Protein AF-A0A2R6HBN7-F1 (afdb_monomer_lite)

Structure (mmCIF, N/CA/C/O backbone):
data_AF-A0A2R6HBN7-F1
#
_entry.id   AF-A0A2R6HBN7-F1
#
loop_
_atom_site.group_PDB
_atom_site.id
_atom_site.type_symbol
_atom_site.label_atom_id
_atom_site.label_alt_id
_atom_site.label_comp_id
_atom_site.label_asym_id
_atom_site.label_entity_id
_atom_site.label_seq_id
_atom_site.pdbx_PDB_ins_code
_atom_site.Cartn_x
_atom_site.Cartn_y
_atom_site.Cartn_z
_atom_site.occupancy
_atom_site.B_iso_or_equiv
_atom_site.auth_seq_id
_atom_site.auth_comp_id
_atom_site.auth_asym_id
_atom_site.auth_atom_id
_atom_site.pdbx_PDB_model_num
ATOM 1 N N . MET A 1 1 ? -23.322 27.496 -11.444 1.00 29.69 1 MET A N 1
ATOM 2 C CA . MET A 1 1 ? -24.117 26.254 -11.337 1.00 29.69 1 MET A CA 1
ATOM 3 C C . MET A 1 1 ? -23.205 25.160 -11.862 1.00 29.69 1 MET A C 1
ATOM 5 O O . MET A 1 1 ? -22.937 25.178 -13.050 1.00 29.69 1 MET A O 1
ATOM 9 N N . THR A 1 2 ? -22.523 24.359 -11.054 1.00 28.61 2 THR A N 1
ATOM 10 C CA . THR A 1 2 ? -22.889 23.772 -9.757 1.00 28.61 2 THR A CA 1
ATOM 11 C C . THR A 1 2 ? -21.594 23.637 -8.939 1.00 28.61 2 THR A C 1
ATOM 13 O O . THR A 1 2 ? -20.609 23.122 -9.458 1.00 28.61 2 THR A O 1
ATOM 16 N N . GLU A 1 3 ? -21.569 24.176 -7.717 1.00 24.38 3 GLU A N 1
ATOM 17 C CA . GLU A 1 3 ? -20.440 24.106 -6.774 1.00 24.38 3 GLU A CA 1
ATOM 18 C C . GLU A 1 3 ? -20.464 22.761 -6.033 1.00 24.38 3 GLU A C 1
ATOM 20 O O . GLU A 1 3 ? -21.522 22.338 -5.566 1.00 24.38 3 GLU A O 1
ATOM 25 N N . ILE A 1 4 ? -19.310 22.098 -5.915 1.00 26.48 4 ILE A N 1
ATOM 26 C CA . ILE A 1 4 ? -19.133 20.916 -5.063 1.00 26.48 4 ILE A CA 1
ATOM 27 C C . ILE A 1 4 ? -18.512 21.382 -3.746 1.00 26.48 4 ILE A C 1
ATOM 29 O O . ILE A 1 4 ? -17.460 22.021 -3.719 1.00 26.48 4 ILE A O 1
ATOM 33 N N . HIS A 1 5 ? -19.229 21.092 -2.665 1.00 26.20 5 HIS A N 1
ATOM 34 C CA . HIS A 1 5 ? -18.909 21.440 -1.290 1.00 26.20 5 HIS A CA 1
ATOM 35 C C . HIS A 1 5 ? -17.636 20.739 -0.799 1.00 26.20 5 HIS A C 1
ATOM 37 O O . HIS A 1 5 ? -17.580 19.515 -0.737 1.00 26.20 5 HIS A O 1
ATOM 43 N N . ALA A 1 6 ? -16.665 21.534 -0.347 1.00 26.09 6 ALA A N 1
ATOM 44 C CA . ALA A 1 6 ? -15.645 21.105 0.598 1.00 26.09 6 ALA A CA 1
ATOM 45 C C . ALA A 1 6 ? -16.149 21.383 2.026 1.00 26.09 6 ALA A C 1
ATOM 47 O O . ALA A 1 6 ? -16.325 22.534 2.425 1.00 26.09 6 ALA A O 1
ATOM 48 N N . THR A 1 7 ? -16.387 20.331 2.799 1.00 27.30 7 THR A N 1
ATOM 49 C CA . THR A 1 7 ? -16.572 20.369 4.259 1.00 27.30 7 THR A CA 1
ATOM 50 C C . THR A 1 7 ? -15.459 19.492 4.836 1.00 27.30 7 THR A C 1
ATOM 52 O O . THR A 1 7 ? -15.361 18.339 4.450 1.00 27.30 7 THR A O 1
ATOM 55 N N . GLY A 1 8 ? -14.523 19.932 5.674 1.00 23.88 8 GLY A N 1
ATOM 56 C CA . GLY A 1 8 ? -14.637 20.925 6.733 1.00 23.88 8 GLY A CA 1
ATOM 57 C C . GLY A 1 8 ? -14.837 20.220 8.076 1.00 23.88 8 GLY A C 1
ATOM 58 O O . GLY A 1 8 ? -15.906 20.334 8.660 1.00 23.88 8 GLY A O 1
ATOM 59 N N . LEU A 1 9 ? -13.826 19.494 8.567 1.00 26.12 9 LEU A N 1
ATOM 60 C CA . LEU A 1 9 ? -13.767 19.003 9.949 1.00 26.12 9 LEU A CA 1
ATOM 61 C C . LEU A 1 9 ? -12.433 19.414 10.581 1.00 26.12 9 LEU A C 1
ATOM 63 O O . LEU A 1 9 ? -11.520 18.622 10.771 1.00 26.12 9 LEU A O 1
ATOM 67 N N . ALA A 1 10 ? -12.348 20.701 10.910 1.00 26.95 10 ALA A N 1
ATOM 68 C CA . ALA A 1 10 ? -11.439 21.224 11.918 1.00 26.95 10 ALA A CA 1
ATOM 69 C C . ALA A 1 10 ? -12.294 21.738 13.083 1.00 26.95 10 ALA A C 1
ATOM 71 O O . ALA A 1 10 ? -13.036 22.708 12.948 1.00 26.95 10 ALA A O 1
ATOM 72 N N . SER A 1 11 ? -12.230 21.055 14.220 1.00 28.30 11 SER A N 1
ATOM 73 C CA . SER A 1 11 ? -12.735 21.470 15.538 1.00 28.30 11 SER A CA 1
ATOM 74 C C . SER A 1 11 ? -12.095 20.495 16.528 1.00 28.30 11 SER A C 1
ATOM 76 O O . SER A 1 11 ? -12.217 19.296 16.342 1.00 28.30 11 SER A O 1
ATOM 78 N N . GLY A 1 12 ? -11.352 20.847 17.568 1.00 24.44 12 GLY A N 1
ATOM 79 C CA . GLY A 1 12 ? -11.110 22.106 18.246 1.00 24.44 12 GLY A CA 1
ATOM 80 C C . GLY A 1 12 ? -10.793 21.729 19.695 1.00 24.44 12 GLY A C 1
ATOM 81 O O . GLY A 1 12 ? -11.705 21.424 20.450 1.00 24.44 12 GLY A O 1
ATOM 82 N N . PHE A 1 13 ? -9.518 21.715 20.086 1.00 24.67 13 PHE A N 1
ATOM 83 C CA . PHE A 1 13 ? -9.115 21.648 21.495 1.00 24.67 13 PHE A CA 1
ATOM 84 C C . PHE A 1 13 ? -8.048 22.715 21.753 1.00 24.67 13 PHE A C 1
ATOM 86 O O . PHE A 1 13 ? -6.862 22.549 21.488 1.00 24.67 13 PHE A O 1
ATOM 93 N N . LEU A 1 14 ? -8.523 23.861 22.237 1.00 25.81 14 LEU A N 1
ATOM 94 C CA . LEU A 1 14 ? -7.733 24.947 22.807 1.00 25.81 14 LEU A CA 1
ATOM 95 C C . LEU A 1 14 ? -7.458 24.634 24.282 1.00 25.81 14 LEU A C 1
ATOM 97 O O . LEU A 1 14 ? -8.400 24.610 25.069 1.00 25.81 14 LEU A O 1
ATOM 101 N N . ILE A 1 15 ? -6.191 24.483 24.681 1.00 28.55 15 ILE A N 1
ATOM 102 C CA . ILE A 1 15 ? -5.740 24.642 26.080 1.00 28.55 15 ILE A CA 1
ATOM 103 C C . ILE A 1 15 ? -4.410 25.436 26.070 1.00 28.55 15 ILE A C 1
ATOM 105 O O . ILE A 1 15 ? -3.579 25.220 25.187 1.00 28.55 15 ILE A O 1
ATOM 109 N N . PRO A 1 16 ? -4.217 26.433 26.961 1.00 31.45 16 PRO A N 1
ATOM 110 C CA . PRO A 1 16 ? -3.379 27.600 26.681 1.00 31.45 16 PRO A CA 1
ATOM 111 C C . PRO A 1 16 ? -1.878 27.425 26.952 1.00 31.45 16 PRO A C 1
ATOM 113 O O . PRO A 1 16 ? -1.445 26.705 27.849 1.00 31.45 16 PRO A O 1
ATOM 116 N N . ARG A 1 17 ? -1.097 28.229 26.216 1.00 28.69 17 ARG A N 1
ATOM 117 C CA . ARG A 1 17 ? 0.339 28.485 26.400 1.00 28.69 17 ARG A CA 1
ATOM 118 C C . ARG A 1 17 ? 0.686 28.802 27.862 1.00 28.69 17 ARG A C 1
ATOM 120 O O . ARG A 1 17 ? 0.194 29.789 28.412 1.00 28.69 17 ARG A O 1
ATOM 127 N N . ARG A 1 18 ? 1.657 28.080 28.433 1.00 30.06 18 ARG A N 1
ATOM 128 C CA . ARG A 1 18 ? 2.516 28.601 29.509 1.00 30.06 18 ARG A CA 1
ATOM 129 C C . ARG A 1 18 ? 3.989 28.569 29.102 1.00 30.06 18 ARG A C 1
ATOM 131 O O . ARG A 1 18 ? 4.556 27.538 28.779 1.00 30.06 18 ARG A O 1
ATOM 138 N N . VAL A 1 19 ? 4.515 29.787 29.117 1.00 30.00 19 VAL A N 1
ATOM 139 C CA . VAL A 1 19 ? 5.884 30.306 29.140 1.00 30.00 19 VAL A CA 1
ATOM 140 C C . VAL A 1 19 ? 6.991 29.311 29.516 1.00 30.00 19 VAL A C 1
ATOM 142 O O . VAL A 1 19 ? 6.948 28.666 30.560 1.00 30.00 19 VAL A O 1
ATOM 145 N N . ALA A 1 20 ? 8.023 29.311 28.670 1.00 28.50 20 ALA A N 1
ATOM 146 C CA . ALA A 1 20 ? 9.317 28.669 28.839 1.00 28.50 20 ALA A CA 1
ATOM 147 C C . ALA A 1 20 ? 10.077 29.142 30.089 1.00 28.50 20 ALA A C 1
ATOM 149 O O . ALA A 1 20 ? 10.125 30.339 30.382 1.00 28.50 20 ALA A O 1
ATOM 150 N N . ARG A 1 21 ? 10.771 28.211 30.751 1.00 31.38 21 ARG A N 1
ATOM 151 C CA . ARG A 1 21 ? 12.043 28.490 31.424 1.00 31.38 21 ARG A CA 1
ATOM 152 C C . ARG A 1 21 ? 13.008 27.335 31.188 1.00 31.38 21 ARG A C 1
ATOM 154 O O . ARG A 1 21 ? 12.636 26.175 31.337 1.00 31.38 21 ARG A O 1
ATOM 161 N N . ASP A 1 22 ? 14.214 27.735 30.803 1.00 32.66 22 ASP A N 1
ATOM 162 C CA . ASP A 1 22 ? 15.445 26.966 30.631 1.00 32.66 22 ASP A CA 1
ATOM 163 C C . ASP A 1 22 ? 15.632 25.889 31.695 1.00 32.66 22 ASP A C 1
ATOM 165 O O . ASP A 1 22 ? 15.256 26.148 32.831 1.00 32.66 22 ASP A O 1
ATOM 169 N N . HIS A 1 23 ? 16.295 24.772 31.367 1.00 33.62 23 HIS A N 1
ATOM 170 C CA . HIS A 1 23 ? 17.341 24.130 32.183 1.00 33.62 23 HIS A CA 1
ATOM 171 C C . HIS A 1 23 ? 18.176 23.169 31.305 1.00 33.62 23 HIS A C 1
ATOM 173 O O . HIS A 1 23 ? 17.655 22.435 30.471 1.00 33.62 23 HIS A O 1
ATOM 179 N N . ALA A 1 24 ? 19.495 23.255 31.482 1.00 33.31 24 ALA A N 1
ATOM 180 C CA . ALA A 1 24 ? 20.577 22.647 30.702 1.00 33.31 24 ALA A CA 1
ATOM 181 C C . ALA A 1 24 ? 20.755 21.117 30.949 1.00 33.31 24 ALA A C 1
ATOM 183 O O . ALA A 1 24 ? 20.138 20.577 31.868 1.00 33.31 24 ALA A O 1
ATOM 184 N N . PRO A 1 25 ? 21.590 20.397 30.160 1.00 35.50 25 PRO A N 1
ATOM 185 C CA . PRO A 1 25 ? 21.576 18.931 30.071 1.00 35.50 25 PRO A CA 1
ATOM 186 C C . PRO A 1 25 ? 22.467 18.239 31.125 1.00 35.50 25 PRO A C 1
ATOM 188 O O . PRO A 1 25 ? 23.434 18.844 31.596 1.00 35.50 25 PRO A O 1
ATOM 191 N N . PRO A 1 26 ? 22.233 16.951 31.463 1.00 40.78 26 PRO A N 1
ATOM 192 C CA . PRO A 1 26 ? 23.118 16.222 32.359 1.00 40.78 26 PRO A CA 1
ATOM 193 C C . PRO A 1 26 ? 24.260 15.518 31.610 1.00 40.78 26 PRO A C 1
ATOM 195 O O . PRO A 1 26 ? 24.091 14.880 30.570 1.00 40.78 26 PRO A O 1
ATOM 198 N N . ASN A 1 27 ? 25.445 15.633 32.206 1.00 32.75 27 ASN A N 1
ATOM 199 C CA . ASN A 1 27 ? 26.696 15.023 31.782 1.00 32.75 27 ASN A CA 1
ATOM 200 C C . ASN A 1 27 ? 26.702 13.493 31.909 1.00 32.75 27 ASN A C 1
ATOM 202 O O . ASN A 1 27 ? 26.240 12.911 32.889 1.00 32.75 27 ASN A O 1
ATOM 206 N N . ARG A 1 28 ? 27.373 12.867 30.939 1.00 34.19 28 ARG A N 1
ATOM 207 C CA . ARG A 1 28 ? 27.860 11.484 30.968 1.00 34.19 28 ARG A CA 1
ATOM 208 C C . ARG A 1 28 ? 28.899 11.295 32.077 1.00 34.19 28 ARG A C 1
ATOM 210 O O . ARG A 1 28 ? 29.905 11.993 32.073 1.00 34.19 28 ARG A O 1
ATOM 217 N N . HIS A 1 29 ? 28.776 10.233 32.872 1.00 34.88 29 HIS A N 1
ATOM 218 C CA . HIS A 1 29 ? 29.949 9.522 33.387 1.00 34.88 29 HIS A CA 1
ATOM 219 C C . HIS A 1 29 ? 29.728 8.005 33.419 1.00 34.88 29 HIS A C 1
ATOM 221 O O . HIS A 1 29 ? 28.844 7.478 34.083 1.00 34.88 29 HIS A O 1
ATOM 227 N N . ARG A 1 30 ? 30.584 7.316 32.656 1.00 36.91 30 ARG A N 1
ATOM 228 C CA . ARG A 1 30 ? 30.850 5.875 32.700 1.00 36.91 30 ARG A CA 1
ATOM 229 C C . ARG A 1 30 ? 31.690 5.529 33.934 1.00 36.91 30 ARG A C 1
ATOM 231 O O . ARG A 1 30 ? 32.659 6.242 34.190 1.00 36.91 30 ARG A O 1
ATOM 238 N N . ARG A 1 31 ? 31.421 4.363 34.536 1.00 35.53 31 ARG A N 1
ATOM 239 C CA . ARG A 1 31 ? 32.343 3.251 34.912 1.00 35.53 31 ARG A CA 1
ATOM 240 C C . ARG A 1 31 ? 31.492 2.234 35.710 1.00 35.53 31 ARG A C 1
ATOM 242 O O . ARG A 1 31 ? 30.841 2.642 36.656 1.00 35.53 31 ARG A O 1
ATOM 249 N N . ARG A 1 32 ? 31.213 1.007 35.225 1.00 33.69 32 ARG A N 1
ATOM 250 C CA . ARG A 1 32 ? 32.056 -0.222 35.276 1.00 33.69 32 ARG A CA 1
ATOM 251 C C . ARG A 1 32 ? 32.690 -0.397 36.670 1.00 33.69 32 ARG A C 1
ATOM 253 O O . ARG A 1 32 ? 33.367 0.526 37.094 1.00 33.69 32 ARG A O 1
ATOM 260 N N . ARG A 1 33 ? 32.611 -1.522 37.381 1.00 34.41 33 ARG A N 1
ATOM 261 C CA . ARG A 1 33 ? 32.160 -2.905 37.134 1.00 34.41 33 ARG A CA 1
ATOM 262 C C . ARG A 1 33 ? 32.313 -3.643 38.496 1.00 34.41 33 ARG A C 1
ATOM 264 O O . ARG A 1 33 ? 32.873 -3.051 39.413 1.00 34.41 33 ARG A O 1
ATOM 271 N N . ASP A 1 34 ? 31.889 -4.904 38.547 1.00 34.94 34 ASP A N 1
ATOM 272 C CA . ASP A 1 34 ? 32.349 -5.977 39.457 1.00 34.94 34 ASP A CA 1
ATOM 273 C C . ASP A 1 34 ? 31.437 -6.346 40.651 1.00 34.94 34 ASP A C 1
ATOM 275 O O . ASP A 1 34 ? 31.426 -5.725 41.709 1.00 34.94 34 ASP A O 1
ATOM 279 N N . ASP A 1 35 ? 30.622 -7.371 40.382 1.00 32.38 35 ASP A N 1
ATOM 280 C CA . ASP A 1 35 ? 30.694 -8.726 40.948 1.00 32.38 35 ASP A CA 1
ATOM 281 C C . ASP A 1 35 ? 30.543 -8.994 42.461 1.00 32.38 35 ASP A C 1
ATOM 283 O O . ASP A 1 35 ? 31.365 -8.641 43.299 1.00 32.38 35 ASP A O 1
ATOM 287 N N . ALA A 1 36 ? 29.535 -9.844 42.693 1.00 32.62 36 ALA A N 1
ATOM 288 C CA . ALA A 1 36 ? 29.592 -11.115 43.419 1.00 32.62 36 ALA A CA 1
ATOM 289 C C . ALA A 1 36 ? 29.329 -11.171 44.939 1.00 32.62 36 ALA A C 1
ATOM 291 O O . ALA A 1 36 ? 30.064 -10.681 45.787 1.00 32.62 36 ALA A O 1
ATOM 292 N N . GLU A 1 37 ? 28.282 -11.960 45.205 1.00 31.52 37 GLU A N 1
ATOM 293 C CA . GLU A 1 37 ? 28.227 -13.081 46.149 1.00 31.52 37 GLU A CA 1
ATOM 294 C C . GLU A 1 37 ? 28.193 -12.838 47.666 1.00 31.52 37 GLU A C 1
ATOM 296 O O . GLU A 1 37 ? 29.174 -12.550 48.338 1.00 31.52 37 GLU A O 1
ATOM 301 N N . SER A 1 38 ? 27.017 -13.187 48.206 1.00 32.09 38 SER A N 1
ATOM 302 C CA . SER A 1 38 ? 26.840 -14.249 49.205 1.00 32.09 38 SER A CA 1
ATOM 303 C C . SER A 1 38 ? 27.792 -14.248 50.408 1.00 32.09 38 SER A C 1
ATOM 305 O O . SER A 1 38 ? 28.885 -14.800 50.336 1.00 32.09 38 SER A O 1
ATOM 307 N N . ASN A 1 39 ? 27.248 -13.963 51.599 1.00 30.39 39 ASN A N 1
ATOM 308 C CA . ASN A 1 39 ? 27.043 -15.073 52.531 1.00 30.39 39 ASN A CA 1
ATOM 309 C C . ASN A 1 39 ? 26.051 -14.799 53.669 1.00 30.39 39 ASN A C 1
ATOM 311 O O . ASN A 1 39 ? 25.970 -13.721 54.247 1.00 30.39 39 ASN A O 1
ATOM 315 N N . ARG A 1 40 ? 25.359 -15.897 53.978 1.00 35.19 40 ARG A N 1
ATOM 316 C CA . ARG A 1 40 ? 24.622 -16.310 55.182 1.00 35.19 40 ARG A CA 1
ATOM 317 C C . ARG A 1 40 ? 25.248 -15.719 56.468 1.00 35.19 40 ARG A C 1
ATOM 319 O O . ARG A 1 40 ? 26.459 -15.593 56.548 1.00 35.19 40 ARG A O 1
ATOM 326 N N . ASN A 1 41 ? 24.556 -15.478 57.582 1.00 31.36 41 ASN A N 1
ATOM 327 C CA . ASN A 1 41 ? 23.875 -16.479 58.399 1.00 31.36 41 ASN A CA 1
ATOM 328 C C . ASN A 1 41 ? 23.465 -15.837 59.748 1.00 31.36 41 ASN A C 1
ATOM 330 O O . ASN A 1 41 ? 24.220 -15.051 60.307 1.00 31.36 41 ASN A O 1
ATOM 334 N N . ARG A 1 42 ? 22.373 -16.368 60.315 1.00 34.34 42 ARG A N 1
ATOM 335 C CA . ARG A 1 42 ? 22.121 -16.620 61.755 1.00 34.34 42 ARG A CA 1
ATOM 336 C C . ARG A 1 42 ? 21.718 -15.464 62.701 1.00 34.34 42 ARG A C 1
ATOM 338 O O . ARG A 1 42 ? 22.527 -14.718 63.229 1.00 34.34 42 ARG A O 1
ATOM 345 N N . ARG A 1 43 ? 20.407 -15.506 63.004 1.00 37.16 43 ARG A N 1
ATOM 346 C CA . ARG A 1 43 ? 19.692 -15.265 64.291 1.00 37.16 43 ARG A CA 1
ATOM 347 C C . ARG A 1 43 ? 20.396 -15.929 65.509 1.00 37.16 43 ARG A C 1
ATOM 349 O O . ARG A 1 43 ? 21.286 -16.737 65.241 1.00 37.16 43 ARG A O 1
ATOM 356 N N . PRO A 1 44 ? 19.952 -15.795 66.792 1.00 45.41 44 PRO A N 1
ATOM 357 C CA . PRO A 1 44 ? 18.726 -15.191 67.388 1.00 45.41 44 PRO A CA 1
ATOM 358 C C . PRO A 1 44 ? 19.064 -14.260 68.593 1.00 45.41 44 PRO A C 1
ATOM 360 O O . PRO A 1 44 ? 20.231 -14.015 68.849 1.00 45.41 44 PRO A O 1
ATOM 363 N N . GLY A 1 45 ? 18.195 -13.664 69.413 1.00 29.12 45 GLY A N 1
ATOM 364 C CA . GLY A 1 45 ? 16.750 -13.616 69.634 1.00 29.12 45 GLY A CA 1
ATOM 365 C C . GLY A 1 45 ? 16.520 -12.899 70.982 1.00 29.12 45 GLY A C 1
ATOM 366 O O . GLY A 1 45 ? 17.407 -12.916 71.829 1.00 29.12 45 GLY A O 1
ATOM 367 N N . ALA A 1 46 ? 15.358 -12.280 71.198 1.00 31.97 46 ALA A N 1
ATOM 368 C CA . ALA A 1 46 ? 14.817 -12.014 72.535 1.00 31.97 46 ALA A CA 1
ATOM 369 C C . ALA A 1 46 ? 13.316 -11.723 72.421 1.00 31.97 46 ALA A C 1
ATOM 371 O O . ALA A 1 46 ? 12.885 -10.898 71.618 1.00 31.97 46 ALA A O 1
ATOM 372 N N . ALA A 1 47 ? 12.542 -12.470 73.200 1.00 30.61 47 ALA A N 1
ATOM 373 C CA . ALA A 1 47 ? 11.093 -12.445 73.264 1.00 30.61 47 ALA A CA 1
ATOM 374 C C . ALA A 1 47 ? 10.580 -11.288 74.132 1.00 30.61 47 ALA A C 1
ATOM 376 O O . ALA A 1 47 ? 11.172 -10.985 75.166 1.00 30.61 47 ALA A O 1
ATOM 377 N N . ILE A 1 48 ? 9.419 -10.738 73.774 1.00 31.69 48 ILE A N 1
ATOM 378 C CA . ILE A 1 48 ? 8.508 -10.101 74.728 1.00 31.69 48 ILE A CA 1
ATOM 379 C C . ILE A 1 48 ? 7.129 -10.724 74.518 1.00 31.69 48 ILE A C 1
ATOM 381 O O . ILE A 1 48 ? 6.557 -10.682 73.431 1.00 31.69 48 ILE A O 1
ATOM 385 N N . VAL A 1 49 ? 6.649 -11.356 75.585 1.00 30.75 49 VAL A N 1
ATOM 386 C CA . VAL A 1 49 ? 5.313 -11.923 75.747 1.00 30.75 49 VAL A CA 1
ATOM 387 C C . VAL A 1 49 ? 4.355 -10.786 76.086 1.00 30.75 49 VAL A C 1
ATOM 389 O O . VAL A 1 49 ? 4.600 -10.056 77.043 1.00 30.75 49 VAL A O 1
ATOM 392 N N . LEU A 1 50 ? 3.233 -10.685 75.374 1.00 31.50 50 LEU A N 1
ATOM 393 C CA . LEU A 1 50 ? 2.032 -10.053 75.912 1.00 31.50 50 LEU A CA 1
ATOM 394 C C . LEU A 1 50 ? 0.812 -10.885 75.510 1.00 31.50 50 LEU A C 1
ATOM 396 O O . LEU A 1 50 ? 0.495 -11.038 74.333 1.00 31.50 50 LEU A O 1
ATOM 400 N N . ALA A 1 51 ? 0.179 -11.476 76.519 1.00 29.94 51 ALA A N 1
ATOM 401 C CA . ALA A 1 51 ? -1.051 -12.238 76.400 1.00 29.94 51 ALA A CA 1
ATOM 402 C C . ALA A 1 51 ? -2.244 -11.287 76.213 1.00 29.94 51 ALA A C 1
ATOM 404 O O . ALA A 1 51 ? -2.398 -10.329 76.969 1.00 29.94 51 ALA A O 1
ATOM 405 N N . GLY A 1 52 ? -3.101 -11.584 75.236 1.00 32.00 52 GLY A N 1
ATOM 406 C CA . GLY A 1 52 ? -4.343 -10.865 74.966 1.00 32.00 52 GLY A CA 1
ATOM 407 C C . GLY A 1 52 ? -5.434 -11.828 74.503 1.00 32.00 52 GLY A C 1
ATOM 408 O O . GLY A 1 52 ? -5.449 -12.236 73.351 1.00 32.00 52 GLY A O 1
ATOM 409 N N . VAL A 1 53 ? -6.270 -12.219 75.466 1.00 33.34 53 VAL A N 1
ATOM 410 C CA . VAL A 1 53 ? -7.670 -12.686 75.418 1.00 33.34 53 VAL A CA 1
ATOM 411 C C . VAL A 1 53 ? -8.217 -13.231 74.083 1.00 33.34 53 VAL A C 1
ATOM 413 O O . VAL A 1 53 ? -8.424 -12.509 73.113 1.00 33.34 53 VAL A O 1
ATOM 416 N N . LEU A 1 54 ? -8.571 -14.520 74.122 1.00 29.56 54 LEU A N 1
ATOM 417 C CA . LEU A 1 54 ? -9.341 -15.266 73.125 1.00 29.56 54 LEU A CA 1
ATOM 418 C C . LEU A 1 54 ? -10.750 -14.663 72.941 1.00 29.56 54 LEU A C 1
ATOM 420 O O . LEU A 1 54 ? -11.569 -14.714 73.858 1.00 29.56 54 LEU A O 1
ATOM 424 N N . ALA A 1 55 ? -11.060 -14.175 71.741 1.00 32.03 55 ALA A N 1
ATOM 425 C CA . ALA A 1 55 ? -12.429 -14.008 71.265 1.00 32.03 55 ALA A CA 1
ATOM 426 C C . ALA A 1 55 ? -12.718 -15.135 70.265 1.00 32.03 55 ALA A C 1
ATOM 428 O O . ALA A 1 55 ? -12.152 -15.171 69.173 1.00 32.03 55 ALA A O 1
ATOM 429 N N . VAL A 1 56 ? -13.572 -16.087 70.647 1.00 36.22 56 VAL A N 1
ATOM 430 C CA . VAL A 1 56 ? -14.081 -17.123 69.738 1.00 36.22 56 VAL A CA 1
ATOM 431 C C . VAL A 1 56 ? -15.131 -16.467 68.843 1.00 36.22 56 VAL A C 1
ATOM 433 O O . VAL A 1 56 ? -16.314 -16.423 69.168 1.00 36.22 56 VAL A O 1
ATOM 436 N N . GLY A 1 57 ? -14.673 -15.890 67.733 1.00 31.89 57 GLY A N 1
ATOM 437 C CA . GLY A 1 57 ? -15.523 -15.511 66.613 1.00 31.89 57 GLY A CA 1
ATOM 438 C C . GLY A 1 57 ? -15.825 -16.751 65.780 1.00 31.89 57 GLY A C 1
ATOM 439 O O . GLY A 1 57 ? -14.913 -17.393 65.263 1.00 31.89 57 GLY A O 1
ATOM 440 N N . LEU A 1 58 ? -17.105 -17.099 65.675 1.00 33.03 58 LEU A N 1
ATOM 441 C CA . LEU A 1 58 ? -17.610 -18.113 64.760 1.00 33.03 58 LEU A CA 1
ATOM 442 C C . LEU A 1 58 ? -17.267 -17.670 63.328 1.00 33.03 58 LEU A C 1
ATOM 444 O O . LEU A 1 58 ? -17.915 -16.781 62.776 1.00 33.03 58 LEU A O 1
ATOM 448 N N . ALA A 1 59 ? -16.209 -18.239 62.750 1.00 33.69 59 ALA A N 1
ATOM 449 C CA . ALA A 1 59 ? -15.857 -18.013 61.359 1.00 33.69 59 ALA A CA 1
ATOM 450 C C . ALA A 1 59 ? -16.943 -18.650 60.487 1.00 33.69 59 ALA A C 1
ATOM 452 O O . ALA A 1 59 ? -16.957 -19.861 60.267 1.00 33.69 59 ALA A O 1
ATOM 453 N N . VAL A 1 60 ? -17.870 -17.829 59.995 1.00 37.84 60 VAL A N 1
ATOM 454 C CA . VAL A 1 60 ? -18.613 -18.173 58.789 1.00 37.84 60 VAL A CA 1
ATOM 455 C C . VAL A 1 60 ? -17.565 -18.221 57.687 1.00 37.84 60 VAL A C 1
ATOM 457 O O . VAL A 1 60 ? -17.096 -17.189 57.213 1.00 37.84 60 VAL A O 1
ATOM 460 N N . VAL A 1 61 ? -17.143 -19.431 57.326 1.00 37.81 61 VAL A N 1
ATOM 461 C CA . VAL A 1 61 ? -16.421 -19.671 56.081 1.00 37.81 61 VAL A CA 1
ATOM 462 C C . VAL A 1 61 ? -17.429 -19.393 54.972 1.00 37.81 61 VAL A C 1
ATOM 464 O O . VAL A 1 61 ? -18.142 -20.284 54.520 1.00 37.81 61 VAL A O 1
ATOM 467 N N . THR A 1 62 ? -17.553 -18.131 54.566 1.00 38.62 62 THR A N 1
ATOM 468 C CA . THR A 1 62 ? -18.087 -17.826 53.245 1.00 38.62 62 THR A CA 1
ATOM 469 C C . THR A 1 62 ? -17.075 -18.413 52.282 1.00 38.62 62 THR A C 1
ATOM 471 O O . THR A 1 62 ? -15.931 -17.955 52.242 1.00 38.62 62 THR A O 1
ATOM 474 N N . ALA A 1 63 ? -17.460 -19.486 51.592 1.00 40.16 63 ALA A N 1
ATOM 475 C CA . ALA A 1 63 ? -16.673 -20.025 50.500 1.00 40.16 63 ALA A CA 1
ATOM 476 C C . ALA A 1 63 ? -16.232 -18.848 49.622 1.00 40.16 63 ALA A C 1
ATOM 478 O O . ALA A 1 63 ? -17.071 -18.077 49.153 1.00 40.16 63 ALA A O 1
ATOM 479 N N . ALA A 1 64 ? -14.918 -18.670 49.476 1.00 42.31 64 ALA A N 1
ATOM 480 C CA . ALA A 1 64 ? -14.392 -17.759 48.477 1.00 42.31 64 ALA A CA 1
ATOM 481 C C . ALA A 1 64 ? -15.030 -18.152 47.133 1.00 42.31 64 ALA A C 1
ATOM 483 O O . ALA A 1 64 ? -15.125 -19.357 46.859 1.00 42.31 64 ALA A O 1
ATOM 484 N N . PRO A 1 65 ? -15.514 -17.193 46.323 1.00 41.91 65 PRO A N 1
ATOM 485 C CA . PRO A 1 65 ? -16.014 -17.519 44.998 1.00 41.91 65 PRO A CA 1
ATOM 486 C C . PRO A 1 65 ? -14.914 -18.288 44.266 1.00 41.91 65 PRO A C 1
ATOM 488 O O . PRO A 1 65 ? -13.731 -17.956 44.378 1.00 41.91 65 PRO A O 1
ATOM 491 N N . ALA A 1 66 ? -15.303 -19.378 43.608 1.00 42.25 66 ALA A N 1
ATOM 492 C CA . ALA A 1 66 ? -14.375 -20.248 42.910 1.00 42.25 66 ALA A CA 1
ATOM 493 C C . ALA A 1 66 ? -13.485 -19.414 41.978 1.00 42.25 66 ALA A C 1
ATOM 495 O O . ALA A 1 66 ? -13.982 -18.686 41.117 1.00 42.25 66 ALA A O 1
ATOM 496 N N . ALA A 1 67 ? -12.170 -19.515 42.164 1.00 41.50 67 ALA A N 1
ATOM 497 C CA . ALA A 1 67 ? -11.209 -18.968 41.224 1.00 41.50 67 ALA A CA 1
ATOM 498 C C . ALA A 1 67 ? -11.462 -19.605 39.847 1.00 41.50 67 ALA A C 1
ATOM 500 O O . ALA A 1 67 ? -11.344 -20.822 39.707 1.00 41.50 67 ALA A O 1
ATOM 501 N N . GLY A 1 68 ? -11.828 -18.787 38.855 1.00 57.22 68 GLY A N 1
ATOM 502 C CA . GLY A 1 68 ? -11.887 -19.193 37.446 1.00 57.22 68 GLY A CA 1
ATOM 503 C C . GLY A 1 68 ? -13.271 -19.336 36.803 1.00 57.22 68 GLY A C 1
ATOM 504 O O . GLY A 1 68 ? -13.342 -19.859 35.696 1.00 57.22 68 GLY A O 1
ATOM 505 N N . ALA A 1 69 ? -14.368 -18.894 37.428 1.00 70.00 69 ALA A N 1
ATOM 506 C CA . ALA A 1 69 ? -15.663 -18.842 36.739 1.00 70.00 69 ALA A CA 1
ATOM 507 C C . ALA A 1 69 ? -15.796 -17.541 35.924 1.00 70.00 69 ALA A C 1
ATOM 509 O O . ALA A 1 69 ? -15.700 -16.451 36.487 1.00 70.00 69 ALA A O 1
ATOM 510 N N . GLN A 1 70 ? -16.022 -17.656 34.611 1.00 86.88 70 GLN A N 1
ATOM 511 C CA . GLN A 1 70 ? -16.301 -16.504 33.748 1.00 86.88 70 GLN A CA 1
ATOM 512 C C . GLN A 1 70 ? -17.592 -15.806 34.187 1.00 86.88 70 GLN A C 1
ATOM 514 O O . GLN A 1 70 ? -18.619 -16.448 34.421 1.00 86.88 70 GLN A O 1
ATOM 519 N N . THR A 1 71 ? -17.548 -14.480 34.269 1.00 95.75 71 THR A N 1
ATOM 520 C CA . THR A 1 71 ? -18.717 -13.659 34.572 1.00 95.75 71 THR A CA 1
ATOM 521 C C . THR A 1 71 ? -19.591 -13.568 33.329 1.00 95.75 71 THR A C 1
ATOM 523 O O . THR A 1 71 ? -19.190 -13.018 32.306 1.00 95.75 71 THR A O 1
ATOM 526 N N . GLN A 1 72 ? -20.799 -14.113 33.406 1.00 96.38 72 GLN A N 1
ATOM 527 C CA . GLN A 1 72 ? -21.745 -14.063 32.298 1.00 96.38 72 GLN A CA 1
ATOM 528 C C . GLN A 1 72 ? -22.388 -12.681 32.201 1.00 96.38 72 GLN A C 1
ATOM 530 O O . GLN A 1 72 ? -22.896 -12.152 33.191 1.00 96.38 72 GLN A O 1
ATOM 535 N N . ILE A 1 73 ? -22.401 -12.125 30.994 1.00 96.12 73 ILE A N 1
ATOM 536 C CA . ILE A 1 73 ? -23.112 -10.894 30.655 1.00 96.12 73 ILE A CA 1
ATOM 537 C C . ILE A 1 73 ? -24.123 -11.191 29.541 1.00 96.12 73 ILE A C 1
ATOM 539 O O . ILE A 1 73 ? -23.914 -12.062 28.696 1.00 96.12 73 ILE A O 1
ATOM 543 N N . ASN A 1 74 ? -25.263 -10.508 29.570 1.00 94.25 74 ASN A N 1
ATOM 544 C CA . ASN A 1 74 ? -26.369 -10.713 28.627 1.00 94.25 74 ASN A CA 1
ATOM 545 C C . ASN A 1 74 ? -27.013 -9.396 28.158 1.00 94.25 74 ASN A C 1
ATOM 547 O O . ASN A 1 74 ? -28.069 -9.406 27.529 1.00 94.25 74 ASN A O 1
ATOM 551 N N . ASN A 1 75 ? -26.412 -8.258 28.511 1.00 94.56 75 ASN A N 1
ATOM 552 C CA . ASN A 1 75 ? -26.863 -6.920 28.151 1.00 94.56 75 ASN A CA 1
ATOM 553 C C . ASN A 1 75 ? -25.697 -5.922 28.289 1.00 94.56 75 ASN A C 1
ATOM 555 O O . ASN A 1 75 ? -24.647 -6.278 28.831 1.00 94.56 75 ASN A O 1
ATOM 559 N N . CYS A 1 76 ? -25.905 -4.676 27.853 1.00 95.94 76 CYS A N 1
ATOM 560 C CA . CYS A 1 76 ? -24.990 -3.565 28.115 1.00 95.94 76 CYS A CA 1
ATOM 561 C C . CYS A 1 76 ? -24.669 -3.455 29.613 1.00 95.94 76 CYS A C 1
ATOM 563 O O . CYS A 1 76 ? -25.558 -3.584 30.460 1.00 95.94 76 CYS A O 1
ATOM 565 N N . THR A 1 77 ? -23.399 -3.231 29.941 1.00 96.44 77 THR A N 1
ATOM 566 C CA . THR A 1 77 ? -22.898 -3.207 31.314 1.00 96.44 77 THR A CA 1
ATOM 567 C C . THR A 1 77 ? -21.616 -2.384 31.438 1.00 96.44 77 THR A C 1
ATOM 569 O O . THR A 1 77 ? -20.891 -2.172 30.469 1.00 96.44 77 THR A O 1
ATOM 572 N N . THR A 1 78 ? -21.298 -1.966 32.663 1.00 97.25 78 THR A N 1
ATOM 573 C CA . THR A 1 78 ? -19.999 -1.377 33.003 1.00 97.25 78 THR A CA 1
ATOM 574 C C . THR A 1 78 ? -19.155 -2.398 33.761 1.00 97.25 78 THR A C 1
ATOM 576 O O . THR A 1 78 ? -19.549 -2.876 34.826 1.00 97.25 78 THR A O 1
ATOM 579 N N . ILE A 1 79 ? -17.966 -2.699 33.245 1.00 97.31 79 ILE A N 1
ATOM 580 C CA . ILE A 1 79 ? -16.998 -3.605 33.863 1.00 97.31 79 ILE A CA 1
ATOM 581 C C . ILE A 1 79 ? -16.010 -2.778 34.689 1.00 97.31 79 ILE A C 1
ATOM 583 O O . ILE A 1 79 ? -15.188 -2.041 34.151 1.00 97.31 79 ILE A O 1
ATOM 587 N N . THR A 1 80 ? -16.089 -2.893 36.015 1.00 96.62 80 THR A N 1
ATOM 588 C CA . THR A 1 80 ? -15.255 -2.125 36.963 1.00 96.62 80 THR A CA 1
ATOM 589 C C . THR A 1 80 ? -14.285 -2.986 37.768 1.00 96.62 80 THR A C 1
ATOM 591 O O . THR A 1 80 ? -13.562 -2.462 38.614 1.00 96.62 80 THR A O 1
ATOM 594 N N . GLN A 1 81 ? -14.248 -4.297 37.516 1.00 96.38 81 GLN A N 1
ATOM 595 C CA . GLN A 1 81 ? -13.357 -5.232 38.200 1.00 96.38 81 GLN A CA 1
ATOM 596 C C . GLN A 1 81 ? -12.596 -6.103 37.191 1.00 96.38 81 GLN A C 1
ATOM 598 O O . GLN A 1 81 ? -13.197 -6.516 36.194 1.00 96.38 81 GLN A O 1
ATOM 603 N N . PRO A 1 82 ? -11.315 -6.422 37.462 1.00 97.31 82 PRO A N 1
ATOM 604 C CA . PRO A 1 82 ? -10.572 -7.434 36.719 1.00 97.31 82 PRO A CA 1
ATOM 605 C C . PRO A 1 82 ? -11.328 -8.758 36.626 1.00 97.31 82 PRO A C 1
ATOM 607 O O . PRO A 1 82 ? -12.038 -9.138 37.561 1.00 97.31 82 PRO A O 1
ATOM 610 N N . GLY A 1 83 ? -11.136 -9.488 35.532 1.00 96.00 83 GLY A N 1
ATOM 611 C CA . GLY A 1 83 ? -11.737 -10.807 35.368 1.00 96.00 83 GLY A CA 1
ATOM 612 C C . GLY A 1 83 ? -12.041 -11.185 33.928 1.00 96.00 83 GLY A C 1
ATOM 613 O O . GLY A 1 83 ? -11.802 -10.431 32.984 1.00 96.00 83 GLY A O 1
ATOM 614 N N . GLU A 1 84 ? -12.587 -12.387 33.776 1.00 96.81 84 GLU A N 1
ATOM 615 C CA . GLU A 1 84 ? -13.058 -12.898 32.493 1.00 96.81 84 GLU A CA 1
ATOM 616 C C . GLU A 1 84 ? -14.575 -12.744 32.399 1.00 96.81 84 GLU A C 1
ATOM 618 O O . GLU A 1 84 ? -15.301 -13.123 33.322 1.00 96.81 84 GLU A O 1
ATOM 623 N N . TYR A 1 85 ? -15.040 -12.198 31.280 1.00 97.62 85 TYR A N 1
ATOM 624 C CA . TYR A 1 85 ? -16.436 -11.897 30.996 1.00 97.62 85 TYR A CA 1
ATOM 625 C C . TYR A 1 85 ? -16.831 -12.551 29.678 1.00 97.62 85 TYR A C 1
ATOM 627 O O . TYR A 1 85 ? -16.076 -12.478 28.710 1.00 97.62 85 TYR A O 1
ATOM 635 N N . VAL A 1 86 ? -18.007 -13.174 29.635 1.00 97.44 86 VAL A N 1
ATOM 636 C CA . VAL A 1 86 ? -18.514 -13.846 28.434 1.00 97.44 86 VAL A CA 1
ATOM 637 C C . VAL A 1 86 ? -19.922 -13.376 28.100 1.00 97.44 86 VAL A C 1
ATOM 639 O O . VAL A 1 86 ? -20.814 -13.411 28.955 1.00 97.44 86 VAL A O 1
ATOM 642 N N . LEU A 1 87 ? -20.121 -12.922 26.864 1.00 96.38 87 LEU A N 1
ATOM 643 C CA . LEU A 1 87 ? -21.447 -12.608 26.347 1.00 96.38 87 LEU A CA 1
ATOM 644 C C . LEU A 1 87 ? -22.199 -13.914 26.070 1.00 96.38 87 LEU A C 1
ATOM 646 O O . LEU A 1 87 ? -21.644 -14.856 25.518 1.00 96.38 87 LEU A O 1
ATOM 650 N N . THR A 1 88 ? -23.454 -13.987 26.507 1.00 96.69 88 THR A N 1
ATOM 651 C CA . THR A 1 88 ? -24.255 -15.231 26.473 1.00 96.69 88 THR A CA 1
ATOM 652 C C . THR A 1 88 ? -25.451 -15.172 25.528 1.00 96.69 88 THR A C 1
ATOM 654 O O . THR A 1 88 ? -26.164 -16.160 25.360 1.00 96.69 88 THR A O 1
ATOM 657 N N . THR A 1 89 ? -25.711 -14.003 24.950 1.00 95.75 89 THR A N 1
ATOM 658 C CA . THR A 1 89 ? -26.814 -13.761 24.024 1.00 95.75 89 THR A CA 1
ATOM 659 C C . THR A 1 89 ? -26.501 -12.551 23.164 1.00 95.75 89 THR A C 1
ATOM 661 O O . THR A 1 89 ? -25.751 -11.665 23.575 1.00 95.75 89 THR A O 1
ATOM 664 N N . ASP A 1 90 ? -27.155 -12.482 22.010 1.00 96.06 90 ASP A N 1
ATOM 665 C CA . ASP A 1 90 ? -27.175 -11.275 21.197 1.00 96.06 90 ASP A CA 1
ATOM 666 C C . ASP A 1 90 ? -27.881 -10.140 21.955 1.00 96.06 90 ASP A C 1
ATOM 668 O O . ASP A 1 90 ? -28.910 -10.342 22.611 1.00 96.06 90 ASP A O 1
ATOM 672 N N . VAL A 1 91 ? -27.317 -8.940 21.855 1.00 94.06 91 VAL A N 1
ATOM 673 C CA . VAL A 1 91 ? -27.826 -7.693 22.424 1.00 94.06 91 VAL A CA 1
ATOM 6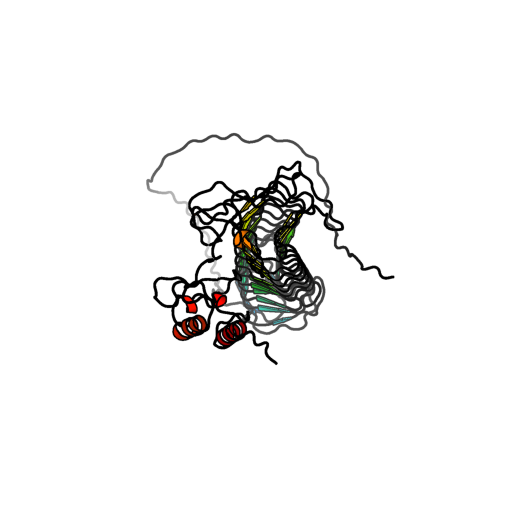74 C C . VAL A 1 91 ? -28.191 -6.787 21.260 1.00 94.06 91 VAL A C 1
ATOM 676 O O . VAL A 1 91 ? -27.312 -6.407 20.501 1.00 94.06 91 VAL A O 1
ATOM 679 N N . THR A 1 92 ? -29.473 -6.451 21.113 1.00 93.94 92 THR A N 1
ATOM 680 C CA . THR A 1 92 ? -29.993 -5.800 19.898 1.00 93.94 92 THR A CA 1
ATOM 681 C C . THR A 1 92 ? -30.566 -4.409 20.132 1.00 93.94 92 THR A C 1
ATOM 683 O O . THR A 1 92 ? -31.207 -4.164 21.164 1.00 93.94 92 THR A O 1
ATOM 686 N N . ASN A 1 93 ? -30.380 -3.527 19.147 1.00 87.12 93 ASN A N 1
ATOM 687 C CA . ASN A 1 93 ? -31.014 -2.218 19.005 1.00 87.12 93 ASN A CA 1
ATOM 688 C C . ASN A 1 93 ? -30.910 -1.335 20.259 1.00 87.12 93 ASN A C 1
ATOM 690 O O . ASN A 1 93 ? -31.905 -0.825 20.785 1.00 87.12 93 ASN A O 1
ATOM 694 N N . ARG A 1 94 ? -29.703 -1.219 20.814 1.00 91.00 94 ARG A N 1
ATOM 695 C CA . ARG A 1 94 ? -29.458 -0.442 22.033 1.00 91.00 94 ARG A CA 1
ATOM 696 C C . ARG A 1 94 ? -29.272 1.037 21.707 1.00 91.00 94 ARG A C 1
ATOM 698 O O . ARG A 1 94 ? -28.544 1.397 20.797 1.00 91.00 94 ARG A O 1
ATOM 705 N N . THR A 1 95 ? -29.883 1.897 22.518 1.00 89.62 95 THR A N 1
ATOM 706 C CA . THR A 1 95 ? -29.826 3.364 22.378 1.00 89.62 95 THR A CA 1
ATOM 707 C C . THR A 1 95 ? -28.956 4.025 23.454 1.00 89.62 95 THR A C 1
ATOM 709 O O . THR A 1 95 ? -29.202 5.171 23.824 1.00 89.62 95 THR A O 1
ATOM 712 N N . VAL A 1 96 ? -28.042 3.269 24.069 1.00 88.12 96 VAL A N 1
ATOM 713 C CA . VAL A 1 96 ? -27.145 3.776 25.122 1.00 88.12 96 VAL A CA 1
ATOM 714 C C . VAL A 1 96 ? -25.922 4.447 24.502 1.00 88.12 96 VAL A C 1
ATOM 716 O O . VAL A 1 96 ? -25.588 4.155 23.359 1.00 88.12 96 VAL A O 1
ATOM 719 N N . ASP A 1 97 ? -25.248 5.308 25.265 1.00 87.69 97 ASP A N 1
ATOM 720 C CA . ASP A 1 97 ? -24.018 5.960 24.804 1.00 87.69 97 ASP A CA 1
ATOM 721 C C . ASP A 1 97 ? -22.886 4.936 24.646 1.00 87.69 97 ASP A C 1
ATOM 723 O O . ASP A 1 97 ? -22.362 4.772 23.554 1.00 87.69 97 ASP A O 1
ATOM 727 N N . ASP A 1 98 ? -22.573 4.180 25.700 1.00 90.81 98 ASP A N 1
ATOM 728 C CA . ASP A 1 98 ? -21.586 3.097 25.673 1.00 90.81 98 ASP A CA 1
ATOM 729 C C . ASP A 1 98 ? -22.251 1.795 26.144 1.00 90.81 98 ASP A C 1
ATOM 731 O O . ASP A 1 98 ? -22.828 1.759 27.236 1.00 90.81 98 ASP A O 1
ATOM 735 N N . CYS A 1 99 ? -22.200 0.719 25.351 1.00 94.56 99 CYS A N 1
ATOM 736 C CA . CYS A 1 99 ? -22.846 -0.536 25.752 1.00 94.56 99 CYS A CA 1
ATOM 737 C C . CYS A 1 99 ? -22.006 -1.346 26.735 1.00 94.56 99 CYS A C 1
ATOM 739 O O . CYS A 1 99 ? -22.466 -1.625 27.841 1.00 94.56 99 CYS A O 1
ATOM 741 N N . ILE A 1 100 ? -20.788 -1.732 26.357 1.00 96.56 100 ILE A N 1
ATOM 742 C CA . ILE A 1 100 ? -19.844 -2.402 27.254 1.00 96.56 100 ILE A CA 1
ATOM 743 C C . ILE A 1 100 ? -18.723 -1.422 27.597 1.00 96.56 100 ILE A C 1
ATOM 745 O O . ILE A 1 100 ? -17.770 -1.268 26.837 1.00 96.56 100 ILE A O 1
ATOM 749 N N . ASP A 1 101 ? -18.842 -0.759 28.746 1.00 96.75 101 ASP A N 1
ATOM 750 C CA . ASP A 1 101 ? -17.865 0.225 29.234 1.00 96.75 101 ASP A CA 1
ATOM 751 C C . ASP A 1 101 ? -16.891 -0.435 30.224 1.00 96.75 101 ASP A C 1
ATOM 753 O O . ASP A 1 101 ? -17.255 -0.769 31.355 1.00 96.75 101 ASP A O 1
ATOM 757 N N . ILE A 1 102 ? -15.651 -0.659 29.794 1.00 97.00 102 ILE A N 1
ATOM 758 C CA . ILE A 1 102 ? -14.589 -1.294 30.579 1.00 97.00 102 ILE A CA 1
ATOM 759 C C . ILE A 1 102 ? -13.749 -0.207 31.250 1.00 97.00 102 ILE A C 1
ATOM 761 O O . ILE A 1 102 ? -13.077 0.579 30.588 1.00 97.00 102 ILE A O 1
ATOM 765 N N . ARG A 1 103 ? -13.736 -0.205 32.585 1.00 96.94 103 ARG A N 1
ATOM 766 C CA . ARG A 1 103 ? -13.045 0.784 33.432 1.00 96.94 103 ARG A CA 1
ATOM 767 C C . ARG A 1 103 ? -11.996 0.163 34.362 1.00 96.94 103 ARG A C 1
ATOM 769 O O . ARG A 1 103 ? -11.572 0.807 35.320 1.00 96.94 103 ARG A O 1
ATOM 776 N N . ALA A 1 104 ? -11.611 -1.089 34.120 1.00 96.62 104 ALA A N 1
ATOM 777 C CA . ALA A 1 104 ? -10.618 -1.819 34.905 1.00 96.62 104 ALA A CA 1
ATOM 778 C C . ALA A 1 104 ? -9.565 -2.480 34.005 1.00 96.62 104 ALA A C 1
ATOM 780 O O . ALA A 1 104 ? -9.874 -2.896 32.889 1.00 96.62 104 ALA A O 1
ATOM 781 N N . SER A 1 105 ? -8.333 -2.571 34.511 1.00 96.31 105 SER A N 1
ATOM 782 C CA . SER A 1 105 ? -7.264 -3.393 33.930 1.00 96.31 105 SER A CA 1
ATOM 783 C C . SER A 1 105 ? -7.546 -4.888 34.104 1.00 96.31 105 SER A C 1
ATOM 785 O O . SER A 1 105 ? -8.396 -5.271 34.911 1.00 96.31 105 SER A O 1
ATOM 787 N N . ASP A 1 106 ? -6.792 -5.726 33.388 1.00 95.50 106 ASP A N 1
ATOM 788 C CA . ASP A 1 106 ? -6.837 -7.192 33.499 1.00 95.50 106 ASP A CA 1
ATOM 789 C C . ASP A 1 106 ? -8.241 -7.765 33.223 1.00 95.50 106 ASP A C 1
ATOM 791 O O . ASP A 1 106 ? -8.748 -8.647 33.927 1.00 95.50 106 ASP A O 1
ATOM 795 N N . VAL A 1 107 ? -8.888 -7.228 32.188 1.00 97.00 107 VAL A N 1
ATOM 796 C CA . VAL A 1 107 ? -10.225 -7.629 31.737 1.00 97.00 107 VAL A CA 1
ATOM 797 C C . VAL A 1 107 ? -10.107 -8.408 30.437 1.00 97.00 107 VAL A C 1
ATOM 799 O O . VAL A 1 107 ? -9.523 -7.926 29.470 1.00 97.00 107 VAL A O 1
ATOM 802 N N . LYS A 1 108 ? -10.719 -9.593 30.386 1.00 95.75 108 LYS A N 1
ATOM 803 C CA . LYS A 1 108 ? -10.890 -10.359 29.147 1.00 95.75 108 LYS A CA 1
ATOM 804 C C . LYS A 1 108 ? -12.371 -10.490 28.830 1.00 95.75 108 LYS A C 1
ATOM 806 O O . LYS A 1 108 ? -13.089 -11.184 29.544 1.00 95.75 108 LYS A O 1
ATOM 811 N N . LEU A 1 109 ? -12.814 -9.844 27.764 1.00 95.81 109 LEU A N 1
ATOM 812 C CA . LEU A 1 109 ? -14.161 -9.940 27.225 1.00 95.81 109 LEU A CA 1
ATOM 813 C C . LEU A 1 109 ? -14.177 -10.915 26.041 1.00 95.81 109 LEU A C 1
ATOM 815 O O . LEU A 1 109 ? -13.537 -10.667 25.021 1.00 95.81 109 LEU A O 1
ATOM 819 N N . ASP A 1 110 ? -14.922 -12.007 26.171 1.00 95.38 110 ASP A N 1
ATOM 820 C CA . ASP A 1 110 ? -15.227 -12.951 25.094 1.00 95.38 110 ASP A CA 1
ATOM 821 C C . ASP A 1 110 ? -16.676 -12.745 24.639 1.00 95.38 110 ASP A C 1
ATOM 823 O O . ASP A 1 110 ? -17.621 -12.986 25.389 1.00 95.38 110 ASP A O 1
ATOM 827 N N . GLY A 1 111 ? -16.869 -12.285 23.409 1.00 93.75 111 GLY A N 1
ATOM 828 C CA . GLY A 1 111 ? -18.190 -12.155 22.810 1.00 93.75 111 GLY A CA 1
ATOM 829 C C . GLY A 1 111 ? -18.827 -13.500 22.459 1.00 93.75 111 GLY A C 1
ATOM 830 O O . GLY A 1 111 ? -20.021 -13.533 22.184 1.00 93.75 111 GLY A O 1
ATOM 831 N N . ALA A 1 112 ? -18.064 -14.602 22.452 1.00 94.25 112 ALA A N 1
ATOM 832 C CA . ALA A 1 112 ? -18.521 -15.941 22.070 1.00 94.25 112 ALA A CA 1
ATOM 833 C C . ALA A 1 112 ? -19.261 -16.000 20.710 1.00 94.25 112 ALA A C 1
ATOM 835 O O . ALA A 1 112 ? -20.090 -16.874 20.468 1.00 94.25 112 ALA A O 1
ATOM 836 N N . GLY A 1 113 ? -18.953 -15.067 19.805 1.00 89.88 113 GLY A N 1
ATOM 837 C CA . GLY A 1 113 ? -19.570 -14.915 18.488 1.00 89.88 113 GLY A CA 1
ATOM 838 C C . GLY A 1 113 ? -20.907 -14.167 18.482 1.00 89.88 113 GLY A C 1
ATOM 839 O O . GLY A 1 113 ? -21.518 -14.063 17.416 1.00 89.88 113 GLY A O 1
ATOM 840 N N . HIS A 1 114 ? -21.370 -13.659 19.626 1.00 93.69 114 HIS A N 1
ATOM 841 C CA . HIS A 1 114 ? -22.634 -12.935 19.743 1.00 93.69 114 HIS A CA 1
ATOM 842 C C . HIS A 1 114 ? -22.589 -11.533 19.129 1.00 93.69 114 HIS A C 1
ATOM 844 O O . HIS A 1 114 ? -21.526 -10.942 18.913 1.00 93.69 114 HIS A O 1
ATOM 850 N N . LEU A 1 115 ? -23.786 -11.022 18.845 1.00 91.44 115 LEU A N 1
ATOM 851 C CA . LEU A 1 115 ? -24.025 -9.686 18.318 1.00 91.44 115 LEU A CA 1
ATOM 852 C C . LEU A 1 115 ? -24.189 -8.648 19.439 1.00 91.44 115 LEU A C 1
ATOM 854 O O . LEU A 1 115 ? -24.917 -8.875 20.403 1.00 91.44 115 LEU A O 1
ATOM 858 N N . LEU A 1 116 ? -23.565 -7.485 19.264 1.00 91.00 116 LEU A N 1
ATOM 859 C CA . LEU A 1 116 ? -23.737 -6.275 20.059 1.00 91.00 116 LEU A CA 1
ATOM 860 C C . LEU A 1 116 ? -24.177 -5.129 19.138 1.00 91.00 116 LEU A C 1
ATOM 862 O O . LEU A 1 116 ? -23.371 -4.542 18.421 1.00 91.00 116 LEU A O 1
ATOM 866 N N . ASP A 1 117 ? -25.465 -4.826 19.146 1.00 90.56 117 ASP A N 1
ATOM 867 C CA . ASP A 1 117 ? -26.143 -4.045 18.113 1.00 90.56 117 ASP A CA 1
ATOM 868 C C . ASP A 1 117 ? -26.775 -2.753 18.676 1.00 90.56 117 ASP A C 1
ATOM 870 O O . ASP A 1 117 ? -27.469 -2.771 19.704 1.00 90.56 117 ASP A O 1
ATOM 874 N N . GLY A 1 118 ? -26.456 -1.632 18.023 1.00 87.69 118 GLY A N 1
ATOM 875 C CA . GLY A 1 118 ? -26.868 -0.264 18.344 1.00 87.69 118 GLY A CA 1
ATOM 876 C C . GLY A 1 118 ? -28.031 0.230 17.472 1.00 87.69 118 GLY A C 1
ATOM 877 O O . GLY A 1 118 ? -28.899 -0.548 17.101 1.00 87.69 118 GLY A O 1
ATOM 878 N N . VAL A 1 119 ? -28.110 1.537 17.198 1.00 87.00 119 VAL A N 1
ATOM 879 C CA . VAL A 1 119 ? -29.176 2.163 16.375 1.00 87.00 119 VAL A CA 1
ATOM 880 C C . VAL A 1 119 ? -28.655 3.299 15.474 1.00 87.00 119 VAL A C 1
ATOM 882 O O . VAL A 1 119 ? -29.316 4.323 15.297 1.00 87.00 119 VAL A O 1
ATOM 885 N N . ASP A 1 120 ? -27.432 3.174 14.963 1.00 79.88 120 ASP A N 1
ATOM 886 C CA . ASP A 1 120 ? -26.765 4.140 14.075 1.00 79.88 120 ASP A CA 1
ATOM 887 C C . ASP A 1 120 ? -26.648 5.560 14.657 1.00 79.88 120 ASP A C 1
ATOM 889 O O . ASP A 1 120 ? -26.770 6.565 13.950 1.00 79.88 120 ASP A O 1
ATOM 893 N N . THR A 1 121 ? -26.447 5.676 15.972 1.00 79.12 121 THR A N 1
ATOM 894 C CA . THR A 1 121 ? -26.332 6.989 16.621 1.00 79.12 121 THR A CA 1
ATOM 895 C C . THR A 1 121 ? -24.874 7.419 16.749 1.00 79.12 121 THR A C 1
ATOM 897 O O . THR A 1 121 ? -24.069 6.765 17.415 1.00 79.12 121 THR A O 1
ATOM 900 N N . ASP A 1 122 ? -24.544 8.565 16.153 1.00 74.25 122 ASP A N 1
ATOM 901 C CA . ASP A 1 122 ? -23.237 9.211 16.279 1.00 74.25 122 ASP A CA 1
ATOM 902 C C . ASP A 1 122 ? -22.823 9.405 17.745 1.00 74.25 122 ASP A C 1
ATOM 904 O O . ASP A 1 122 ? -23.616 9.810 18.592 1.00 74.25 122 ASP A O 1
ATOM 908 N N . GLY A 1 123 ? -21.541 9.166 18.034 1.00 76.00 123 GLY A N 1
ATOM 909 C CA . GLY A 1 123 ? -20.964 9.353 19.369 1.00 76.00 123 GLY A CA 1
ATOM 910 C C . GLY A 1 123 ? -21.172 8.187 20.337 1.00 76.00 123 GLY A C 1
ATOM 911 O O . GLY A 1 123 ? -20.585 8.221 21.414 1.00 76.00 123 GLY A O 1
ATOM 912 N N . THR A 1 124 ? -21.934 7.161 19.949 1.00 84.69 124 THR A N 1
ATOM 913 C CA . THR A 1 124 ? -22.117 5.939 20.748 1.00 84.69 124 THR A CA 1
ATOM 914 C C . THR A 1 124 ? -21.006 4.918 20.504 1.00 84.69 124 THR A C 1
ATOM 916 O O . THR A 1 124 ? -20.391 4.946 19.438 1.00 84.69 124 THR A O 1
ATOM 919 N N . VAL A 1 125 ? -20.739 4.011 21.448 1.00 85.94 125 VAL A N 1
ATOM 920 C CA . VAL A 1 125 ? -19.730 2.950 21.312 1.00 85.94 125 VAL A CA 1
ATOM 921 C C . VAL A 1 125 ? -20.259 1.585 21.769 1.00 85.94 125 VAL A C 1
ATOM 923 O O . VAL A 1 125 ? -20.809 1.448 22.861 1.00 85.94 125 VAL A O 1
ATOM 926 N N . GLY A 1 126 ? -20.031 0.541 20.967 1.00 89.75 126 GLY A N 1
ATOM 927 C CA . GLY A 1 126 ? -20.375 -0.833 21.339 1.00 89.75 126 GLY A CA 1
ATOM 928 C C . GLY A 1 126 ? -19.534 -1.337 22.514 1.00 89.75 126 GLY A C 1
ATOM 929 O O . GLY A 1 126 ? -20.061 -1.624 23.588 1.00 89.75 126 GLY A O 1
ATOM 930 N N . VAL A 1 127 ? -18.211 -1.402 22.344 1.00 91.38 127 VAL A N 1
ATOM 931 C CA . VAL A 1 127 ? -17.268 -1.738 23.425 1.00 91.38 127 VAL A CA 1
ATOM 932 C C . VAL A 1 127 ? -16.265 -0.613 23.616 1.00 91.38 127 VAL A C 1
ATOM 934 O O . VAL A 1 127 ? -15.489 -0.310 22.710 1.00 91.38 127 VAL A O 1
ATOM 937 N N . TYR A 1 128 ? -16.230 -0.023 24.807 1.00 93.44 128 TYR A N 1
ATOM 938 C CA . TYR A 1 128 ? -15.316 1.061 25.135 1.00 93.44 128 TYR A CA 1
ATOM 939 C C . TYR A 1 128 ? -14.397 0.683 26.302 1.00 93.44 128 TYR A C 1
ATOM 941 O O . TYR A 1 128 ? -14.828 0.621 27.448 1.00 93.44 128 TYR A O 1
ATOM 949 N N . ALA A 1 129 ? -13.108 0.466 26.028 1.00 91.88 129 ALA A N 1
ATOM 950 C CA . ALA A 1 129 ? -12.073 0.403 27.058 1.00 91.88 129 ALA A CA 1
ATOM 951 C C . ALA A 1 129 ? -11.635 1.824 27.442 1.00 91.88 129 ALA A C 1
ATOM 953 O O . ALA A 1 129 ? -10.855 2.479 26.743 1.00 91.88 129 ALA A O 1
ATOM 954 N N . ASN A 1 130 ? -12.188 2.314 28.550 1.00 93.06 130 ASN A N 1
ATOM 955 C CA . ASN A 1 130 ? -12.208 3.719 28.927 1.00 93.06 130 ASN A CA 1
ATOM 956 C C . ASN A 1 130 ? -11.191 4.045 30.034 1.00 93.06 130 ASN A C 1
ATOM 958 O O . ASN A 1 130 ? -11.518 4.128 31.220 1.00 93.06 130 ASN A O 1
ATOM 962 N N . GLY A 1 131 ? -9.946 4.320 29.638 1.00 88.62 131 GLY A N 1
ATOM 963 C CA . GLY A 1 131 ? -8.865 4.743 30.535 1.00 88.62 131 GLY A CA 1
ATOM 964 C C . GLY A 1 131 ? -8.836 6.240 30.873 1.00 88.62 131 GLY A C 1
ATOM 965 O O . GLY A 1 131 ? -7.786 6.793 31.224 1.00 88.62 131 GLY A O 1
ATOM 966 N N . THR A 1 132 ? -9.966 6.945 30.733 1.00 89.75 132 THR A N 1
ATOM 967 C CA . THR A 1 132 ? -10.045 8.399 30.974 1.00 89.75 132 THR A CA 1
ATOM 968 C C . THR A 1 132 ? -9.802 8.752 32.438 1.00 89.75 132 THR A C 1
ATOM 970 O O . THR A 1 132 ? -9.058 9.688 32.728 1.00 89.75 132 THR A O 1
ATOM 973 N N . ALA A 1 133 ? -10.409 8.003 33.363 1.00 90.12 133 ALA A N 1
ATOM 974 C CA . ALA A 1 133 ? -10.250 8.237 34.798 1.00 90.12 133 ALA A CA 1
ATOM 975 C C . ALA A 1 133 ? -8.873 7.776 35.307 1.00 90.12 133 ALA A C 1
ATOM 977 O O . ALA A 1 133 ? -8.234 8.471 36.097 1.00 90.12 133 ALA A O 1
ATOM 978 N N . ALA A 1 134 ? -8.407 6.622 34.829 1.00 90.12 134 ALA A N 1
ATOM 979 C CA . ALA A 1 134 ? -7.082 6.069 35.081 1.00 90.12 134 ALA A CA 1
ATOM 980 C C . ALA A 1 134 ? -6.660 5.219 33.870 1.00 90.12 134 ALA A C 1
ATOM 982 O O . ALA A 1 134 ? -7.535 4.569 33.300 1.00 90.12 134 ALA A O 1
ATOM 983 N N . PRO A 1 135 ? -5.371 5.211 33.468 1.00 91.19 135 PRO A N 1
ATOM 984 C CA . PRO A 1 135 ? -4.896 4.314 32.415 1.00 91.19 135 PRO A CA 1
ATOM 985 C C . PRO A 1 135 ? -5.280 2.862 32.703 1.00 91.19 135 PRO A C 1
ATOM 987 O O . PRO A 1 135 ? -5.200 2.431 33.856 1.00 91.19 135 PRO A O 1
ATOM 990 N N . LEU A 1 136 ? -5.661 2.126 31.662 1.00 91.06 136 LEU A N 1
ATOM 991 C CA . LEU A 1 136 ? -5.922 0.691 31.751 1.00 91.06 136 LEU A CA 1
ATOM 992 C C . LEU A 1 136 ? -4.739 -0.086 31.181 1.00 91.06 136 LEU A C 1
ATOM 994 O O . LEU A 1 136 ? -3.986 0.427 30.356 1.00 91.06 136 LEU A O 1
ATOM 998 N N . SER A 1 137 ? -4.607 -1.336 31.597 1.00 92.00 137 SER A N 1
ATOM 999 C CA . SER A 1 137 ? -3.605 -2.267 31.085 1.00 92.00 137 SER A CA 1
ATOM 1000 C C . SER A 1 137 ? -4.213 -3.653 30.900 1.00 92.00 137 SER A C 1
ATOM 1002 O O . SER A 1 137 ? -5.099 -4.031 31.671 1.00 92.00 137 SER A O 1
ATOM 1004 N N . ASN A 1 138 ? -3.721 -4.431 29.934 1.00 88.00 138 ASN A N 1
ATOM 1005 C CA . ASN A 1 138 ? -4.103 -5.837 29.752 1.00 88.00 138 ASN A CA 1
ATOM 1006 C C . ASN A 1 138 ? -5.628 -6.028 29.593 1.00 88.00 138 ASN A C 1
ATOM 1008 O O . ASN A 1 138 ? -6.267 -6.788 30.324 1.00 88.00 138 ASN A O 1
ATOM 1012 N N . VAL A 1 139 ? -6.225 -5.275 28.663 1.00 91.25 139 VAL A N 1
ATOM 1013 C CA . VAL A 1 139 ? -7.648 -5.396 28.305 1.00 91.25 139 VAL A CA 1
ATOM 1014 C C . VAL A 1 139 ? -7.765 -6.115 26.965 1.00 91.25 139 VAL A C 1
ATOM 1016 O O . VAL A 1 139 ? -7.297 -5.608 25.945 1.00 91.25 139 VAL A O 1
ATOM 1019 N N . ALA A 1 140 ? -8.410 -7.278 26.951 1.00 90.56 140 ALA A N 1
ATOM 1020 C CA . ALA A 1 140 ? -8.612 -8.093 25.758 1.00 90.56 140 ALA A CA 1
ATOM 1021 C C . ALA A 1 140 ? -10.099 -8.173 25.382 1.00 90.56 140 ALA A C 1
ATOM 1023 O O . ALA A 1 140 ? -10.919 -8.531 26.225 1.00 90.56 140 ALA A O 1
ATOM 1024 N N . VAL A 1 141 ? -10.444 -7.900 24.125 1.00 88.12 141 VAL A N 1
ATOM 1025 C CA . VAL A 1 141 ? -11.789 -8.078 23.557 1.00 88.12 141 VAL A CA 1
ATOM 1026 C C . VAL A 1 141 ? -11.692 -9.061 22.399 1.00 88.12 141 VAL A C 1
ATOM 1028 O O . VAL A 1 141 ? -10.900 -8.846 21.482 1.00 88.12 141 VAL A O 1
ATOM 1031 N N . ARG A 1 142 ? -12.484 -10.140 22.421 1.00 87.44 142 ARG A N 1
ATOM 1032 C CA . ARG A 1 142 ? -12.464 -11.124 21.336 1.00 87.44 142 ARG A CA 1
ATOM 1033 C C . ARG A 1 142 ? -13.800 -11.725 20.934 1.00 87.44 142 ARG A C 1
ATOM 1035 O O . ARG A 1 142 ? -14.739 -11.675 21.721 1.00 87.44 142 ARG A O 1
ATOM 1042 N N . ASN A 1 143 ? -13.850 -12.343 19.751 1.00 83.69 143 ASN A N 1
ATOM 1043 C CA . ASN A 1 143 ? -14.980 -13.130 19.237 1.00 83.69 143 ASN A CA 1
ATOM 1044 C C . ASN A 1 143 ? -16.318 -12.380 19.299 1.00 83.69 143 ASN A C 1
ATOM 1046 O O . ASN A 1 143 ? -17.275 -12.870 19.898 1.00 83.69 143 ASN A O 1
ATOM 1050 N N . LEU A 1 144 ? -16.401 -11.176 18.744 1.00 86.25 144 LEU A N 1
ATOM 1051 C CA . LEU A 1 144 ? -17.576 -10.317 18.914 1.00 86.25 144 LEU A CA 1
ATOM 1052 C C . LEU A 1 144 ? -17.993 -9.685 17.589 1.00 86.25 144 LEU A C 1
ATOM 1054 O O . LEU A 1 144 ? -17.149 -9.187 16.848 1.00 86.25 144 LEU A O 1
ATOM 1058 N N . ARG A 1 145 ? -19.299 -9.656 17.309 1.00 85.19 145 ARG A N 1
ATOM 1059 C CA . ARG A 1 145 ? -19.855 -8.851 16.214 1.00 85.19 145 ARG A CA 1
ATOM 1060 C C . ARG A 1 145 ? -20.480 -7.598 16.803 1.00 85.19 145 ARG A C 1
ATOM 1062 O O . ARG A 1 145 ? -21.344 -7.704 17.663 1.00 85.19 145 ARG A O 1
ATOM 1069 N N . VAL A 1 146 ? -20.058 -6.429 16.351 1.00 83.56 146 VAL A N 1
ATOM 1070 C CA . VAL A 1 146 ? -20.534 -5.126 16.819 1.00 83.56 146 VAL A CA 1
ATOM 1071 C C . VAL A 1 146 ? -21.102 -4.371 15.623 1.00 83.56 146 VAL A C 1
ATOM 1073 O O . VAL A 1 146 ? -20.391 -4.211 14.636 1.00 83.56 146 VAL A O 1
ATOM 1076 N N . THR A 1 147 ? -22.362 -3.934 15.673 1.00 82.69 147 THR A N 1
ATOM 1077 C CA . THR A 1 147 ? -23.018 -3.248 14.540 1.00 82.69 147 THR A CA 1
ATOM 1078 C C . THR A 1 147 ? -23.857 -2.058 14.980 1.00 82.69 147 THR A C 1
ATOM 1080 O O . THR A 1 147 ? -24.302 -2.015 16.122 1.00 82.69 147 THR A O 1
ATOM 1083 N N . ASP A 1 148 ? -24.061 -1.102 14.080 1.00 78.31 148 ASP A N 1
ATOM 1084 C CA . ASP A 1 148 ? -25.009 0.010 14.232 1.00 78.31 148 ASP A CA 1
ATOM 1085 C C . ASP A 1 148 ? -24.645 0.961 15.398 1.00 78.31 148 ASP A C 1
ATOM 1087 O O . ASP A 1 148 ? -25.496 1.546 16.068 1.00 78.31 148 ASP A O 1
ATOM 1091 N N . TRP A 1 149 ? -23.347 1.133 15.665 1.00 80.19 149 TRP A N 1
ATOM 1092 C CA . TRP A 1 149 ? -22.810 2.073 16.664 1.00 80.19 149 TRP A CA 1
ATOM 1093 C C . TRP A 1 149 ? -22.099 3.256 16.002 1.00 80.19 149 TRP A C 1
ATOM 1095 O O . TRP A 1 149 ? -21.599 3.150 14.885 1.00 80.19 149 TRP A O 1
ATOM 1105 N N . GLY A 1 150 ? -21.939 4.372 16.715 1.00 68.00 150 GLY A N 1
ATOM 1106 C CA . GLY A 1 150 ? -21.026 5.434 16.277 1.00 68.00 150 GLY A CA 1
ATOM 1107 C C . GLY A 1 150 ? -19.579 4.933 16.168 1.00 68.00 150 GLY A C 1
ATOM 1108 O O . GLY A 1 150 ? -18.882 5.202 15.185 1.00 68.00 150 GLY A O 1
ATOM 1109 N N . GLY A 1 151 ? -19.154 4.158 17.166 1.00 71.38 151 GLY A N 1
ATOM 1110 C CA . GLY A 1 151 ? -17.898 3.432 17.236 1.00 71.38 151 GLY A CA 1
ATOM 1111 C C . GLY A 1 151 ? -18.103 1.952 17.580 1.00 71.38 151 GLY A C 1
ATOM 1112 O O . GLY A 1 151 ? -18.836 1.645 18.512 1.00 71.38 151 GLY A O 1
ATOM 1113 N N . GLY A 1 152 ? -17.464 1.009 16.887 1.00 79.12 152 GLY A N 1
ATOM 1114 C CA . GLY A 1 152 ? -17.615 -0.419 17.209 1.00 79.12 152 GLY A CA 1
ATOM 1115 C C . GLY A 1 152 ? -16.862 -0.798 18.489 1.00 79.12 152 GLY A C 1
ATOM 1116 O O . GLY A 1 152 ? -17.465 -1.004 19.544 1.00 79.12 152 GLY A O 1
ATOM 1117 N N . VAL A 1 153 ? -15.530 -0.847 18.413 1.00 81.88 153 VAL A N 1
ATOM 1118 C CA . VAL A 1 153 ? -14.645 -1.050 19.574 1.00 81.88 153 VAL A CA 1
ATOM 1119 C C . VAL A 1 153 ? -13.683 0.123 19.713 1.00 81.88 153 VAL A C 1
ATOM 1121 O O . VAL A 1 153 ? -13.017 0.506 18.758 1.00 81.88 153 VAL A O 1
ATOM 1124 N N . ARG A 1 154 ? -13.568 0.704 20.905 1.00 84.06 154 ARG A N 1
ATOM 1125 C CA . ARG A 1 154 ? -12.665 1.830 21.161 1.00 84.06 154 ARG A CA 1
ATOM 1126 C C . ARG A 1 154 ? -11.780 1.564 22.363 1.00 84.06 154 ARG A C 1
ATOM 1128 O O . ARG A 1 154 ? -12.280 1.227 23.432 1.00 84.06 154 ARG A O 1
ATOM 1135 N N . TYR A 1 155 ? -10.477 1.774 22.212 1.00 85.00 155 TYR A N 1
ATOM 1136 C CA . TYR A 1 155 ? -9.525 1.780 23.323 1.00 85.00 155 TYR A CA 1
ATOM 1137 C C . TYR A 1 155 ? -8.997 3.198 23.531 1.00 85.00 155 TYR A C 1
ATOM 1139 O O . TYR A 1 155 ? -8.539 3.855 22.594 1.00 85.00 155 TYR A O 1
ATOM 1147 N N . GLN A 1 156 ? -9.074 3.683 24.769 1.00 85.06 156 GLN A N 1
ATOM 1148 C CA . GLN A 1 156 ? -8.542 4.979 25.169 1.00 85.06 156 GLN A CA 1
ATOM 1149 C C . GLN A 1 156 ? -7.637 4.826 26.386 1.00 85.06 156 GLN A C 1
ATOM 1151 O O . GLN A 1 156 ? -8.107 4.427 27.449 1.00 85.06 156 GLN A O 1
ATOM 1156 N N . ARG A 1 157 ? -6.363 5.219 26.252 1.00 80.69 157 ARG A N 1
ATOM 1157 C CA . ARG A 1 157 ? -5.353 5.154 27.326 1.00 80.69 157 ARG A CA 1
ATOM 1158 C C . ARG A 1 157 ? -5.176 3.737 27.881 1.00 80.69 157 ARG A C 1
ATOM 1160 O O . ARG A 1 157 ? -5.139 3.549 29.099 1.00 80.69 157 ARG A O 1
ATOM 1167 N N . VAL A 1 158 ? -5.098 2.761 26.979 1.00 79.69 158 VAL A N 1
ATOM 1168 C CA . VAL A 1 158 ? -4.901 1.344 27.304 1.00 79.69 158 VAL A CA 1
ATOM 1169 C C . VAL A 1 158 ? -3.503 0.907 26.870 1.00 79.69 158 VAL A C 1
ATOM 1171 O O . VAL A 1 158 ? -3.145 1.110 25.714 1.00 79.69 158 VAL A O 1
ATOM 1174 N N . SER A 1 159 ? -2.728 0.298 27.765 1.00 83.19 159 SER A N 1
ATOM 1175 C CA . SER A 1 159 ? -1.499 -0.429 27.415 1.00 83.19 159 SER A CA 1
ATOM 1176 C C . SER A 1 159 ? -1.751 -1.937 27.376 1.00 83.19 159 SER A C 1
ATOM 1178 O O . SER A 1 159 ? -2.677 -2.435 28.019 1.00 83.19 159 SER A O 1
ATOM 1180 N N . ASP A 1 160 ? -0.934 -2.681 26.636 1.00 77.88 160 ASP A N 1
ATOM 1181 C CA . ASP A 1 160 ? -1.036 -4.143 26.518 1.00 77.88 160 ASP A CA 1
ATOM 1182 C C . ASP A 1 160 ? -2.454 -4.618 26.141 1.00 77.88 160 ASP A C 1
ATOM 1184 O O . ASP A 1 160 ? -2.951 -5.631 26.633 1.00 77.88 160 ASP A O 1
ATOM 1188 N N . GLY A 1 161 ? -3.158 -3.838 25.316 1.00 78.69 161 GLY A N 1
ATOM 1189 C CA . GLY A 1 161 ? -4.503 -4.183 24.867 1.00 78.69 161 GLY A CA 1
ATOM 1190 C C . GLY A 1 161 ? -4.494 -5.241 23.763 1.00 78.69 161 GLY A C 1
ATOM 1191 O O . GLY A 1 161 ? -3.544 -5.314 22.986 1.00 78.69 161 GLY A O 1
ATOM 1192 N N . ALA A 1 162 ? -5.568 -6.025 23.660 1.00 76.81 162 ALA A N 1
ATOM 1193 C CA . ALA A 1 162 ? -5.764 -6.985 22.576 1.00 76.81 162 ALA A CA 1
ATOM 1194 C C . ALA A 1 162 ? -7.182 -6.910 21.991 1.00 76.81 162 ALA A C 1
ATOM 1196 O O . ALA A 1 162 ? -8.155 -6.957 22.741 1.00 76.81 162 ALA A O 1
ATOM 1197 N N . ILE A 1 163 ? -7.311 -6.837 20.666 1.00 77.19 163 ILE A N 1
ATOM 1198 C CA . ILE A 1 163 ? -8.595 -6.987 19.963 1.00 77.19 163 ILE A CA 1
ATOM 1199 C C . ILE A 1 163 ? -8.441 -8.122 18.941 1.00 77.19 163 ILE A C 1
ATOM 1201 O O . ILE A 1 163 ? -7.559 -8.061 18.087 1.00 77.19 163 ILE A O 1
ATOM 1205 N N . THR A 1 164 ? -9.267 -9.166 19.024 1.00 73.38 164 THR A N 1
ATOM 1206 C CA . THR A 1 164 ? -9.086 -10.407 18.241 1.00 73.38 164 THR A CA 1
ATOM 1207 C C . THR A 1 164 ? -10.417 -11.006 17.810 1.00 73.38 164 THR A C 1
ATOM 1209 O O . THR A 1 164 ? -11.324 -11.126 18.612 1.00 73.38 164 THR A O 1
ATOM 1212 N N . ASP A 1 165 ? -10.572 -11.420 16.561 1.00 70.75 165 ASP A N 1
ATOM 1213 C CA . ASP A 1 165 ? -11.804 -12.009 16.019 1.00 70.75 165 ASP A CA 1
ATOM 1214 C C . ASP A 1 165 ? -13.047 -11.126 16.250 1.00 70.75 165 ASP A C 1
ATOM 1216 O O . ASP A 1 165 ? -14.116 -11.577 16.669 1.00 70.75 165 ASP A O 1
ATOM 1220 N N . VAL A 1 166 ? -12.891 -9.821 16.021 1.00 72.56 166 VAL A N 1
ATOM 1221 C CA . VAL A 1 166 ? -13.963 -8.825 16.129 1.00 72.56 166 VAL A CA 1
ATOM 1222 C C . VAL A 1 166 ? -14.382 -8.354 14.745 1.00 72.56 166 VAL A C 1
ATOM 1224 O O . VAL A 1 166 ? -13.551 -7.917 13.953 1.00 72.56 166 VAL A O 1
ATOM 1227 N N . THR A 1 167 ? -15.683 -8.372 14.482 1.00 72.56 167 THR A N 1
ATOM 1228 C CA . THR A 1 167 ? -16.295 -7.730 13.316 1.00 72.56 167 THR A CA 1
ATOM 1229 C C . THR A 1 167 ? -17.006 -6.475 13.790 1.00 72.56 167 THR A C 1
ATOM 1231 O O . THR A 1 167 ? -17.982 -6.581 14.526 1.00 72.56 167 THR A O 1
ATOM 1234 N N . ALA A 1 168 ? -16.537 -5.299 13.385 1.00 71.44 168 ALA A N 1
ATOM 1235 C CA . ALA A 1 168 ? -17.248 -4.044 13.616 1.00 71.44 168 ALA A CA 1
ATOM 1236 C C . ALA A 1 168 ? -17.871 -3.622 12.286 1.00 71.44 168 ALA A C 1
ATOM 1238 O O . ALA A 1 168 ? -17.120 -3.323 11.373 1.00 71.44 168 ALA A O 1
ATOM 1239 N N . ALA A 1 169 ? -19.193 -3.659 12.140 1.00 65.25 169 ALA A N 1
ATOM 1240 C CA . ALA A 1 169 ? -19.906 -3.395 10.887 1.00 65.25 169 ALA A CA 1
ATOM 1241 C C . ALA A 1 169 ? -20.892 -2.225 11.034 1.00 65.25 169 ALA A C 1
ATOM 1243 O O . ALA A 1 169 ? -21.260 -1.867 12.149 1.00 65.25 169 ALA A O 1
ATOM 1244 N N . SER A 1 170 ? -21.317 -1.617 9.920 1.00 58.00 170 SER A N 1
ATOM 1245 C CA . SER A 1 170 ? -22.362 -0.571 9.892 1.00 58.00 170 SER A CA 1
ATOM 1246 C C . SER A 1 170 ? -22.171 0.566 10.910 1.00 58.00 170 SER A C 1
ATOM 1248 O O . SER A 1 170 ? -23.134 1.135 11.406 1.00 58.00 170 SER A O 1
ATOM 1250 N N . THR A 1 171 ? -20.930 0.926 11.248 1.00 56.78 171 THR A N 1
ATOM 1251 C CA . THR A 1 171 ? -20.693 2.002 12.221 1.00 56.78 171 THR A CA 1
ATOM 1252 C C . THR A 1 171 ? -20.738 3.374 11.561 1.00 56.78 171 THR A C 1
ATOM 1254 O O . THR A 1 171 ? -20.208 3.516 10.461 1.00 56.78 171 THR A O 1
ATOM 1257 N N . THR A 1 172 ? -21.274 4.410 12.208 1.00 48.84 172 THR A N 1
ATOM 1258 C CA . THR A 1 172 ? -21.410 5.732 11.562 1.00 48.84 172 THR A CA 1
ATOM 1259 C C . THR A 1 172 ? -20.130 6.573 11.549 1.00 48.84 172 THR A C 1
ATOM 1261 O O . THR A 1 172 ? -20.084 7.563 10.820 1.00 48.84 172 THR A O 1
ATOM 1264 N N . ARG A 1 173 ? -19.091 6.216 12.334 1.00 56.94 173 ARG A N 1
ATOM 1265 C CA . ARG A 1 173 ? -17.814 6.963 12.397 1.00 56.94 173 ARG A CA 1
ATOM 1266 C C . ARG A 1 173 ? -16.534 6.129 12.482 1.00 56.94 173 ARG A C 1
ATOM 1268 O O . ARG A 1 173 ? -15.614 6.437 11.735 1.00 56.94 173 ARG A O 1
ATOM 1275 N N . VAL A 1 174 ? -16.412 5.154 13.389 1.00 55.31 174 VAL A N 1
ATOM 1276 C CA . VAL A 1 174 ? -15.158 4.382 13.579 1.00 55.31 174 VAL A CA 1
ATOM 1277 C C . VAL A 1 174 ? -15.461 2.914 13.898 1.00 55.31 174 VAL A C 1
ATOM 1279 O O . VAL A 1 174 ? -15.961 2.627 14.974 1.00 55.31 174 VAL A O 1
ATOM 1282 N N . GLY A 1 175 ? -15.120 1.947 13.045 1.00 57.53 175 GLY A N 1
ATOM 1283 C CA . GLY A 1 175 ? -15.354 0.535 13.380 1.00 57.53 175 GLY A CA 1
ATOM 1284 C C . GLY A 1 175 ? -14.498 0.085 14.567 1.00 57.53 175 GLY A C 1
ATOM 1285 O O . GLY A 1 175 ? -15.041 -0.392 15.561 1.00 57.53 175 GLY A O 1
ATOM 1286 N N . VAL A 1 176 ? -13.183 0.315 14.534 1.00 57.72 176 VAL A N 1
ATOM 1287 C CA . VAL A 1 176 ? -12.286 0.077 15.674 1.00 57.72 176 VAL A CA 1
ATOM 1288 C C . VAL A 1 176 ? -11.259 1.209 15.829 1.00 57.72 176 VAL A C 1
ATOM 1290 O O . VAL A 1 176 ? -10.425 1.454 14.967 1.00 57.72 176 VAL A O 1
ATOM 1293 N N . GLY A 1 177 ? -11.297 1.922 16.954 1.00 56.03 177 GLY A N 1
ATOM 1294 C CA . GLY A 1 177 ? -10.452 3.095 17.202 1.00 56.03 177 GLY A CA 1
ATOM 1295 C C . GLY A 1 177 ? -9.470 2.909 18.356 1.00 56.03 177 GLY A C 1
ATOM 1296 O O . GLY A 1 177 ? -9.859 2.482 19.444 1.00 56.03 177 GLY A O 1
ATOM 1297 N N . LEU A 1 178 ? -8.218 3.322 18.158 1.00 53.50 178 LEU A N 1
ATOM 1298 C CA . LEU A 1 178 ? -7.175 3.384 19.183 1.00 53.50 178 LEU A CA 1
ATOM 1299 C C . LEU A 1 178 ? -6.789 4.847 19.450 1.00 53.50 178 LEU A C 1
ATOM 1301 O O . LEU A 1 178 ? -6.402 5.583 18.542 1.00 53.50 178 LEU A O 1
ATOM 1305 N N . SER A 1 179 ? -6.881 5.289 20.706 1.00 44.91 179 SER A N 1
ATOM 1306 C CA . SER A 1 179 ? -6.488 6.642 21.113 1.00 44.91 179 SER A CA 1
ATOM 1307 C C . SER A 1 179 ? -5.557 6.614 22.321 1.00 44.91 179 SER A C 1
ATOM 1309 O O . SER A 1 179 ? -5.920 6.113 23.389 1.00 44.91 179 SER A O 1
ATOM 1311 N N . THR A 1 180 ? -4.353 7.175 22.191 1.00 46.97 180 THR A N 1
ATOM 1312 C CA . THR A 1 180 ? -3.294 7.157 23.219 1.00 46.97 180 THR A CA 1
ATOM 1313 C C . THR A 1 180 ? -3.050 5.776 23.837 1.00 46.97 180 THR A C 1
ATOM 1315 O O . THR A 1 180 ? -2.973 5.652 25.057 1.00 46.97 180 THR A O 1
ATOM 1318 N N . SER A 1 181 ? -3.024 4.731 23.009 1.00 46.41 181 SER A N 1
ATOM 1319 C CA . SER A 1 181 ? -2.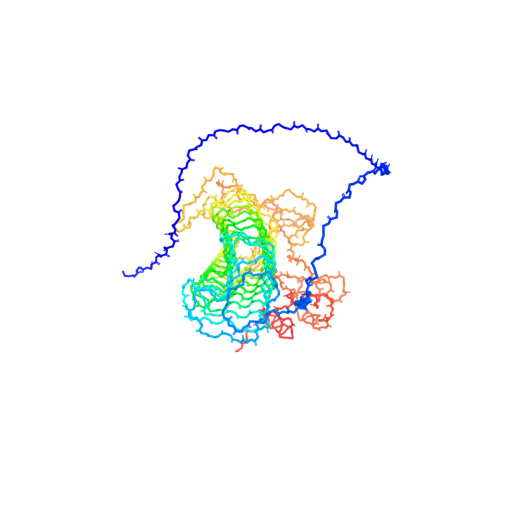978 3.332 23.459 1.00 46.41 181 SER A CA 1
ATOM 1320 C C . SER A 1 181 ? -1.806 2.558 22.838 1.00 46.41 181 SER A C 1
ATOM 1322 O O . SER A 1 181 ? -1.286 2.970 21.803 1.00 46.41 181 SER A O 1
ATOM 1324 N N . GLU A 1 182 ? -1.402 1.454 23.472 1.00 50.47 182 GLU A N 1
ATOM 1325 C CA . GLU A 1 182 ? -0.436 0.469 22.956 1.00 50.47 182 GLU A CA 1
ATOM 1326 C C . GLU A 1 182 ? -1.109 -0.913 22.960 1.00 50.47 182 GLU A C 1
ATOM 1328 O O . GLU A 1 182 ? -1.427 -1.463 24.017 1.00 50.47 182 GLU A O 1
ATOM 1333 N N . THR A 1 183 ? -1.431 -1.443 21.782 1.00 47.12 183 THR A N 1
ATOM 1334 C CA . THR A 1 183 ? -2.357 -2.573 21.622 1.00 47.12 183 THR A CA 1
ATOM 1335 C C . THR A 1 183 ? -1.994 -3.449 20.425 1.00 47.12 183 THR A C 1
ATOM 1337 O O . THR A 1 183 ? -1.553 -2.966 19.384 1.00 47.12 183 THR A O 1
ATOM 1340 N N . THR A 1 184 ? -2.194 -4.758 20.553 1.00 53.62 184 THR A N 1
ATOM 1341 C CA . THR A 1 184 ? -2.124 -5.697 19.427 1.00 53.62 184 THR A CA 1
ATOM 1342 C C . THR A 1 184 ? -3.531 -5.998 18.924 1.00 53.62 184 THR A C 1
ATOM 1344 O O . THR A 1 184 ? -4.462 -6.200 19.698 1.00 53.62 184 THR A O 1
ATOM 1347 N N . TRP A 1 185 ? -3.694 -6.044 17.615 1.00 47.38 185 TRP A N 1
ATOM 1348 C CA . TRP A 1 185 ? -4.968 -6.143 16.940 1.00 47.38 185 TRP A CA 1
ATOM 1349 C C . TRP A 1 185 ? -4.861 -7.207 15.841 1.00 47.38 185 TRP A C 1
ATOM 1351 O O . TRP A 1 185 ? -4.091 -7.048 14.900 1.00 47.38 185 TRP A O 1
ATOM 1361 N N . SER A 1 186 ? -5.538 -8.348 16.014 1.00 41.09 186 SER A N 1
ATOM 1362 C CA . SER A 1 186 ? -5.347 -9.537 15.166 1.00 41.09 186 SER A CA 1
ATOM 1363 C C . SER A 1 186 ? -6.366 -10.640 15.455 1.00 41.09 186 SER A C 1
ATOM 1365 O O . SER A 1 186 ? -6.409 -11.053 16.615 1.00 41.09 186 SER A O 1
ATOM 1367 N N . PRO A 1 187 ? -7.052 -11.249 14.467 1.00 47.19 187 PRO A N 1
ATOM 1368 C CA . PRO A 1 187 ? -7.537 -10.693 13.199 1.00 47.19 187 PRO A CA 1
ATOM 1369 C C . PRO A 1 187 ? -8.893 -10.003 13.407 1.00 47.19 187 PRO A C 1
ATOM 1371 O O . PRO A 1 187 ? -9.645 -10.388 14.291 1.00 47.19 187 PRO A O 1
ATOM 1374 N N . THR A 1 188 ? -9.257 -8.985 12.634 1.00 49.66 188 THR A N 1
ATOM 1375 C CA . THR A 1 188 ? -10.569 -8.319 12.776 1.00 49.66 188 THR A CA 1
ATOM 1376 C C . THR A 1 188 ? -11.110 -7.810 11.460 1.00 49.66 188 THR A C 1
ATOM 1378 O O . THR A 1 188 ? -10.352 -7.553 10.537 1.00 49.66 188 THR A O 1
ATOM 1381 N N . THR A 1 189 ? -12.420 -7.609 11.367 1.00 50.22 189 THR A N 1
ATOM 1382 C CA . THR A 1 189 ? -13.062 -7.105 10.149 1.00 50.22 189 THR A CA 1
ATOM 1383 C C . THR A 1 189 ? -13.840 -5.809 10.399 1.00 50.22 189 THR A C 1
ATOM 1385 O O . THR A 1 189 ? -15.065 -5.828 10.545 1.00 50.22 189 THR A O 1
ATOM 1388 N N . PRO A 1 190 ? -13.155 -4.657 10.511 1.00 50.91 190 PRO A N 1
ATOM 1389 C CA . PRO A 1 190 ? -13.817 -3.360 10.557 1.00 50.91 190 PRO A CA 1
ATOM 1390 C C . PRO A 1 190 ? -14.435 -2.971 9.207 1.00 50.91 1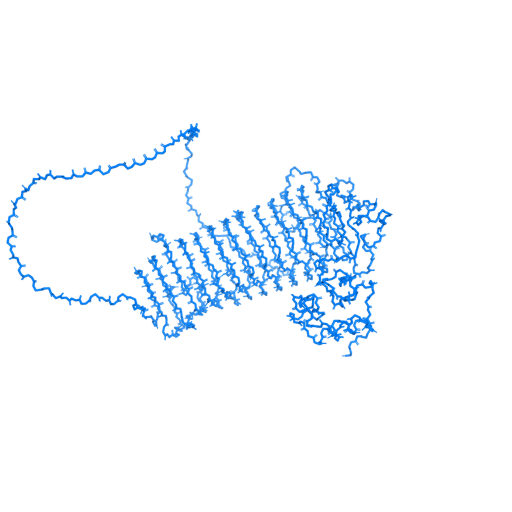90 PRO A C 1
ATOM 1392 O O . PRO A 1 190 ? -13.771 -2.928 8.178 1.00 50.91 190 PRO A O 1
ATOM 1395 N N . SER A 1 191 ? -15.710 -2.617 9.207 1.00 35.41 191 SER A N 1
ATOM 1396 C CA . SER A 1 191 ? -16.455 -2.150 8.047 1.00 35.41 191 SER A CA 1
ATOM 1397 C C . SER A 1 191 ? -17.518 -1.130 8.459 1.00 35.41 191 SER A C 1
ATOM 1399 O O . SER A 1 191 ? -18.086 -1.174 9.548 1.00 35.41 191 SER A O 1
ATOM 1401 N N . SER A 1 192 ? -17.806 -0.178 7.587 1.00 38.97 192 SER A N 1
ATOM 1402 C CA . SER A 1 192 ? -18.860 0.821 7.764 1.00 38.97 192 SER A CA 1
ATOM 1403 C C . SER A 1 192 ? -19.493 1.085 6.417 1.00 38.97 192 SER A C 1
ATOM 1405 O O . SER A 1 192 ? -18.789 1.139 5.430 1.00 38.97 192 SER A O 1
ATOM 1407 N N . THR A 1 193 ? -20.802 1.304 6.358 1.00 29.58 193 THR A N 1
ATOM 1408 C CA . THR A 1 193 ? -21.505 1.672 5.119 1.00 29.58 193 THR A CA 1
ATOM 1409 C C . THR A 1 193 ? -21.796 3.176 5.026 1.00 29.58 193 THR A C 1
ATOM 1411 O O . THR A 1 193 ? -22.403 3.628 4.053 1.00 29.58 193 THR A O 1
ATOM 1414 N N . ARG A 1 194 ? -21.402 3.980 6.032 1.00 37.97 194 ARG A N 1
ATOM 1415 C CA . ARG A 1 194 ? -21.718 5.419 6.136 1.00 37.97 194 ARG A CA 1
ATOM 1416 C C . ARG A 1 194 ? -20.578 6.193 6.811 1.00 37.97 194 ARG A C 1
ATOM 1418 O O . ARG A 1 194 ? -20.240 5.913 7.950 1.00 37.97 194 ARG A O 1
ATOM 1425 N N . THR A 1 195 ? -20.017 7.165 6.081 1.00 32.78 195 THR A N 1
ATOM 1426 C CA . THR A 1 195 ? -19.016 8.188 6.487 1.00 32.78 195 THR A CA 1
ATOM 1427 C C . THR A 1 195 ? -18.170 7.847 7.717 1.00 32.78 195 THR A C 1
ATOM 1429 O O . THR A 1 195 ? -18.267 8.520 8.738 1.00 32.78 195 THR A O 1
ATOM 1432 N N . ALA A 1 196 ? -17.309 6.835 7.619 1.00 32.19 196 ALA A N 1
ATOM 1433 C CA . ALA A 1 196 ? -16.474 6.411 8.737 1.00 32.19 196 ALA A CA 1
ATOM 1434 C C . ALA A 1 196 ? -14.987 6.328 8.363 1.00 32.19 196 ALA A C 1
ATOM 1436 O O . ALA A 1 196 ? -14.639 5.995 7.234 1.00 32.19 196 ALA A O 1
ATOM 1437 N N . THR A 1 197 ? -14.133 6.643 9.341 1.00 40.09 197 THR A N 1
ATOM 1438 C CA . THR A 1 197 ? -12.680 6.412 9.379 1.00 40.09 197 THR A CA 1
ATOM 1439 C C . THR A 1 197 ? -12.478 5.282 10.371 1.00 40.09 197 THR A C 1
ATOM 1441 O O . THR A 1 197 ? -12.654 5.475 11.571 1.00 40.09 197 THR A O 1
ATOM 1444 N N . VAL A 1 198 ? -12.228 4.072 9.894 1.00 49.03 198 VAL A N 1
ATOM 1445 C CA . VAL A 1 198 ? -12.614 2.900 10.683 1.00 49.03 198 VAL A CA 1
ATOM 1446 C C . VAL A 1 198 ? -11.494 2.285 11.501 1.00 49.03 198 VAL A C 1
ATOM 1448 O O . VAL A 1 198 ? -11.790 1.719 12.546 1.00 49.03 198 VAL A O 1
ATOM 1451 N N . SER A 1 199 ? -10.244 2.522 11.131 1.00 52.31 199 SER A N 1
ATOM 1452 C CA . SER A 1 199 ? -9.093 2.246 11.986 1.00 52.31 199 SER A CA 1
ATOM 1453 C C . SER A 1 199 ? -8.365 3.556 12.251 1.00 52.31 199 SER A C 1
ATOM 1455 O O . SER A 1 199 ? -7.529 3.968 11.454 1.00 52.31 199 SER A O 1
ATOM 1457 N N . SER A 1 200 ? -8.724 4.271 13.321 1.00 55.56 200 SER A N 1
ATOM 1458 C CA . SER A 1 200 ? -8.013 5.496 13.706 1.00 55.56 200 SER A CA 1
ATOM 1459 C C . SER A 1 200 ? -6.985 5.170 14.778 1.00 55.56 200 SER A C 1
ATOM 1461 O O . SER A 1 200 ? -7.370 4.803 15.888 1.00 55.56 200 SER A O 1
ATOM 1463 N N . VAL A 1 201 ? -5.703 5.335 14.478 1.00 55.00 201 VAL A N 1
ATOM 1464 C CA . VAL A 1 201 ? -4.639 5.310 15.487 1.00 55.00 201 VAL A CA 1
ATOM 1465 C C . VAL A 1 201 ? -4.283 6.766 15.747 1.00 55.00 201 VAL A C 1
ATOM 1467 O O . VAL A 1 201 ? -3.660 7.402 14.901 1.00 55.00 201 VAL A O 1
ATOM 1470 N N . PHE A 1 202 ? -4.770 7.327 16.857 1.00 58.31 202 PHE A N 1
ATOM 1471 C CA . PHE A 1 202 ? -4.546 8.731 17.215 1.00 58.31 202 PHE A CA 1
ATOM 1472 C C . PHE A 1 202 ? -3.690 8.852 18.473 1.00 58.31 202 PHE A C 1
ATOM 1474 O O . PHE A 1 202 ? -4.063 8.319 19.523 1.00 58.31 202 PHE A O 1
ATOM 1481 N N . GLY A 1 203 ? -2.565 9.567 18.405 1.00 53.31 203 GLY A N 1
ATOM 1482 C CA . GLY A 1 203 ? -1.709 9.795 19.575 1.00 53.31 203 GLY A CA 1
ATOM 1483 C C . GLY A 1 203 ? -1.141 8.515 20.193 1.00 53.31 203 GLY A C 1
ATOM 1484 O O . GLY A 1 203 ? -0.877 8.509 21.392 1.00 53.31 203 GLY A O 1
ATOM 1485 N N . SER A 1 204 ? -1.065 7.419 19.434 1.00 65.50 204 SER A N 1
ATOM 1486 C CA . SER A 1 204 ? -0.841 6.065 19.954 1.00 65.50 204 SER A CA 1
ATOM 1487 C C . SER A 1 204 ? 0.492 5.496 19.468 1.00 65.50 204 SER A C 1
ATOM 1489 O O . SER A 1 204 ? 0.936 5.799 18.356 1.00 65.50 204 SER A O 1
ATOM 1491 N N . SER A 1 205 ? 1.129 4.675 20.302 1.00 73.75 205 SER A N 1
ATOM 1492 C CA . SER A 1 205 ? 2.431 4.077 20.008 1.00 73.75 205 SER A CA 1
ATOM 1493 C C . SER A 1 205 ? 2.462 2.577 20.229 1.00 73.75 205 SER A C 1
ATOM 1495 O O . SER A 1 205 ? 1.682 2.052 21.012 1.00 73.75 205 SER A O 1
ATOM 1497 N N . GLY A 1 206 ? 3.348 1.866 19.529 1.00 67.25 206 GLY A N 1
ATOM 1498 C CA . GLY A 1 206 ? 3.571 0.439 19.783 1.00 67.25 206 GLY A CA 1
ATOM 1499 C C . GLY A 1 206 ? 2.385 -0.461 19.431 1.00 67.25 206 GLY A C 1
ATOM 1500 O O . GLY A 1 206 ? 2.294 -1.567 19.959 1.00 67.25 206 GLY A O 1
ATOM 1501 N N . ASN A 1 207 ? 1.461 -0.008 18.577 1.00 68.69 207 ASN A N 1
ATOM 1502 C CA . ASN A 1 207 ? 0.317 -0.820 18.176 1.00 68.69 207 ASN A CA 1
ATOM 1503 C C . ASN A 1 207 ? 0.674 -1.731 17.004 1.00 68.69 207 ASN A C 1
ATOM 1505 O O . ASN A 1 207 ? 1.466 -1.354 16.145 1.00 68.69 207 ASN A O 1
ATOM 1509 N N . THR A 1 208 ? 0.065 -2.912 16.940 1.00 69.75 208 THR A N 1
ATOM 1510 C CA . THR A 1 208 ? 0.180 -3.818 15.789 1.00 69.75 208 THR A CA 1
ATOM 1511 C C . THR A 1 208 ? -1.206 -4.176 15.288 1.00 69.75 208 THR A C 1
ATOM 1513 O O . THR A 1 208 ? -1.984 -4.698 16.069 1.00 69.75 208 THR A O 1
ATOM 1516 N N . LEU A 1 209 ? -1.509 -3.934 14.017 1.00 73.06 209 LEU A N 1
ATOM 1517 C CA . LEU A 1 209 ? -2.702 -4.422 13.329 1.00 73.06 209 LEU A CA 1
ATOM 1518 C C . LEU A 1 209 ? -2.284 -5.464 12.297 1.00 73.06 209 LEU A C 1
ATOM 1520 O O . LEU A 1 209 ? -1.502 -5.146 11.404 1.00 73.06 209 LEU A O 1
ATOM 1524 N N . VAL A 1 210 ? -2.789 -6.687 12.414 1.00 72.50 210 VAL A N 1
ATOM 1525 C CA . VAL A 1 210 ? -2.448 -7.772 11.494 1.00 72.50 210 VAL A CA 1
ATOM 1526 C C . VAL A 1 210 ? -3.651 -8.617 11.088 1.00 72.50 210 VAL A C 1
ATOM 1528 O O . VAL A 1 210 ? -4.610 -8.744 11.856 1.00 72.50 210 VAL A O 1
ATOM 1531 N N . ASN A 1 211 ? -3.612 -9.179 9.874 1.00 66.12 211 ASN A N 1
ATOM 1532 C CA . ASN A 1 211 ? -4.621 -10.102 9.338 1.00 66.12 211 ASN A CA 1
ATOM 1533 C C . ASN A 1 211 ? -6.057 -9.574 9.459 1.00 66.12 211 ASN A C 1
ATOM 1535 O O . ASN A 1 211 ? -6.985 -10.315 9.788 1.00 66.12 211 ASN A O 1
ATOM 1539 N N . SER A 1 212 ? -6.241 -8.269 9.271 1.00 65.19 212 SER A N 1
ATOM 1540 C CA . SER A 1 212 ? -7.532 -7.612 9.442 1.00 65.19 212 SER A CA 1
ATOM 1541 C C . SER A 1 212 ? -8.069 -7.059 8.127 1.00 65.19 212 SER A C 1
ATOM 1543 O O . SER A 1 212 ? -7.310 -6.649 7.257 1.00 65.19 212 SER A O 1
ATOM 1545 N N . THR A 1 213 ? -9.391 -7.030 7.974 1.00 71.62 213 THR A N 1
ATOM 1546 C CA . THR A 1 213 ? -10.069 -6.504 6.784 1.00 71.62 213 THR A CA 1
ATOM 1547 C C . THR A 1 213 ? -10.766 -5.191 7.109 1.00 71.62 213 THR A C 1
ATOM 1549 O O . THR A 1 213 ? -11.765 -5.195 7.818 1.00 71.62 213 THR A O 1
ATOM 1552 N N . VAL A 1 214 ? -10.271 -4.081 6.568 1.00 75.62 214 VAL A N 1
ATOM 1553 C CA . VAL A 1 214 ? -10.848 -2.740 6.694 1.00 75.62 214 VAL A CA 1
ATOM 1554 C C . VAL A 1 214 ? -11.571 -2.383 5.396 1.00 75.62 214 VAL A C 1
ATOM 1556 O O . VAL A 1 214 ? -10.927 -2.010 4.414 1.00 75.62 214 VAL A O 1
ATOM 1559 N N . ALA A 1 215 ? -12.900 -2.511 5.371 1.00 77.19 215 ALA A N 1
ATOM 1560 C CA . ALA A 1 215 ? -13.639 -2.504 4.108 1.00 77.19 215 ALA A CA 1
ATOM 1561 C C . ALA A 1 215 ? -14.891 -1.625 4.055 1.00 77.19 215 ALA A C 1
ATOM 1563 O O . ALA A 1 215 ? -15.564 -1.399 5.061 1.00 77.19 215 ALA A O 1
ATOM 1564 N N . SER A 1 216 ? -15.234 -1.205 2.834 1.00 74.81 216 SER A N 1
ATOM 1565 C CA . SER A 1 216 ? -16.500 -0.542 2.476 1.00 74.81 216 SER A CA 1
ATOM 1566 C C . SER A 1 216 ? -16.766 0.806 3.147 1.00 74.81 216 SER A C 1
ATOM 1568 O O . SER A 1 216 ? -17.851 1.358 2.977 1.00 74.81 216 SER A O 1
ATOM 1570 N N . ASN A 1 217 ? -15.786 1.367 3.856 1.00 69.50 217 ASN A N 1
ATOM 1571 C CA . ASN A 1 217 ? -15.948 2.593 4.629 1.00 69.50 217 ASN A CA 1
ATOM 1572 C C . ASN A 1 217 ? -16.158 3.776 3.695 1.00 69.50 217 ASN A C 1
ATOM 1574 O O . ASN A 1 217 ? -15.370 3.953 2.782 1.00 69.50 217 ASN A O 1
ATOM 1578 N N . ALA A 1 218 ? -17.159 4.634 3.915 1.00 74.38 218 ALA A N 1
ATOM 1579 C CA . ALA A 1 218 ? -17.408 5.723 2.959 1.00 74.38 218 ALA A CA 1
ATOM 1580 C C . ALA A 1 218 ? -16.313 6.816 2.933 1.00 74.38 218 ALA A C 1
ATOM 1582 O O . ALA A 1 218 ? -16.325 7.641 2.027 1.00 74.38 218 ALA A O 1
ATOM 1583 N N . GLY A 1 219 ? -15.417 6.847 3.929 1.00 79.06 219 GLY A N 1
ATOM 1584 C CA . GLY A 1 219 ? -14.252 7.736 3.989 1.00 79.06 219 GLY A CA 1
ATOM 1585 C C . GLY A 1 219 ? -12.946 6.960 3.808 1.00 79.06 219 GLY A C 1
ATOM 1586 O O . GLY A 1 219 ? -12.842 6.103 2.929 1.00 79.06 219 GLY A O 1
ATOM 1587 N N . TYR A 1 220 ? -11.943 7.253 4.644 1.00 83.31 220 TYR A N 1
ATOM 1588 C CA . TYR A 1 220 ? -10.685 6.501 4.628 1.00 83.31 220 TYR A CA 1
ATOM 1589 C C . TYR A 1 220 ? -10.861 5.098 5.220 1.00 83.31 220 TYR A C 1
ATOM 1591 O O . TYR A 1 220 ? -11.616 4.919 6.179 1.00 83.31 220 TYR A O 1
ATOM 1599 N N . GLY A 1 221 ? -10.091 4.127 4.726 1.00 84.69 221 GLY A N 1
ATOM 1600 C CA . GLY A 1 221 ? -9.982 2.814 5.362 1.00 84.69 221 GLY A CA 1
ATOM 1601 C C . GLY A 1 221 ? -9.248 2.901 6.706 1.00 84.69 221 GLY A C 1
ATOM 1602 O O . GLY A 1 221 ? -9.859 2.907 7.781 1.00 84.69 221 GLY A O 1
ATOM 1603 N N . LEU A 1 222 ? -7.919 2.996 6.647 1.00 85.31 222 LEU A N 1
ATOM 1604 C CA . LEU A 1 222 ? -7.016 3.092 7.799 1.00 85.31 222 LEU A CA 1
ATOM 1605 C C . LEU A 1 222 ? -6.404 4.497 7.884 1.00 85.31 222 LEU A C 1
ATOM 1607 O O . LEU A 1 222 ? -5.744 4.951 6.954 1.00 85.31 222 LEU A O 1
ATOM 1611 N N . SER A 1 223 ? -6.574 5.178 9.018 1.00 87.00 223 SER A N 1
ATOM 1612 C CA . SER A 1 223 ? -6.024 6.517 9.258 1.00 87.00 223 SER A CA 1
ATOM 1613 C C . SER A 1 223 ? -5.115 6.529 10.487 1.00 87.00 223 SER A C 1
ATOM 1615 O O . SER A 1 223 ? -5.557 6.336 11.619 1.00 87.00 223 SER A O 1
ATOM 1617 N N . VAL A 1 224 ? -3.840 6.833 10.276 1.00 84.88 224 VAL A N 1
ATOM 1618 C CA . VAL A 1 224 ? -2.804 6.916 11.310 1.00 84.88 224 VAL A CA 1
ATOM 1619 C C . VAL A 1 224 ? -2.442 8.385 11.509 1.00 84.88 224 VAL A C 1
ATOM 1621 O O . VAL A 1 224 ? -1.887 9.020 10.616 1.00 84.88 224 VAL A O 1
ATOM 1624 N N . ALA A 1 225 ? -2.798 8.943 12.664 1.00 85.12 225 ALA A N 1
ATOM 1625 C CA . ALA A 1 225 ? -2.684 10.369 12.959 1.00 85.12 225 ALA A CA 1
ATOM 1626 C C . ALA A 1 225 ? -1.922 10.605 14.271 1.00 85.12 225 ALA A C 1
ATOM 1628 O O . ALA A 1 225 ? -2.226 9.987 15.291 1.00 85.12 225 ALA A O 1
ATOM 1629 N N . SER A 1 226 ? -0.928 11.497 14.268 1.00 83.25 226 SER A N 1
ATOM 1630 C CA . SER A 1 226 ? -0.076 11.791 15.436 1.00 83.25 226 SER A CA 1
ATOM 1631 C C . SER A 1 226 ? 0.426 10.549 16.181 1.00 83.25 226 SER A C 1
ATOM 1633 O O . SER A 1 226 ? 0.446 10.531 17.410 1.00 83.25 226 SER A O 1
ATOM 1635 N N . SER A 1 227 ? 0.773 9.490 15.451 1.00 82.69 227 SER A N 1
ATOM 1636 C CA . SER A 1 227 ? 1.056 8.173 16.027 1.00 82.69 227 SER A CA 1
ATOM 1637 C C . SER A 1 227 ? 2.405 7.644 15.568 1.00 82.69 227 SER A C 1
ATOM 1639 O O . SER A 1 227 ? 2.807 7.867 14.425 1.00 82.69 227 SER A O 1
ATOM 1641 N N . THR A 1 228 ? 3.115 6.963 16.468 1.00 87.31 228 THR A N 1
ATOM 1642 C CA . THR A 1 228 ? 4.495 6.538 16.214 1.00 87.31 228 THR A CA 1
ATOM 1643 C C . THR A 1 228 ? 4.762 5.082 16.543 1.00 87.31 228 THR A C 1
ATOM 1645 O O . THR A 1 228 ? 4.137 4.526 17.436 1.00 87.31 228 THR A O 1
ATOM 1648 N N . ASN A 1 229 ? 5.718 4.450 15.860 1.00 85.62 229 ASN A N 1
ATOM 1649 C CA . ASN A 1 229 ? 6.131 3.077 16.173 1.00 85.62 229 ASN A CA 1
ATOM 1650 C C . ASN A 1 229 ? 4.970 2.060 16.125 1.00 85.62 229 ASN A C 1
ATOM 1652 O O . ASN A 1 229 ? 4.850 1.214 17.010 1.00 85.62 229 ASN A O 1
ATOM 1656 N N . ASN A 1 230 ? 4.082 2.169 15.130 1.00 81.12 230 ASN A N 1
ATOM 1657 C CA . ASN A 1 230 ? 2.987 1.217 14.912 1.00 81.12 230 ASN A CA 1
ATOM 1658 C C . ASN A 1 230 ? 3.250 0.337 13.684 1.00 81.12 230 ASN A C 1
ATOM 1660 O O . ASN A 1 230 ? 3.825 0.798 12.699 1.00 81.12 230 ASN A O 1
ATOM 1664 N N . GLY A 1 231 ? 2.808 -0.918 13.738 1.00 82.62 231 GLY A N 1
ATOM 1665 C CA . GLY A 1 231 ? 2.905 -1.895 12.658 1.00 82.62 231 GLY A CA 1
ATOM 1666 C C . GLY A 1 231 ? 1.539 -2.263 12.083 1.00 82.62 231 GLY A C 1
ATOM 1667 O O . GLY A 1 231 ? 0.604 -2.533 12.830 1.00 82.62 231 GLY A O 1
ATOM 1668 N N . PHE A 1 232 ? 1.430 -2.305 10.762 1.00 86.44 232 PHE A N 1
ATOM 1669 C CA . PHE A 1 232 ? 0.226 -2.679 10.026 1.00 86.44 232 PHE A CA 1
ATOM 1670 C C . PHE A 1 232 ? 0.620 -3.735 8.991 1.00 86.44 232 PHE A C 1
ATOM 1672 O O . PHE A 1 232 ? 1.259 -3.404 7.988 1.00 86.44 232 PHE A O 1
ATOM 1679 N N . PHE A 1 233 ? 0.307 -5.001 9.264 1.00 82.75 233 PHE A N 1
ATOM 1680 C CA . PHE A 1 233 ? 0.804 -6.140 8.496 1.00 82.75 233 PHE A CA 1
ATOM 1681 C C . PHE A 1 233 ? -0.301 -7.020 7.928 1.00 82.75 233 PHE A C 1
ATOM 1683 O O . PHE A 1 233 ? -1.263 -7.297 8.627 1.00 82.75 233 PHE A O 1
ATOM 1690 N N . ASP A 1 234 ? -0.166 -7.491 6.692 1.00 78.50 234 ASP A N 1
ATOM 1691 C CA . ASP A 1 234 ? -1.044 -8.540 6.146 1.00 78.50 234 ASP A CA 1
ATOM 1692 C C . ASP A 1 234 ? -2.552 -8.216 6.248 1.00 78.50 234 ASP A C 1
ATOM 1694 O O . ASP A 1 234 ? -3.394 -9.085 6.464 1.00 78.50 234 ASP A O 1
ATOM 1698 N N . ASN A 1 235 ? -2.914 -6.932 6.155 1.00 78.62 235 ASN A N 1
ATOM 1699 C CA . ASN A 1 235 ? -4.302 -6.477 6.212 1.00 78.62 235 ASN A CA 1
ATOM 1700 C C . ASN A 1 235 ? -4.877 -6.289 4.808 1.00 78.62 235 ASN A C 1
ATOM 1702 O O . ASN A 1 235 ? -4.164 -5.916 3.879 1.00 78.62 235 ASN A O 1
ATOM 1706 N N . ALA A 1 236 ? -6.190 -6.459 4.679 1.00 79.88 236 ALA A N 1
ATOM 1707 C CA . ALA A 1 236 ? -6.946 -6.133 3.477 1.00 79.88 236 ALA A CA 1
ATOM 1708 C C . ALA A 1 236 ? -7.692 -4.805 3.679 1.00 79.88 236 ALA A C 1
ATOM 1710 O O . ALA A 1 236 ? -8.624 -4.736 4.475 1.00 79.88 236 ALA A O 1
ATOM 1711 N N . VAL A 1 237 ? -7.302 -3.743 2.977 1.00 86.06 237 VAL A N 1
ATOM 1712 C CA . VAL A 1 237 ? -7.939 -2.419 3.029 1.00 86.06 237 VAL A CA 1
ATOM 1713 C C . VAL A 1 237 ? -8.653 -2.162 1.705 1.00 86.06 237 VAL A C 1
ATOM 1715 O O . VAL A 1 237 ? -8.038 -1.709 0.739 1.00 86.06 237 VAL A O 1
ATOM 1718 N N . VAL A 1 238 ? -9.945 -2.497 1.647 1.00 86.38 238 VAL A N 1
ATOM 1719 C CA . VAL A 1 238 ? -10.643 -2.710 0.369 1.00 86.38 238 VAL A CA 1
ATOM 1720 C C . VAL A 1 238 ? -11.948 -1.931 0.221 1.00 86.38 238 VAL A C 1
ATOM 1722 O O . VAL A 1 238 ? -12.744 -1.825 1.153 1.00 86.38 238 VAL A O 1
ATOM 1725 N N . SER A 1 239 ? -12.211 -1.418 -0.980 1.00 87.19 239 SER A N 1
ATOM 1726 C CA . SER A 1 239 ? -13.501 -0.801 -1.336 1.00 87.19 239 SER A CA 1
ATOM 1727 C C . SER A 1 239 ? -13.928 0.377 -0.449 1.00 87.19 239 SER A C 1
ATOM 1729 O O . SER A 1 239 ? -15.122 0.587 -0.236 1.00 87.19 239 SER A O 1
ATOM 1731 N N . ASN A 1 240 ? -12.983 1.140 0.102 1.00 84.75 240 ASN A N 1
ATOM 1732 C CA . ASN A 1 240 ? -13.301 2.344 0.872 1.00 84.75 240 ASN A CA 1
ATOM 1733 C C . ASN A 1 240 ? -13.576 3.523 -0.077 1.00 84.75 240 ASN A C 1
ATOM 1735 O O . ASN A 1 240 ? -13.024 3.583 -1.166 1.00 84.75 240 ASN A O 1
ATOM 1739 N N . GLY A 1 241 ? -14.448 4.454 0.297 1.00 85.25 241 GLY A N 1
ATOM 1740 C CA . GLY A 1 241 ? -14.959 5.517 -0.570 1.00 85.25 241 GLY A CA 1
ATOM 1741 C C . GLY A 1 241 ? -13.942 6.610 -0.898 1.00 85.25 241 GLY A C 1
ATOM 1742 O O . GLY A 1 241 ? -14.108 7.309 -1.893 1.00 85.25 241 GLY A O 1
ATOM 1743 N N . GLU A 1 242 ? -12.884 6.743 -0.096 1.00 90.06 242 GLU A N 1
ATOM 1744 C CA . GLU A 1 242 ? -11.808 7.713 -0.307 1.00 90.06 242 GLU A CA 1
ATOM 1745 C C . GLU A 1 242 ? -10.430 7.017 -0.285 1.00 90.06 242 GLU A C 1
ATOM 1747 O O . GLU A 1 242 ? -10.182 6.106 -1.070 1.00 90.06 242 GLU A O 1
ATOM 1752 N N . VAL A 1 243 ? -9.502 7.459 0.571 1.00 92.81 243 VAL A N 1
ATOM 1753 C CA . VAL A 1 243 ? -8.135 6.924 0.657 1.00 92.81 243 VAL A CA 1
ATOM 1754 C C . VAL A 1 243 ? -8.125 5.561 1.353 1.00 92.81 243 VAL A C 1
ATOM 1756 O O . VAL A 1 243 ? -8.743 5.403 2.405 1.00 92.81 243 VAL A O 1
ATOM 1759 N N . GLY A 1 244 ? -7.371 4.592 0.833 1.00 94.31 244 GLY A N 1
ATOM 1760 C CA . GLY A 1 244 ? -7.191 3.298 1.499 1.00 94.31 244 GLY A CA 1
ATOM 1761 C C . GLY A 1 244 ? -6.498 3.455 2.857 1.00 94.31 244 GLY A C 1
ATOM 1762 O O . GLY A 1 244 ? -7.116 3.278 3.909 1.00 94.31 244 GLY A O 1
ATOM 1763 N N . VAL A 1 245 ? -5.220 3.844 2.842 1.00 94.19 245 VAL A N 1
ATOM 1764 C CA . VAL A 1 245 ? -4.393 4.062 4.041 1.00 94.19 245 VAL A CA 1
ATOM 1765 C C . VAL A 1 245 ? -3.806 5.473 4.057 1.00 94.19 245 VAL A C 1
ATOM 1767 O O . VAL A 1 245 ? -3.188 5.898 3.085 1.00 94.19 245 VAL A O 1
ATOM 1770 N N . ALA A 1 246 ? -3.931 6.198 5.170 1.00 93.50 246 ALA A N 1
ATOM 1771 C CA . ALA A 1 246 ? -3.394 7.550 5.323 1.00 93.50 246 ALA A CA 1
ATOM 1772 C C . ALA A 1 246 ? -2.517 7.700 6.577 1.00 93.50 246 ALA A C 1
ATOM 1774 O O . ALA A 1 246 ? -2.961 7.400 7.682 1.00 93.50 246 ALA A O 1
ATOM 1775 N N . PHE A 1 247 ? -1.308 8.250 6.418 1.00 91.88 247 PHE A N 1
ATOM 1776 C CA . PHE A 1 247 ? -0.442 8.701 7.517 1.00 91.88 247 PHE A CA 1
ATOM 1777 C C . PHE A 1 247 ? -0.410 10.229 7.561 1.00 91.88 247 PHE A C 1
ATOM 1779 O O . PHE A 1 247 ? 0.037 10.873 6.608 1.00 91.88 247 PHE A O 1
ATOM 1786 N N . VAL A 1 248 ? -0.882 10.819 8.660 1.00 89.69 248 VAL A N 1
ATOM 1787 C CA . VAL A 1 248 ? -1.095 12.268 8.810 1.00 89.69 248 VAL A CA 1
ATOM 1788 C C . VAL A 1 248 ? -0.639 12.786 10.180 1.00 89.69 248 VAL A C 1
ATOM 1790 O O . VAL A 1 248 ? -0.316 12.015 11.085 1.00 89.69 248 VAL A O 1
ATOM 1793 N N . ASP A 1 249 ? -0.618 14.112 10.334 1.00 86.75 249 ASP A N 1
ATOM 1794 C CA . ASP A 1 249 ? -0.429 14.819 11.608 1.00 86.75 249 ASP A CA 1
ATOM 1795 C C . ASP A 1 249 ? 0.802 14.394 12.424 1.00 86.75 249 ASP A C 1
ATOM 1797 O O . ASP A 1 249 ? 0.700 14.158 13.627 1.00 86.75 249 ASP A O 1
ATOM 1801 N N . LEU A 1 250 ? 1.977 14.346 11.782 1.00 87.81 250 LEU A N 1
ATOM 1802 C CA . LEU A 1 250 ? 3.266 13.997 12.404 1.00 87.81 250 LEU A CA 1
ATOM 1803 C C . LEU A 1 250 ? 3.343 12.536 12.875 1.00 87.81 250 LEU A C 1
ATOM 1805 O O . LEU A 1 250 ? 3.903 12.247 13.931 1.00 87.81 250 LEU A O 1
ATOM 1809 N N . SER A 1 251 ? 2.792 11.614 12.088 1.00 89.81 251 SER A N 1
ATOM 1810 C CA . SER A 1 251 ? 2.936 10.177 12.339 1.00 89.81 251 SER A CA 1
ATOM 1811 C C . SER A 1 251 ? 4.265 9.659 11.787 1.00 89.81 251 SER A C 1
ATOM 1813 O O . SER A 1 251 ? 4.450 9.657 10.572 1.00 89.81 251 SER A O 1
ATOM 1815 N N . THR A 1 252 ? 5.187 9.236 12.654 1.00 93.56 252 THR A N 1
ATOM 1816 C CA . THR A 1 252 ? 6.552 8.806 12.283 1.00 93.56 252 THR A CA 1
ATOM 1817 C C . THR A 1 252 ? 6.868 7.403 12.779 1.00 93.56 252 THR A C 1
ATOM 1819 O O . THR A 1 252 ? 6.246 6.905 13.708 1.00 93.56 252 THR A O 1
ATOM 1822 N N . ASP A 1 253 ? 7.873 6.762 12.199 1.00 94.62 253 ASP A N 1
ATOM 1823 C CA . ASP A 1 253 ? 8.385 5.454 12.613 1.00 94.62 253 ASP A CA 1
ATOM 1824 C C . ASP A 1 253 ? 7.330 4.340 12.546 1.00 94.62 253 ASP A C 1
ATOM 1826 O O . ASP A 1 253 ? 7.394 3.369 13.293 1.00 94.62 253 ASP A O 1
ATOM 1830 N N . ASN A 1 254 ? 6.327 4.471 11.675 1.00 92.75 254 ASN A N 1
ATOM 1831 C CA . ASN A 1 254 ? 5.335 3.424 11.457 1.00 92.75 254 ASN A CA 1
ATOM 1832 C C . ASN A 1 254 ? 5.745 2.524 10.289 1.00 92.75 254 ASN A C 1
ATOM 1834 O O . ASN A 1 254 ? 6.441 2.960 9.367 1.00 92.75 254 ASN A O 1
ATOM 1838 N N . ARG A 1 255 ? 5.271 1.276 10.319 1.00 95.50 255 ARG A N 1
ATOM 1839 C CA . ARG A 1 255 ? 5.543 0.268 9.298 1.00 95.50 255 ARG A CA 1
ATOM 1840 C C . ARG A 1 255 ? 4.247 -0.296 8.723 1.00 95.50 255 ARG A C 1
ATOM 1842 O O . ARG A 1 255 ? 3.412 -0.794 9.471 1.00 95.50 255 ARG A O 1
ATOM 1849 N N . LEU A 1 256 ? 4.108 -0.248 7.404 1.00 96.38 256 LEU A N 1
ATOM 1850 C CA . LEU A 1 256 ? 3.002 -0.826 6.641 1.00 96.38 256 LEU A CA 1
ATOM 1851 C C . LEU A 1 256 ? 3.579 -1.862 5.669 1.00 96.38 256 LEU A C 1
ATOM 1853 O O . LEU A 1 256 ? 4.270 -1.477 4.725 1.00 96.38 256 LEU A O 1
ATOM 1857 N N . GLY A 1 257 ? 3.333 -3.158 5.875 1.00 93.44 257 GLY A N 1
ATOM 1858 C CA . GLY A 1 257 ? 3.831 -4.165 4.932 1.00 93.44 257 GLY A CA 1
ATOM 1859 C C . GLY A 1 257 ? 3.031 -5.451 4.801 1.00 93.44 257 GLY A C 1
ATOM 1860 O O . GLY A 1 257 ? 2.349 -5.840 5.733 1.00 93.44 257 GLY A O 1
ATOM 1861 N N . GLY A 1 258 ? 3.089 -6.100 3.638 1.00 81.69 258 GLY A N 1
ATOM 1862 C CA . GLY A 1 258 ? 2.286 -7.297 3.350 1.00 81.69 258 GLY A CA 1
ATOM 1863 C C . GLY A 1 258 ? 0.796 -7.022 3.118 1.00 81.69 258 GLY A C 1
ATOM 1864 O O . GLY A 1 258 ? 0.010 -7.955 3.020 1.00 81.69 258 GLY A O 1
ATOM 1865 N N . ASN A 1 259 ? 0.358 -5.759 3.065 1.00 84.56 259 ASN A N 1
ATOM 1866 C CA . ASN A 1 259 ? -1.069 -5.431 2.992 1.00 84.56 259 ASN A CA 1
ATOM 1867 C C . ASN A 1 259 ? -1.584 -5.458 1.547 1.00 84.56 259 ASN A C 1
ATOM 1869 O O . ASN A 1 259 ? -0.871 -5.072 0.622 1.00 84.56 259 ASN A O 1
ATOM 1873 N N . THR A 1 260 ? -2.851 -5.834 1.379 1.00 88.12 260 THR A N 1
ATOM 1874 C CA . THR A 1 260 ? -3.620 -5.685 0.134 1.00 88.12 260 THR A CA 1
ATOM 1875 C C . THR A 1 260 ? -4.485 -4.432 0.231 1.00 88.12 260 THR A C 1
ATOM 1877 O O . THR A 1 260 ? -5.305 -4.318 1.141 1.00 88.12 260 THR A O 1
ATOM 1880 N N . ILE A 1 261 ? -4.289 -3.464 -0.662 1.00 94.88 261 ILE A N 1
ATOM 1881 C CA . ILE A 1 261 ? -4.949 -2.153 -0.642 1.00 94.88 261 ILE A CA 1
ATOM 1882 C C . ILE A 1 261 ? -5.594 -1.928 -2.005 1.00 94.88 261 ILE A C 1
ATOM 1884 O O . ILE A 1 261 ? -4.935 -1.516 -2.961 1.00 94.88 261 ILE A O 1
ATOM 1888 N N . GLU A 1 262 ? -6.889 -2.223 -2.086 1.00 94.00 262 GLU A N 1
ATOM 1889 C CA . GLU A 1 262 ? -7.556 -2.449 -3.366 1.00 94.00 262 GLU A CA 1
ATOM 1890 C C . GLU A 1 262 ? -8.896 -1.714 -3.496 1.00 94.00 262 GLU A C 1
ATOM 1892 O O . GLU A 1 262 ? -9.680 -1.628 -2.547 1.00 94.00 262 GLU A O 1
ATOM 1897 N N . SER A 1 263 ? -9.208 -1.244 -4.709 1.00 93.19 263 SER A N 1
ATOM 1898 C CA . SER A 1 263 ? -10.547 -0.753 -5.073 1.00 93.19 263 SER A CA 1
ATOM 1899 C C . SER A 1 263 ? -11.050 0.402 -4.200 1.00 93.19 263 SER A C 1
ATOM 1901 O O . SER A 1 263 ? -12.257 0.583 -4.035 1.00 93.19 263 SER A O 1
ATOM 1903 N N . ASN A 1 264 ? -10.150 1.190 -3.607 1.00 94.69 264 ASN A N 1
ATOM 1904 C CA . ASN A 1 264 ? -10.535 2.371 -2.841 1.00 94.69 264 ASN A CA 1
ATOM 1905 C C . ASN A 1 264 ? -10.827 3.538 -3.799 1.00 94.69 264 ASN A C 1
ATOM 1907 O O . ASN A 1 264 ? -10.170 3.684 -4.824 1.00 94.69 264 ASN A O 1
ATOM 1911 N N . GLY A 1 265 ? -11.810 4.382 -3.486 1.00 95.88 265 GLY A N 1
ATOM 1912 C CA . GLY A 1 265 ? -12.316 5.432 -4.377 1.00 95.88 265 GLY A CA 1
ATOM 1913 C C . GLY A 1 265 ? -11.342 6.589 -4.628 1.00 95.88 265 GLY A C 1
ATOM 1914 O O . GLY A 1 265 ? -11.562 7.386 -5.537 1.00 95.88 265 GLY A O 1
ATOM 1915 N N . GLY A 1 266 ? -10.272 6.694 -3.838 1.00 96.12 266 GLY A N 1
ATOM 1916 C CA . GLY A 1 266 ? -9.207 7.685 -3.976 1.00 96.12 266 GLY A CA 1
ATOM 1917 C C . GLY A 1 266 ? -7.817 7.054 -4.070 1.00 96.12 266 GLY A C 1
ATOM 1918 O O . GLY A 1 266 ? -7.619 6.026 -4.706 1.00 96.12 266 GLY A O 1
ATOM 1919 N N . VAL A 1 267 ? -6.823 7.701 -3.455 1.00 97.12 267 VAL A N 1
ATOM 1920 C CA . VAL A 1 267 ? -5.436 7.203 -3.417 1.00 97.12 267 VAL A CA 1
ATOM 1921 C C . VAL A 1 267 ? -5.359 5.921 -2.580 1.00 97.12 267 VAL A C 1
ATOM 1923 O O . VAL A 1 267 ? -5.942 5.870 -1.497 1.00 97.12 267 VAL A O 1
ATOM 1926 N N . GLY A 1 268 ? -4.604 4.914 -3.024 1.00 98.06 268 GLY A N 1
ATOM 1927 C CA . GLY A 1 268 ? -4.385 3.688 -2.247 1.00 98.06 268 GLY A CA 1
ATOM 1928 C C . GLY A 1 268 ? -3.684 3.979 -0.914 1.00 98.06 268 GLY A C 1
ATOM 1929 O O . GLY A 1 268 ? -4.249 3.753 0.157 1.00 98.06 268 GLY A O 1
ATOM 1930 N N . ILE A 1 269 ? -2.479 4.559 -0.969 1.00 98.25 269 ILE A N 1
ATOM 1931 C CA . ILE A 1 269 ? -1.692 4.983 0.202 1.00 98.25 269 ILE A CA 1
ATOM 1932 C C . ILE A 1 269 ? -1.332 6.470 0.119 1.00 98.25 269 ILE A C 1
ATOM 1934 O O . ILE A 1 269 ? -0.636 6.897 -0.797 1.00 98.25 269 ILE A O 1
ATOM 1938 N N . SER A 1 270 ? -1.711 7.253 1.129 1.00 96.38 270 SER A N 1
ATOM 1939 C CA . SER A 1 270 ? -1.364 8.673 1.273 1.00 96.38 270 SER A CA 1
ATOM 1940 C C . SER A 1 270 ? -0.395 8.902 2.441 1.00 96.38 270 SER A C 1
ATOM 1942 O O . SER A 1 270 ? -0.766 8.783 3.610 1.00 96.38 270 SER A O 1
ATOM 1944 N N . LEU A 1 271 ? 0.831 9.330 2.147 1.00 95.81 271 LEU A N 1
ATOM 1945 C CA . LEU A 1 271 ? 1.895 9.613 3.114 1.00 95.81 271 LEU A CA 1
ATOM 1946 C C . LEU A 1 271 ? 2.108 11.125 3.251 1.00 95.81 271 LEU A C 1
ATOM 1948 O O . LEU A 1 271 ? 2.856 11.735 2.490 1.00 95.81 271 LEU A O 1
ATOM 1952 N N . ARG A 1 272 ? 1.466 11.727 4.259 1.00 93.88 272 ARG A N 1
ATOM 1953 C CA . ARG A 1 272 ? 1.593 13.154 4.626 1.00 93.88 272 ARG A CA 1
ATOM 1954 C C . ARG A 1 272 ? 2.404 13.359 5.907 1.00 93.88 272 ARG A C 1
ATOM 1956 O O . ARG A 1 272 ? 2.310 14.392 6.567 1.00 93.88 272 ARG A O 1
ATOM 1963 N N . SER A 1 273 ? 3.156 12.348 6.328 1.00 93.50 273 SER A N 1
ATOM 1964 C CA . SER A 1 273 ? 4.058 12.406 7.478 1.00 93.50 273 SER A CA 1
ATOM 1965 C C . SER A 1 273 ? 5.337 11.636 7.178 1.00 93.50 273 SER A C 1
ATOM 1967 O O . SER A 1 273 ? 5.302 10.592 6.530 1.00 93.50 273 SER A O 1
ATOM 1969 N N . SER A 1 274 ? 6.460 12.196 7.620 1.00 94.75 274 SER A N 1
ATOM 1970 C CA . SER A 1 274 ? 7.809 11.712 7.321 1.00 94.75 274 SER A CA 1
ATOM 1971 C C . SER A 1 274 ? 8.197 10.457 8.108 1.00 94.75 274 SER A C 1
ATOM 1973 O O . SER A 1 274 ? 7.570 10.132 9.113 1.00 94.75 274 SER A O 1
ATOM 1975 N N . SER A 1 275 ? 9.292 9.812 7.696 1.00 96.50 275 SER A N 1
ATOM 1976 C CA . SER A 1 275 ? 9.961 8.743 8.455 1.00 96.50 275 SER A CA 1
ATOM 1977 C C . SER A 1 275 ? 9.110 7.486 8.658 1.00 96.50 275 SER A C 1
ATOM 1979 O O . SER A 1 275 ? 9.076 6.943 9.753 1.00 96.50 275 SER A O 1
ATOM 1981 N N . ASN A 1 276 ? 8.419 7.018 7.617 1.00 96.81 276 ASN A N 1
ATOM 1982 C CA . ASN A 1 276 ? 7.633 5.779 7.655 1.00 96.81 276 ASN A CA 1
ATOM 1983 C C . ASN A 1 276 ? 8.169 4.754 6.642 1.00 96.81 276 ASN A C 1
ATOM 1985 O O . ASN A 1 276 ? 8.722 5.130 5.605 1.00 96.81 276 ASN A O 1
ATOM 1989 N N . ASP A 1 277 ? 7.991 3.469 6.950 1.00 98.06 277 ASP A N 1
ATOM 1990 C CA . ASP A 1 277 ? 8.397 2.337 6.109 1.00 98.06 277 ASP A CA 1
ATOM 1991 C C . ASP A 1 277 ? 7.171 1.638 5.508 1.00 98.06 277 ASP A C 1
ATOM 1993 O O . ASP A 1 277 ? 6.279 1.182 6.223 1.00 98.06 277 ASP A O 1
ATOM 1997 N N . VAL A 1 278 ? 7.118 1.574 4.182 1.00 98.38 278 VAL A N 1
ATOM 1998 C CA . VAL A 1 278 ? 6.011 1.038 3.389 1.00 98.38 278 VAL A CA 1
ATOM 1999 C C . VAL A 1 278 ? 6.572 -0.022 2.447 1.00 98.38 278 VAL A C 1
ATOM 2001 O O . VAL A 1 278 ? 7.115 0.288 1.383 1.00 98.38 278 VAL A O 1
ATOM 2004 N N . GLY A 1 279 ? 6.490 -1.277 2.883 1.00 96.38 279 GLY A N 1
ATOM 2005 C CA . GLY A 1 279 ? 7.249 -2.390 2.324 1.00 96.38 279 GLY A CA 1
ATOM 2006 C C . GLY A 1 279 ? 6.394 -3.593 1.932 1.00 96.38 279 GLY A C 1
ATOM 2007 O O . GLY A 1 279 ? 5.717 -4.126 2.800 1.00 96.38 279 GLY A O 1
ATOM 2008 N N . GLY A 1 280 ? 6.470 -4.110 0.705 1.00 89.88 280 GLY A N 1
ATOM 2009 C CA . GLY A 1 280 ? 5.853 -5.410 0.389 1.00 89.88 280 GLY A CA 1
ATOM 2010 C C . GLY A 1 280 ? 4.323 -5.402 0.333 1.00 89.88 280 GLY A C 1
ATOM 2011 O O . GLY A 1 280 ? 3.713 -6.377 0.749 1.00 89.88 280 GLY A O 1
ATOM 2012 N N . ASN A 1 281 ? 3.694 -4.298 -0.072 1.00 92.50 281 ASN A N 1
ATOM 2013 C CA . ASN A 1 281 ? 2.235 -4.203 -0.194 1.00 92.50 281 ASN A CA 1
ATOM 2014 C C . ASN A 1 281 ? 1.784 -4.399 -1.649 1.00 92.50 281 ASN A C 1
ATOM 2016 O O . ASN A 1 281 ? 2.500 -3.996 -2.569 1.00 92.50 281 ASN A O 1
ATOM 2020 N N . THR A 1 282 ? 0.574 -4.924 -1.836 1.00 93.50 282 THR A N 1
ATOM 2021 C CA . THR A 1 282 ? -0.148 -4.952 -3.117 1.00 93.50 282 THR A CA 1
ATOM 2022 C C . THR A 1 282 ? -1.146 -3.798 -3.140 1.00 93.50 282 THR A C 1
ATOM 2024 O O . THR A 1 282 ? -2.005 -3.706 -2.264 1.00 93.50 282 THR A O 1
ATOM 2027 N N . ILE A 1 283 ? -1.000 -2.876 -4.092 1.00 97.69 283 ILE A N 1
ATOM 2028 C CA . ILE A 1 283 ? -1.740 -1.610 -4.164 1.00 97.69 283 ILE A CA 1
ATOM 2029 C C . ILE A 1 283 ? -2.368 -1.489 -5.551 1.00 97.69 283 ILE A C 1
ATOM 2031 O O . ILE A 1 283 ? -1.702 -1.067 -6.503 1.00 97.69 283 ILE A O 1
ATOM 2035 N N . GLU A 1 284 ? -3.643 -1.854 -5.662 1.00 93.88 284 GLU A N 1
ATOM 2036 C CA . GLU A 1 284 ? -4.253 -2.088 -6.970 1.00 93.88 284 GLU A CA 1
ATOM 2037 C C . GLU A 1 284 ? -5.657 -1.516 -7.156 1.00 93.88 284 GLU A C 1
ATOM 2039 O O . GLU A 1 284 ? -6.435 -1.386 -6.211 1.00 93.88 284 GLU A O 1
ATOM 2044 N N . SER A 1 285 ? -5.996 -1.168 -8.398 1.00 93.69 285 SER A N 1
ATOM 2045 C CA . SER A 1 285 ? -7.361 -0.783 -8.790 1.00 93.69 285 SER A CA 1
ATOM 2046 C C . SER A 1 285 ? -7.969 0.369 -7.973 1.00 93.69 285 SER A C 1
ATOM 2048 O O . SER A 1 285 ? -9.185 0.445 -7.814 1.00 93.69 285 SER A O 1
ATOM 2050 N N . ASN A 1 286 ? -7.151 1.265 -7.410 1.00 98.12 286 ASN A N 1
ATOM 2051 C CA . ASN A 1 286 ? -7.649 2.417 -6.657 1.00 98.12 286 ASN A CA 1
ATOM 2052 C C . ASN A 1 286 ? -7.988 3.581 -7.609 1.00 98.12 286 ASN A C 1
ATOM 2054 O O . ASN A 1 286 ? -7.306 3.795 -8.610 1.00 98.12 286 ASN A O 1
ATOM 2058 N N . GLY A 1 287 ? -9.011 4.371 -7.270 1.00 97.88 287 GLY A N 1
ATOM 2059 C CA . GLY A 1 287 ? -9.550 5.461 -8.100 1.00 97.88 287 GLY A CA 1
ATOM 2060 C C . GLY A 1 287 ? -8.650 6.699 -8.228 1.00 97.88 287 GLY A C 1
ATOM 2061 O O . GLY A 1 287 ? -8.999 7.674 -8.894 1.00 97.88 287 GLY A O 1
ATOM 2062 N N . GLY A 1 288 ? -7.494 6.697 -7.564 1.00 97.00 288 GLY A N 1
ATOM 2063 C CA . GLY A 1 288 ? -6.473 7.738 -7.628 1.00 97.00 288 GLY A CA 1
ATOM 2064 C C . GLY A 1 288 ? -5.090 7.162 -7.915 1.00 97.00 288 GLY A C 1
ATOM 2065 O O . GLY A 1 288 ? -4.942 6.178 -8.631 1.00 97.00 288 GLY A O 1
ATOM 2066 N N . ALA A 1 289 ? -4.052 7.794 -7.364 1.00 98.00 289 ALA A N 1
ATOM 2067 C CA . ALA A 1 289 ? -2.712 7.221 -7.418 1.00 98.00 289 ALA A CA 1
ATOM 2068 C C . ALA A 1 289 ? -2.607 5.968 -6.532 1.00 98.00 289 ALA A C 1
ATOM 2070 O O . ALA A 1 289 ? -3.295 5.876 -5.512 1.00 98.00 289 ALA A O 1
ATOM 2071 N N . GLY A 1 290 ? -1.704 5.046 -6.863 1.00 98.50 290 GLY A N 1
ATOM 2072 C CA . GLY A 1 290 ? -1.422 3.896 -6.002 1.00 98.50 290 GLY A CA 1
ATOM 2073 C C . GLY A 1 290 ? -0.842 4.340 -4.656 1.00 98.50 290 GLY A C 1
ATOM 2074 O O . GLY A 1 290 ? -1.463 4.167 -3.606 1.00 98.50 290 GLY A O 1
ATOM 2075 N N . ALA A 1 291 ? 0.318 4.997 -4.681 1.00 98.44 291 ALA A N 1
ATOM 2076 C CA . ALA A 1 291 ? 0.958 5.573 -3.497 1.00 98.44 291 ALA A CA 1
ATOM 2077 C C . ALA A 1 291 ? 1.363 7.038 -3.719 1.00 98.44 291 ALA A C 1
ATOM 2079 O O . ALA A 1 291 ? 1.925 7.386 -4.754 1.00 98.44 291 ALA A O 1
ATOM 2080 N N . ALA A 1 292 ? 1.135 7.901 -2.728 1.00 97.31 292 ALA A N 1
ATOM 2081 C CA . ALA A 1 292 ? 1.473 9.321 -2.787 1.00 97.31 292 ALA A CA 1
ATOM 2082 C C . ALA A 1 292 ? 2.289 9.768 -1.565 1.00 97.31 292 ALA A C 1
ATOM 2084 O O . ALA A 1 292 ? 1.842 9.641 -0.427 1.00 97.31 292 ALA A O 1
ATOM 2085 N N . ILE A 1 293 ? 3.472 10.338 -1.804 1.00 95.69 293 ILE A N 1
ATOM 2086 C CA . ILE A 1 293 ? 4.291 11.051 -0.816 1.00 95.69 293 ILE A CA 1
ATOM 2087 C C . ILE A 1 293 ? 4.012 12.546 -0.974 1.00 95.69 293 ILE A C 1
ATOM 2089 O O . ILE A 1 293 ? 4.393 13.155 -1.974 1.00 95.69 293 ILE A O 1
ATOM 2093 N N . GLU A 1 294 ? 3.356 13.147 0.015 1.00 93.19 294 GLU A N 1
ATOM 2094 C CA . GLU A 1 294 ? 2.847 14.518 -0.045 1.00 93.19 294 GLU A CA 1
ATOM 2095 C C . GLU A 1 294 ? 3.454 15.378 1.070 1.00 93.19 294 GLU A C 1
ATOM 2097 O O . GLU A 1 294 ? 3.094 15.253 2.240 1.00 93.19 294 GLU A O 1
ATOM 2102 N N . ASN A 1 295 ? 4.365 16.285 0.707 1.00 91.06 295 ASN A N 1
ATOM 2103 C CA . ASN A 1 295 ? 5.093 17.167 1.624 1.00 91.06 295 ASN A CA 1
ATOM 2104 C C . ASN A 1 295 ? 5.729 16.407 2.810 1.00 91.06 295 ASN A C 1
ATOM 2106 O O . ASN A 1 295 ? 5.808 16.922 3.925 1.00 91.06 295 ASN A O 1
ATOM 2110 N N . ALA A 1 296 ? 6.176 15.176 2.555 1.00 92.00 296 ALA A N 1
ATOM 2111 C CA . ALA A 1 296 ? 6.771 14.268 3.527 1.00 92.00 296 ALA A CA 1
ATOM 2112 C C . ALA A 1 296 ? 8.133 13.772 3.033 1.00 92.00 296 ALA A C 1
ATOM 2114 O O . ALA A 1 296 ? 8.382 13.694 1.831 1.00 92.00 296 ALA A O 1
ATOM 2115 N N . GLY A 1 297 ? 9.024 13.431 3.958 1.00 93.12 297 GLY A N 1
ATOM 2116 C CA . GLY A 1 297 ? 10.363 12.963 3.625 1.00 93.12 297 GLY A CA 1
ATOM 2117 C C . GLY A 1 297 ? 10.813 11.761 4.435 1.00 93.12 297 GLY A C 1
ATOM 2118 O O . GLY A 1 297 ? 10.107 11.303 5.328 1.00 93.12 297 GLY A O 1
ATOM 2119 N N . ASP A 1 298 ? 12.002 11.250 4.122 1.00 95.69 298 ASP A N 1
ATOM 2120 C CA . ASP A 1 298 ? 12.575 10.069 4.780 1.00 95.69 298 ASP A CA 1
ATOM 2121 C C . ASP A 1 298 ? 11.630 8.847 4.737 1.00 95.69 298 ASP A C 1
ATOM 2123 O O . ASP A 1 298 ? 11.558 8.074 5.689 1.00 95.69 298 ASP A O 1
ATOM 2127 N N . ILE A 1 299 ? 10.866 8.693 3.651 1.00 97.81 299 ILE A N 1
ATOM 2128 C CA . ILE A 1 299 ? 10.002 7.529 3.429 1.00 97.81 299 ILE A CA 1
ATOM 2129 C C . ILE A 1 299 ? 10.823 6.398 2.815 1.00 97.81 299 ILE A C 1
ATOM 2131 O O . ILE A 1 299 ? 11.568 6.622 1.863 1.00 97.81 299 ILE A O 1
ATOM 2135 N N . SER A 1 300 ? 10.645 5.178 3.311 1.00 98.25 300 SER A N 1
ATOM 2136 C CA . SER A 1 300 ? 11.070 3.956 2.623 1.00 98.25 300 SER A CA 1
ATOM 2137 C C . SER A 1 300 ? 9.850 3.362 1.926 1.00 98.25 300 SER A C 1
ATOM 2139 O O . SER A 1 300 ? 8.928 2.912 2.592 1.00 98.25 300 SER A O 1
ATOM 2141 N N . LEU A 1 301 ? 9.807 3.403 0.595 1.00 98.44 301 LEU A N 1
ATOM 2142 C CA . LEU A 1 301 ? 8.771 2.771 -0.219 1.00 98.44 301 LEU A CA 1
ATOM 2143 C C . LEU A 1 301 ? 9.427 1.626 -0.987 1.00 98.44 301 LEU A C 1
ATOM 2145 O O . LEU A 1 301 ? 10.119 1.863 -1.983 1.00 98.44 301 LEU A O 1
ATOM 2149 N N . SER A 1 302 ? 9.274 0.398 -0.493 1.00 97.81 302 SER A N 1
ATOM 2150 C CA . SER A 1 302 ? 10.046 -0.734 -0.997 1.00 97.81 302 SER A CA 1
ATOM 2151 C C . SER A 1 302 ? 9.254 -1.996 -1.299 1.00 97.81 302 SER A C 1
ATOM 2153 O O . SER A 1 302 ? 8.285 -2.311 -0.624 1.00 97.81 302 SER A O 1
ATOM 2155 N N . SER A 1 303 ? 9.672 -2.756 -2.311 1.00 94.88 303 SER A N 1
ATOM 2156 C CA . SER A 1 303 ? 9.099 -4.082 -2.598 1.00 94.88 303 SER A CA 1
ATOM 2157 C C . SER A 1 303 ? 7.577 -4.103 -2.807 1.00 94.88 303 SER A C 1
ATOM 2159 O O . SER A 1 303 ? 6.968 -5.149 -2.632 1.00 94.88 303 SER A O 1
ATOM 2161 N N . ASN A 1 304 ? 6.944 -2.979 -3.155 1.00 95.62 304 ASN A N 1
ATOM 2162 C CA . ASN A 1 304 ? 5.498 -2.930 -3.374 1.00 95.62 304 ASN A CA 1
ATOM 2163 C C . ASN A 1 304 ? 5.152 -3.314 -4.817 1.00 95.62 304 ASN A C 1
ATOM 2165 O O . ASN A 1 304 ? 5.920 -3.025 -5.739 1.00 95.62 304 ASN A O 1
ATOM 2169 N N . VAL A 1 305 ? 3.975 -3.904 -5.000 1.00 94.19 305 VAL A N 1
ATOM 2170 C CA . VAL A 1 305 ? 3.329 -4.110 -6.298 1.00 94.19 305 VAL A CA 1
ATOM 2171 C C . VAL A 1 305 ? 2.246 -3.045 -6.443 1.00 94.19 305 VAL A C 1
ATOM 2173 O O . VAL A 1 305 ? 1.336 -2.974 -5.623 1.00 94.19 305 VAL A O 1
ATOM 2176 N N . VAL A 1 306 ? 2.377 -2.171 -7.440 1.00 97.50 306 VAL A N 1
ATOM 2177 C CA . VAL A 1 306 ? 1.504 -1.010 -7.655 1.00 97.50 306 VAL A CA 1
ATOM 2178 C C . VAL A 1 306 ? 0.922 -1.065 -9.059 1.00 97.50 306 VAL A C 1
ATOM 2180 O O . VAL A 1 306 ? 1.600 -0.711 -10.030 1.00 97.50 306 VAL A O 1
ATOM 2183 N N . SER A 1 307 ? -0.326 -1.504 -9.175 1.00 94.44 307 SER A N 1
ATOM 2184 C CA . SER A 1 307 ? -0.900 -1.892 -10.462 1.00 94.44 307 SER A CA 1
ATOM 2185 C C . SER A 1 307 ? -2.304 -1.349 -10.703 1.00 94.44 307 SER A C 1
ATOM 2187 O O . SER A 1 307 ? -3.085 -1.178 -9.777 1.00 94.44 307 SER A O 1
ATOM 2189 N N . ALA A 1 308 ? -2.647 -1.083 -11.965 1.00 92.88 308 ALA A N 1
ATOM 2190 C CA . ALA A 1 308 ? -4.027 -0.810 -12.389 1.00 92.88 308 ALA A CA 1
ATOM 2191 C C . ALA A 1 308 ? -4.762 0.314 -11.622 1.00 92.88 308 ALA A C 1
ATOM 2193 O O . ALA A 1 308 ? -5.987 0.327 -11.583 1.00 92.88 308 ALA A O 1
ATOM 2194 N N . ASN A 1 309 ? -4.046 1.259 -11.007 1.00 97.94 309 ASN A N 1
ATOM 2195 C CA . ASN A 1 309 ? -4.673 2.409 -10.357 1.00 97.94 309 ASN A CA 1
ATOM 2196 C C . ASN A 1 309 ? -5.052 3.451 -11.421 1.00 97.94 309 ASN A C 1
ATOM 2198 O O . ASN A 1 309 ? -4.301 3.647 -12.377 1.00 97.94 309 ASN A O 1
ATOM 2202 N N . ASP A 1 310 ? -6.179 4.145 -11.256 1.00 98.19 310 ASP A N 1
ATOM 2203 C CA . ASP A 1 310 ? -6.712 5.081 -12.263 1.00 98.19 310 ASP A CA 1
ATOM 2204 C C . ASP A 1 310 ? -5.779 6.287 -12.512 1.00 98.19 310 ASP A C 1
ATOM 2206 O O . ASP A 1 310 ? -5.800 6.909 -13.579 1.00 98.19 310 ASP A O 1
ATOM 2210 N N . GLY A 1 311 ? -4.960 6.642 -11.517 1.00 96.88 311 GLY A N 1
ATOM 2211 C CA . GLY A 1 311 ? -3.970 7.714 -11.579 1.00 96.88 311 GLY A CA 1
ATOM 2212 C C . GLY A 1 311 ? -2.548 7.237 -11.887 1.00 96.88 311 GLY A C 1
ATOM 2213 O O . GLY A 1 311 ? -2.305 6.284 -12.620 1.00 96.88 311 GLY A O 1
ATOM 2214 N N . GLU A 1 312 ? -1.570 7.965 -11.355 1.00 98.00 312 GLU A N 1
ATOM 2215 C CA . GLU A 1 312 ? -0.166 7.559 -11.368 1.00 98.00 312 GLU A CA 1
ATOM 2216 C C . GLU A 1 312 ? 0.083 6.372 -10.425 1.00 98.00 312 GLU A C 1
ATOM 2218 O O . GLU A 1 312 ? -0.554 6.264 -9.379 1.00 98.00 312 GLU A O 1
ATOM 2223 N N . GLY A 1 313 ? 1.063 5.518 -10.723 1.00 98.44 313 GLY A N 1
ATOM 2224 C CA . GLY A 1 313 ? 1.444 4.455 -9.788 1.00 98.44 313 GLY A CA 1
ATOM 2225 C C . GLY A 1 313 ? 1.968 5.042 -8.474 1.00 98.44 313 GLY A C 1
ATOM 2226 O O . GLY A 1 313 ? 1.394 4.846 -7.403 1.00 98.44 313 GLY A O 1
ATOM 2227 N N . ILE A 1 314 ? 3.039 5.832 -8.567 1.00 98.62 314 ILE A N 1
ATOM 2228 C CA . ILE A 1 314 ? 3.673 6.509 -7.433 1.00 98.62 314 ILE A CA 1
ATOM 2229 C C . ILE A 1 314 ? 3.742 8.018 -7.695 1.00 98.62 314 ILE A C 1
ATOM 2231 O O . ILE A 1 314 ? 4.250 8.463 -8.721 1.00 98.62 314 ILE A O 1
ATOM 2235 N N . VAL A 1 315 ? 3.304 8.832 -6.738 1.00 97.38 315 VAL A N 1
ATOM 2236 C CA . VAL A 1 315 ? 3.435 10.296 -6.774 1.00 97.38 315 VAL A CA 1
ATOM 2237 C C . VAL A 1 315 ? 4.365 10.763 -5.664 1.00 97.38 315 VAL A C 1
ATOM 2239 O O . VAL A 1 315 ? 4.209 10.380 -4.508 1.00 97.38 315 VAL A O 1
ATOM 2242 N N . VAL A 1 316 ? 5.293 11.660 -5.992 1.00 94.62 316 VAL A N 1
ATOM 2243 C CA . VAL A 1 316 ? 6.071 12.422 -5.009 1.00 94.62 316 VAL A CA 1
ATOM 2244 C C . VAL A 1 316 ? 5.825 13.907 -5.245 1.00 94.62 316 VAL A C 1
ATOM 2246 O O . VAL A 1 316 ? 6.156 14.441 -6.302 1.00 94.62 316 VAL A O 1
ATOM 2249 N N . PHE A 1 317 ? 5.254 14.593 -4.259 1.00 91.75 317 PHE A N 1
ATOM 2250 C CA . PHE A 1 317 ? 4.952 16.024 -4.289 1.00 91.75 317 PHE A CA 1
ATOM 2251 C C . PHE A 1 317 ? 5.516 16.691 -3.034 1.00 91.75 317 PHE A C 1
ATOM 2253 O O . PHE A 1 317 ? 5.162 16.306 -1.927 1.00 91.75 317 PHE A O 1
ATOM 2260 N N . GLY A 1 318 ? 6.428 17.658 -3.181 1.00 86.88 318 GLY A N 1
ATOM 2261 C CA . GLY A 1 318 ? 7.113 18.314 -2.054 1.00 86.88 318 GLY A CA 1
ATOM 2262 C C . GLY A 1 318 ? 8.017 17.411 -1.197 1.00 86.88 318 GLY A C 1
ATOM 2263 O O . GLY A 1 318 ? 8.595 17.883 -0.219 1.00 86.88 318 GLY A O 1
ATOM 2264 N N . GLY A 1 319 ? 8.111 16.115 -1.517 1.00 82.19 319 GLY A N 1
ATOM 2265 C CA . GLY A 1 319 ? 8.802 15.126 -0.697 1.00 82.19 319 GLY A CA 1
ATOM 2266 C C . GLY A 1 319 ? 10.303 15.019 -0.955 1.00 82.19 319 GLY A C 1
ATOM 2267 O O . GLY A 1 319 ? 10.780 15.249 -2.072 1.00 82.19 319 GLY A O 1
ATOM 2268 N N . ASN A 1 320 ? 11.060 14.661 0.084 1.00 90.25 320 ASN A N 1
ATOM 2269 C CA . ASN A 1 320 ? 12.520 14.623 0.029 1.00 90.25 320 ASN A CA 1
ATOM 2270 C C . ASN A 1 320 ? 13.162 13.488 0.831 1.00 90.25 320 ASN A C 1
ATOM 2272 O O . ASN A 1 320 ? 12.602 13.012 1.811 1.00 90.25 320 ASN A O 1
ATOM 2276 N N . ARG A 1 321 ? 14.389 13.093 0.464 1.00 92.75 321 ARG A N 1
ATOM 2277 C CA . ARG A 1 321 ? 15.168 12.048 1.166 1.00 92.75 321 ARG A CA 1
ATOM 2278 C C . ARG A 1 321 ? 14.443 10.704 1.278 1.00 92.75 321 ARG A C 1
ATOM 2280 O O . ARG A 1 321 ? 14.742 9.923 2.173 1.00 92.75 321 ARG A O 1
ATOM 2287 N N . SER A 1 322 ? 13.496 10.438 0.385 1.00 96.00 322 SER A N 1
ATOM 2288 C CA . SER A 1 322 ? 12.783 9.164 0.352 1.00 96.00 322 SER A CA 1
ATOM 2289 C C . SER A 1 322 ? 13.513 8.166 -0.541 1.00 96.00 322 SER A C 1
ATOM 2291 O O . SER A 1 322 ? 14.126 8.548 -1.540 1.00 96.00 322 SER A O 1
ATOM 2293 N N . LEU A 1 323 ? 13.449 6.891 -0.172 1.00 98.00 323 LEU A N 1
ATOM 2294 C CA . LEU A 1 323 ? 13.976 5.762 -0.924 1.00 98.00 323 LEU A CA 1
ATOM 2295 C C . LEU A 1 323 ? 12.807 5.003 -1.554 1.00 98.00 323 LEU A C 1
ATOM 2297 O O . LEU A 1 323 ? 12.008 4.402 -0.845 1.00 98.00 323 LEU A O 1
ATOM 2301 N N . VAL A 1 324 ? 12.729 5.020 -2.880 1.00 98.50 324 VAL A N 1
ATOM 2302 C CA . VAL A 1 324 ? 11.789 4.235 -3.683 1.00 98.50 324 VAL A CA 1
ATOM 2303 C C . VAL A 1 324 ? 12.593 3.113 -4.333 1.00 98.50 324 VAL A C 1
ATOM 2305 O O . VAL A 1 324 ? 13.383 3.368 -5.243 1.00 98.50 324 VAL A O 1
ATOM 2308 N N . THR A 1 325 ? 12.465 1.883 -3.836 1.00 97.69 325 THR A N 1
ATOM 2309 C CA . THR A 1 325 ? 13.334 0.773 -4.263 1.00 97.69 325 THR A CA 1
ATOM 2310 C C . THR A 1 325 ? 12.610 -0.553 -4.405 1.00 97.69 325 THR A C 1
ATOM 2312 O O . THR A 1 325 ? 11.764 -0.884 -3.590 1.00 97.69 325 THR A O 1
ATOM 2315 N N . ASN A 1 326 ? 12.991 -1.386 -5.371 1.00 94.50 326 ASN A N 1
ATOM 2316 C CA . ASN A 1 326 ? 12.417 -2.728 -5.541 1.00 94.50 326 ASN A CA 1
ATOM 2317 C C . ASN A 1 326 ? 10.896 -2.738 -5.768 1.00 94.50 326 ASN A C 1
ATOM 2319 O O . ASN A 1 326 ? 10.261 -3.746 -5.502 1.00 94.50 326 ASN A O 1
ATOM 2323 N N . ASN A 1 327 ? 10.271 -1.651 -6.214 1.00 96.25 327 ASN A N 1
ATOM 2324 C CA . ASN A 1 327 ? 8.834 -1.669 -6.491 1.00 96.25 327 ASN A CA 1
ATOM 2325 C C . ASN A 1 327 ? 8.574 -2.179 -7.914 1.00 96.25 327 ASN A C 1
ATOM 2327 O O . ASN A 1 327 ? 9.343 -1.866 -8.824 1.00 96.25 327 ASN A O 1
ATOM 2331 N N . THR A 1 328 ? 7.485 -2.921 -8.103 1.00 93.31 328 THR A N 1
ATOM 2332 C CA . THR A 1 328 ? 6.914 -3.236 -9.419 1.00 93.31 328 THR A CA 1
ATOM 2333 C C . THR A 1 328 ? 5.716 -2.326 -9.638 1.00 93.31 328 THR A C 1
ATOM 2335 O O . THR A 1 328 ? 4.770 -2.359 -8.860 1.00 93.31 328 THR A O 1
ATOM 2338 N N . VAL A 1 329 ? 5.767 -1.481 -10.664 1.00 96.56 329 VAL A N 1
ATOM 2339 C CA . VAL A 1 329 ? 4.765 -0.446 -10.932 1.00 96.56 329 VAL A CA 1
ATOM 2340 C C . VAL A 1 329 ? 4.259 -0.595 -12.360 1.00 96.56 329 VAL A C 1
ATOM 2342 O O . VAL A 1 329 ? 4.979 -0.26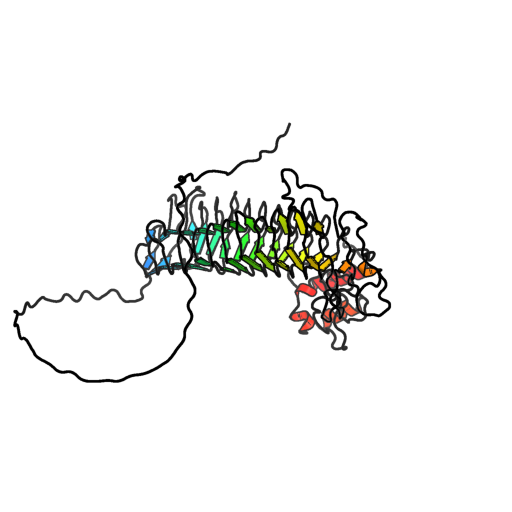1 -13.307 1.00 96.56 329 VAL A O 1
ATOM 2345 N N . THR A 1 330 ? 3.038 -1.096 -12.534 1.00 92.00 330 THR A N 1
ATOM 2346 C CA . THR A 1 330 ? 2.568 -1.614 -13.829 1.00 92.00 330 THR A CA 1
ATOM 2347 C C . THR A 1 330 ? 1.153 -1.165 -14.186 1.00 92.00 330 THR A C 1
ATOM 2349 O O . THR A 1 330 ? 0.265 -1.116 -13.345 1.00 92.00 330 THR A O 1
ATOM 2352 N N . GLY A 1 331 ? 0.918 -0.830 -15.456 1.00 90.62 331 GLY A N 1
ATOM 2353 C CA . GLY A 1 331 ? -0.431 -0.611 -15.994 1.00 90.62 331 GLY A CA 1
ATOM 2354 C C . GLY A 1 331 ? -1.295 0.414 -15.247 1.00 90.62 331 GLY A C 1
ATOM 2355 O O . GLY A 1 331 ? -2.507 0.242 -15.191 1.00 90.62 331 GLY A O 1
ATOM 2356 N N . ASN A 1 332 ? -0.701 1.444 -14.641 1.00 96.62 332 ASN A N 1
ATOM 2357 C CA . ASN A 1 332 ? -1.458 2.525 -14.010 1.00 96.62 332 ASN A CA 1
ATOM 2358 C C . ASN A 1 332 ? -1.964 3.498 -15.090 1.00 96.62 332 ASN A C 1
ATOM 2360 O O . ASN A 1 332 ? -1.335 3.653 -16.137 1.00 96.62 332 ASN A O 1
ATOM 2364 N N . GLY A 1 333 ? -3.099 4.156 -14.847 1.00 96.12 333 GLY A N 1
ATOM 2365 C CA . GLY A 1 333 ? -3.807 4.979 -15.834 1.00 96.12 333 GLY A CA 1
ATOM 2366 C C . GLY A 1 333 ? -3.050 6.233 -16.284 1.00 96.12 333 GLY A C 1
ATOM 2367 O O . GLY A 1 333 ? -3.436 6.885 -17.258 1.00 96.12 333 GLY A O 1
ATOM 2368 N N . ARG A 1 334 ? -1.971 6.594 -15.581 1.00 95.81 334 ARG A N 1
ATOM 2369 C CA . ARG A 1 334 ? -1.061 7.695 -15.922 1.00 95.81 334 ARG A CA 1
ATOM 2370 C C . ARG A 1 334 ? 0.396 7.232 -15.816 1.00 95.81 334 ARG A C 1
ATOM 2372 O O . ARG A 1 334 ? 0.728 6.112 -16.180 1.00 95.81 334 ARG A O 1
ATOM 2379 N N . ALA A 1 335 ? 1.293 8.106 -15.358 1.00 96.19 335 ALA A N 1
ATOM 2380 C CA . ALA A 1 335 ? 2.701 7.760 -15.261 1.00 96.19 335 ALA A CA 1
ATOM 2381 C C . ALA A 1 335 ? 2.964 6.708 -14.171 1.00 96.19 335 ALA A C 1
ATOM 2383 O O . ALA A 1 335 ? 2.357 6.764 -13.100 1.00 96.19 335 ALA A O 1
ATOM 2384 N N . GLY A 1 336 ? 3.924 5.809 -14.395 1.00 97.69 336 GLY A N 1
ATOM 2385 C CA . GLY A 1 336 ? 4.395 4.877 -13.364 1.00 97.69 336 GLY A CA 1
ATOM 2386 C C . GLY A 1 336 ? 4.876 5.610 -12.109 1.00 97.69 336 GLY A C 1
ATOM 2387 O O . GLY A 1 336 ? 4.421 5.329 -11.003 1.00 97.69 336 GLY A O 1
ATOM 2388 N N . ILE A 1 337 ? 5.732 6.616 -12.281 1.00 97.88 337 ILE A N 1
ATOM 2389 C CA . ILE A 1 337 ? 6.124 7.542 -11.218 1.00 97.88 337 ILE A CA 1
ATOM 2390 C C . ILE A 1 337 ? 6.054 8.999 -11.682 1.00 97.88 337 ILE A C 1
ATOM 2392 O O . ILE A 1 337 ? 6.532 9.346 -12.761 1.00 97.88 337 ILE A O 1
ATOM 2396 N N . ALA A 1 338 ? 5.504 9.876 -10.842 1.00 95.44 338 ALA A N 1
ATOM 2397 C CA . ALA A 1 338 ? 5.492 11.319 -11.057 1.00 95.44 338 ALA A CA 1
ATOM 2398 C C . ALA A 1 338 ? 6.255 12.063 -9.955 1.00 95.44 338 ALA A C 1
ATOM 2400 O O . ALA A 1 338 ? 5.889 12.008 -8.779 1.00 95.44 338 ALA A O 1
ATOM 2401 N N . LEU A 1 339 ? 7.290 12.813 -10.345 1.00 92.44 339 LEU A N 1
ATOM 2402 C CA . LEU A 1 339 ? 8.038 13.705 -9.455 1.00 92.44 339 LEU A CA 1
ATOM 2403 C C . LEU A 1 339 ? 7.582 15.148 -9.679 1.00 92.44 339 LEU A C 1
ATOM 2405 O O . LEU A 1 339 ? 8.062 15.860 -10.566 1.00 92.44 339 LEU A O 1
ATOM 2409 N N . LEU A 1 340 ? 6.632 15.570 -8.854 1.00 90.69 340 LEU A N 1
ATOM 2410 C CA . LEU A 1 340 ? 5.934 16.845 -8.961 1.00 90.69 340 LEU A CA 1
ATOM 2411 C C . LEU A 1 340 ? 6.698 17.991 -8.276 1.00 90.69 340 LEU A C 1
ATOM 2413 O O . LEU A 1 340 ? 7.842 17.841 -7.836 1.00 90.69 340 LEU A O 1
ATOM 2417 N N . ALA A 1 341 ? 6.083 19.178 -8.227 1.00 87.75 341 ALA A N 1
ATOM 2418 C CA . ALA A 1 341 ? 6.696 20.362 -7.628 1.00 87.75 341 ALA A CA 1
ATOM 2419 C C . ALA A 1 341 ? 7.242 20.075 -6.214 1.00 87.75 341 ALA A C 1
ATOM 2421 O O . ALA A 1 341 ? 6.542 19.524 -5.365 1.00 87.75 341 ALA A O 1
ATOM 2422 N N . GLY A 1 342 ? 8.500 20.452 -5.967 1.00 86.75 342 GLY A N 1
ATOM 2423 C CA . GLY A 1 342 ? 9.180 20.268 -4.679 1.00 86.75 342 GLY A CA 1
ATOM 2424 C C . GLY A 1 342 ? 9.739 18.863 -4.404 1.00 86.75 342 GLY A C 1
ATOM 2425 O O . GLY A 1 342 ? 10.401 18.689 -3.386 1.00 86.75 342 GLY A O 1
ATOM 2426 N N . ALA A 1 343 ? 9.538 17.878 -5.289 1.00 89.69 343 ALA A N 1
ATOM 2427 C CA . ALA A 1 343 ? 10.147 16.553 -5.148 1.00 89.69 343 ALA A CA 1
ATOM 2428 C C . ALA A 1 343 ? 11.656 16.589 -5.455 1.00 89.69 343 ALA A C 1
ATOM 2430 O O . ALA A 1 343 ? 12.056 16.757 -6.615 1.00 89.69 343 ALA A O 1
ATOM 2431 N N . ALA A 1 344 ? 12.490 16.435 -4.424 1.00 88.62 344 ALA A N 1
ATOM 2432 C CA . ALA A 1 344 ? 13.943 16.601 -4.519 1.00 88.62 344 ALA A CA 1
ATOM 2433 C C . ALA A 1 344 ? 14.715 15.680 -3.563 1.00 88.62 344 ALA A C 1
ATOM 2435 O O . ALA A 1 344 ? 14.228 15.347 -2.486 1.00 88.62 344 ALA A O 1
ATOM 2436 N N . ASN A 1 345 ? 15.966 15.339 -3.895 1.00 90.81 345 ASN A N 1
ATOM 2437 C CA . ASN A 1 345 ? 16.832 14.465 -3.088 1.00 90.81 345 ASN A CA 1
ATOM 2438 C C . ASN A 1 345 ? 16.223 13.087 -2.750 1.00 90.81 345 ASN A C 1
ATOM 2440 O O . ASN A 1 345 ? 16.487 12.555 -1.672 1.00 90.81 345 ASN A O 1
ATOM 2444 N N . ASN A 1 346 ? 15.372 12.527 -3.606 1.00 93.81 346 ASN A N 1
ATOM 2445 C CA . ASN A 1 346 ? 14.880 11.158 -3.447 1.00 93.81 346 ASN A CA 1
ATOM 2446 C C . ASN A 1 346 ? 15.790 10.187 -4.206 1.00 93.81 346 ASN A C 1
ATOM 2448 O O . ASN A 1 346 ? 16.410 10.575 -5.195 1.00 93.81 346 ASN A O 1
ATOM 2452 N N . SER A 1 347 ? 15.863 8.940 -3.749 1.00 96.50 347 SER A N 1
ATOM 2453 C CA . SER A 1 347 ? 16.578 7.862 -4.430 1.00 96.50 347 SER A CA 1
ATOM 2454 C C . SER A 1 347 ? 15.574 6.870 -4.994 1.00 96.50 347 SER A C 1
ATOM 2456 O O . SER A 1 347 ? 14.825 6.259 -4.239 1.00 96.50 347 SER A O 1
ATOM 2458 N N . ILE A 1 348 ? 15.542 6.741 -6.316 1.00 97.75 348 ILE A N 1
ATOM 2459 C CA . ILE A 1 348 ? 14.646 5.864 -7.065 1.00 97.75 348 ILE A CA 1
ATOM 2460 C C . ILE A 1 348 ? 15.517 4.839 -7.784 1.00 97.75 348 ILE A C 1
ATOM 2462 O O . ILE A 1 348 ? 16.088 5.141 -8.825 1.00 97.75 348 ILE A O 1
ATOM 2466 N N . VAL A 1 349 ? 15.688 3.652 -7.208 1.00 97.25 349 VAL A N 1
ATOM 2467 C CA . VAL A 1 349 ? 16.640 2.653 -7.721 1.00 97.25 349 VAL A CA 1
ATOM 2468 C C . VAL A 1 349 ? 16.056 1.252 -7.698 1.00 97.25 349 VAL A C 1
ATOM 2470 O O . VAL A 1 349 ? 15.292 0.908 -6.805 1.00 97.25 349 VAL A O 1
ATOM 2473 N N . ASN A 1 350 ? 16.466 0.412 -8.642 1.00 95.56 350 ASN A N 1
ATOM 2474 C CA . ASN A 1 350 ? 16.070 -0.988 -8.727 1.00 95.56 350 ASN A CA 1
ATOM 2475 C C . ASN A 1 350 ? 14.546 -1.182 -8.709 1.00 95.56 350 ASN A C 1
ATOM 2477 O O . ASN A 1 350 ? 14.059 -2.083 -8.043 1.00 95.56 350 ASN A O 1
ATOM 2481 N N . ASN A 1 351 ? 13.783 -0.314 -9.371 1.00 96.69 351 ASN A N 1
ATOM 2482 C CA . ASN A 1 351 ? 12.341 -0.484 -9.565 1.00 96.69 351 ASN A CA 1
ATOM 2483 C C . ASN A 1 351 ? 12.046 -0.996 -10.978 1.00 96.69 351 ASN A C 1
ATOM 2485 O O . ASN A 1 351 ? 12.885 -0.891 -11.872 1.00 96.69 351 ASN A O 1
ATOM 2489 N N . VAL A 1 352 ? 10.835 -1.501 -11.175 1.00 94.25 352 VAL A N 1
ATOM 2490 C CA . VAL A 1 352 ? 10.290 -1.926 -12.463 1.00 94.25 352 VAL A CA 1
ATOM 2491 C C . VAL A 1 352 ? 9.131 -1.008 -12.791 1.00 94.25 352 VAL A C 1
ATOM 2493 O O . VAL A 1 352 ? 8.130 -0.997 -12.080 1.00 94.25 352 VAL A O 1
ATOM 2496 N N . PHE A 1 353 ? 9.257 -0.239 -13.862 1.00 95.88 353 PHE A N 1
ATOM 2497 C CA . PHE A 1 353 ? 8.185 0.593 -14.384 1.00 95.88 353 PHE A CA 1
ATOM 2498 C C . PHE A 1 353 ? 7.727 0.012 -15.722 1.00 95.88 353 PHE A C 1
ATOM 2500 O O . PHE A 1 353 ? 8.504 -0.003 -16.675 1.00 95.88 353 PHE A O 1
ATOM 2507 N N . ARG A 1 354 ? 6.478 -0.464 -15.793 1.00 91.88 354 ARG A N 1
ATOM 2508 C CA . ARG A 1 354 ? 5.821 -0.938 -17.026 1.00 91.88 354 ARG A CA 1
ATOM 2509 C C . ARG A 1 354 ? 4.484 -0.229 -17.207 1.00 91.88 354 ARG A C 1
ATOM 2511 O O . ARG A 1 354 ? 3.422 -0.760 -16.901 1.00 91.88 354 ARG A O 1
ATOM 2518 N N . ASN A 1 355 ? 4.541 1.007 -17.667 1.00 92.44 355 ASN A N 1
ATOM 2519 C CA . ASN A 1 355 ? 3.376 1.845 -17.935 1.00 92.44 355 ASN A CA 1
ATOM 2520 C C . ASN A 1 355 ? 3.572 2.484 -19.313 1.00 92.44 355 ASN A C 1
ATOM 2522 O O . ASN A 1 355 ? 4.702 2.561 -19.805 1.00 92.44 355 ASN A O 1
ATOM 2526 N N . ASP A 1 356 ? 2.494 2.957 -19.938 1.00 91.19 356 ASP A N 1
ATOM 2527 C CA . ASP A 1 356 ? 2.594 3.637 -21.237 1.00 91.19 356 ASP A CA 1
ATOM 2528 C C . ASP A 1 356 ? 3.557 4.838 -21.149 1.00 91.19 356 ASP A C 1
ATOM 2530 O O . ASP A 1 356 ? 4.459 5.000 -21.984 1.00 91.19 356 ASP A O 1
ATOM 2534 N N . ASP A 1 357 ? 3.455 5.577 -20.039 1.00 93.31 357 ASP A N 1
ATOM 2535 C CA . ASP A 1 357 ? 4.432 6.558 -19.582 1.00 93.31 357 ASP A CA 1
ATOM 2536 C C . ASP A 1 357 ? 5.045 6.114 -18.249 1.00 93.31 357 ASP A C 1
ATOM 2538 O O . ASP A 1 357 ? 4.361 5.980 -17.242 1.00 93.31 357 ASP A O 1
ATOM 2542 N N . ASN A 1 358 ? 6.358 5.895 -18.189 1.00 95.31 358 ASN A N 1
ATOM 2543 C CA . ASN A 1 358 ? 6.984 5.442 -16.940 1.00 95.31 358 ASN A CA 1
ATOM 2544 C C . ASN A 1 358 ? 7.294 6.581 -15.967 1.00 95.31 358 ASN A C 1
ATOM 2546 O O . ASN A 1 358 ? 7.182 6.386 -14.760 1.00 95.31 358 ASN A O 1
ATOM 2550 N N . VAL A 1 359 ? 7.690 7.752 -16.472 1.00 95.19 359 VAL A N 1
ATOM 2551 C CA . VAL A 1 359 ? 8.206 8.854 -15.650 1.00 95.19 359 VAL A CA 1
ATOM 2552 C C . VAL A 1 359 ? 7.588 10.186 -16.081 1.00 95.19 359 VAL A C 1
ATOM 2554 O O . VAL A 1 359 ? 7.718 10.588 -17.234 1.00 95.19 359 VAL A O 1
ATOM 2557 N N . ASP A 1 360 ? 6.967 10.899 -15.139 1.00 93.44 360 ASP A N 1
ATOM 2558 C CA . ASP A 1 360 ? 6.462 12.268 -15.309 1.00 93.44 360 ASP A CA 1
ATOM 2559 C C . ASP A 1 360 ? 7.276 13.250 -14.449 1.00 93.44 360 ASP A C 1
ATOM 2561 O O . ASP A 1 360 ? 7.271 13.193 -13.216 1.00 93.44 360 ASP A O 1
ATOM 2565 N N . LEU A 1 361 ? 7.966 14.179 -15.119 1.00 89.50 361 LEU A N 1
ATOM 2566 C CA . LEU A 1 361 ? 8.760 15.252 -14.506 1.00 89.50 361 LEU A CA 1
ATOM 2567 C C . LEU A 1 361 ? 8.175 16.645 -14.773 1.00 89.50 361 LEU A C 1
ATOM 2569 O O . LEU A 1 361 ? 8.897 17.635 -14.702 1.00 89.50 361 LEU A O 1
ATOM 2573 N N . SER A 1 362 ? 6.880 16.758 -15.076 1.00 83.56 362 SER A N 1
ATOM 2574 C CA . SER A 1 362 ? 6.224 18.023 -15.452 1.00 83.56 362 SER A CA 1
ATOM 2575 C C . SER A 1 362 ? 6.274 19.116 -14.377 1.00 83.56 362 SER A C 1
ATOM 2577 O O . SER A 1 362 ? 5.878 20.250 -14.647 1.00 83.56 362 SER A O 1
ATOM 2579 N N . LYS A 1 363 ? 6.715 18.792 -13.150 1.00 79.56 363 LYS A N 1
ATOM 2580 C CA . LYS A 1 363 ? 6.763 19.692 -11.984 1.00 79.56 363 LYS A CA 1
ATOM 2581 C C . LYS A 1 363 ? 5.441 20.423 -11.730 1.00 79.56 363 LYS A C 1
ATOM 2583 O O . LYS A 1 363 ? 5.429 21.488 -11.112 1.00 79.56 363 LYS A O 1
ATOM 2588 N N . ARG A 1 364 ? 4.313 19.853 -12.173 1.00 85.00 364 ARG A N 1
ATOM 2589 C CA . ARG A 1 364 ? 2.990 20.409 -11.880 1.00 85.00 364 ARG A CA 1
ATOM 2590 C C . ARG A 1 364 ? 2.751 20.439 -10.373 1.00 85.00 364 ARG A C 1
ATOM 2592 O O . ARG A 1 364 ? 3.315 19.648 -9.615 1.00 85.00 364 ARG A O 1
ATOM 2599 N N . THR A 1 365 ? 1.893 21.350 -9.943 1.00 79.38 365 THR A N 1
ATOM 2600 C CA . THR A 1 365 ? 1.364 21.368 -8.581 1.00 79.38 365 THR A CA 1
ATOM 2601 C C . THR A 1 365 ? 0.082 20.549 -8.497 1.00 79.38 365 THR A C 1
ATOM 2603 O O . THR A 1 365 ? -0.657 20.428 -9.475 1.00 79.38 365 THR A O 1
ATOM 2606 N N . ILE A 1 366 ? -0.194 19.994 -7.318 1.00 75.88 366 ILE A N 1
ATOM 2607 C CA . ILE A 1 366 ? -1.507 19.421 -7.016 1.00 75.88 366 ILE A CA 1
ATOM 2608 C C . ILE A 1 366 ? -2.461 20.592 -6.709 1.00 75.88 366 ILE A C 1
ATOM 2610 O O . ILE A 1 366 ? -2.091 21.472 -5.923 1.00 75.88 366 ILE A O 1
ATOM 2614 N N . PRO A 1 367 ? -3.661 20.667 -7.319 1.00 71.81 367 PRO A N 1
ATOM 2615 C CA . PRO A 1 367 ? -4.619 21.735 -7.041 1.00 71.81 367 PRO A CA 1
ATOM 2616 C C . PRO A 1 367 ? -4.895 21.890 -5.540 1.00 71.81 367 PRO A C 1
ATOM 2618 O O . PRO A 1 367 ? -5.185 20.919 -4.849 1.00 71.81 367 PRO A O 1
ATOM 2621 N N . GLY A 1 368 ? -4.793 23.119 -5.027 1.00 65.06 368 GLY A N 1
ATOM 2622 C CA . GLY A 1 368 ? -4.998 23.416 -3.603 1.00 65.06 368 GLY A CA 1
ATOM 2623 C C . GLY A 1 368 ? -3.816 23.076 -2.687 1.00 65.06 368 GLY A C 1
ATOM 2624 O O . GLY A 1 368 ? -3.844 23.450 -1.516 1.00 65.06 368 GLY A O 1
ATOM 2625 N N . ALA A 1 369 ? -2.760 22.444 -3.202 1.00 72.69 369 ALA A N 1
ATOM 2626 C CA . ALA A 1 369 ? -1.560 22.144 -2.440 1.00 72.69 369 ALA A CA 1
ATOM 2627 C C . ALA A 1 369 ? -0.479 23.211 -2.665 1.00 72.69 369 ALA A C 1
ATOM 2629 O O . ALA A 1 369 ? -0.154 23.576 -3.797 1.00 72.69 369 ALA A O 1
ATOM 2630 N N . VAL A 1 370 ? 0.117 23.690 -1.573 1.00 70.81 370 VAL A N 1
ATOM 2631 C CA . VAL A 1 370 ? 1.357 24.469 -1.627 1.00 70.81 370 VAL A CA 1
ATOM 2632 C C . VAL A 1 370 ? 2.525 23.497 -1.477 1.00 70.81 370 VAL A C 1
ATOM 2634 O O . VAL A 1 370 ? 2.624 22.839 -0.439 1.00 70.81 370 VAL A O 1
ATOM 2637 N N . PRO A 1 371 ? 3.385 23.340 -2.498 1.00 66.00 371 PRO A N 1
ATOM 2638 C CA . PRO A 1 371 ? 4.553 22.492 -2.349 1.00 66.00 371 PRO A CA 1
ATOM 2639 C C . PRO A 1 371 ? 5.475 23.122 -1.309 1.00 66.00 371 PRO A C 1
ATOM 2641 O O . PRO A 1 371 ? 5.848 24.295 -1.418 1.00 66.00 371 PRO A O 1
ATOM 2644 N N . PHE A 1 372 ? 5.868 22.343 -0.307 1.00 67.00 372 PHE A N 1
ATOM 2645 C CA . PHE A 1 372 ? 7.065 22.669 0.444 1.00 67.00 372 PHE A CA 1
ATOM 2646 C C . PHE A 1 372 ? 8.249 22.451 -0.500 1.00 67.00 372 PHE A C 1
ATOM 2648 O O . PHE A 1 372 ? 8.476 21.347 -0.984 1.00 67.00 372 PHE A O 1
ATOM 2655 N N . VAL A 1 373 ? 8.969 23.525 -0.820 1.00 62.94 373 VAL A N 1
ATOM 2656 C CA . VAL A 1 373 ? 10.163 23.469 -1.668 1.00 62.94 373 VAL A CA 1
ATOM 2657 C C . VAL A 1 373 ? 11.371 23.660 -0.754 1.00 62.94 373 VAL A C 1
ATOM 2659 O O . VAL A 1 373 ? 11.808 24.798 -0.556 1.00 62.94 373 VAL A O 1
ATOM 2662 N N . PRO A 1 374 ? 11.907 22.597 -0.126 1.00 58.00 374 PRO A N 1
ATOM 2663 C CA . PRO A 1 374 ? 13.209 22.722 0.502 1.00 58.00 374 PRO A CA 1
ATOM 2664 C C . PRO A 1 374 ? 14.235 23.057 -0.589 1.00 58.00 374 PRO A C 1
ATOM 2666 O O . PRO A 1 374 ? 14.078 22.654 -1.741 1.00 58.00 374 PRO A O 1
ATOM 2669 N N . ALA A 1 375 ? 15.292 23.793 -0.239 1.00 56.28 375 ALA A N 1
ATOM 2670 C CA . ALA A 1 375 ? 16.455 23.936 -1.111 1.00 56.28 375 ALA A CA 1
ATOM 2671 C C . ALA A 1 375 ? 17.009 22.526 -1.391 1.00 56.28 375 ALA A C 1
ATOM 2673 O O . ALA A 1 375 ? 17.629 21.916 -0.521 1.00 56.28 375 ALA A O 1
ATOM 2674 N N . GLY A 1 376 ? 16.670 21.962 -2.548 1.00 61.84 376 GLY A N 1
ATOM 2675 C CA . GLY A 1 376 ? 16.875 20.552 -2.863 1.00 61.84 376 GLY A CA 1
ATOM 2676 C C . GLY A 1 376 ? 17.827 20.362 -4.036 1.00 61.84 376 GLY A C 1
ATOM 2677 O O . GLY A 1 376 ? 17.881 21.204 -4.928 1.00 61.84 376 GLY A O 1
ATOM 2678 N N . GLY A 1 377 ? 18.589 19.269 -4.009 1.00 72.69 377 GLY A N 1
ATOM 2679 C CA . GLY A 1 377 ? 19.376 18.776 -5.134 1.00 72.69 377 GLY A CA 1
ATOM 2680 C C . GLY A 1 377 ? 18.576 17.778 -5.984 1.00 72.69 377 GLY A C 1
ATOM 2681 O O . GLY A 1 377 ? 17.400 17.517 -5.695 1.00 72.69 377 GLY A O 1
ATOM 2682 N N . PRO A 1 378 ? 19.195 17.224 -7.037 1.00 82.69 378 PRO A N 1
ATOM 2683 C CA . PRO A 1 378 ? 18.519 16.313 -7.951 1.00 82.69 378 PRO A CA 1
ATOM 2684 C C . PRO A 1 378 ? 18.100 15.011 -7.263 1.00 82.69 378 PRO A C 1
ATOM 2686 O O . PRO A 1 378 ? 18.648 14.617 -6.229 1.00 82.69 378 PRO A O 1
ATOM 2689 N N . ASN A 1 379 ? 17.101 14.341 -7.834 1.00 90.38 379 ASN A N 1
ATOM 2690 C CA . ASN A 1 379 ? 16.780 12.971 -7.443 1.00 90.38 379 ASN A CA 1
ATOM 2691 C C . ASN A 1 379 ? 17.799 12.023 -8.088 1.00 90.38 379 ASN A C 1
ATOM 2693 O O . ASN A 1 379 ? 18.271 12.277 -9.194 1.00 90.38 379 ASN A O 1
ATOM 2697 N N . THR A 1 380 ? 18.141 10.934 -7.407 1.00 93.94 380 THR A N 1
ATOM 2698 C CA . THR A 1 380 ? 19.064 9.922 -7.927 1.00 93.94 380 THR A CA 1
ATOM 2699 C C . THR A 1 380 ? 18.286 8.740 -8.482 1.00 93.94 380 THR A C 1
ATOM 2701 O O . THR A 1 380 ? 17.429 8.186 -7.799 1.00 93.94 380 THR A O 1
ATOM 2704 N N . TRP A 1 381 ? 18.598 8.347 -9.716 1.00 96.44 381 TRP A N 1
ATOM 2705 C CA . TRP A 1 381 ? 17.907 7.262 -10.424 1.00 96.44 381 TRP A CA 1
ATOM 2706 C C . TRP A 1 381 ? 18.719 5.969 -10.500 1.00 96.44 381 TRP A C 1
ATOM 2708 O O . TRP A 1 381 ? 18.220 4.926 -10.900 1.00 96.44 381 TRP A O 1
ATOM 2718 N N . ASN A 1 382 ? 19.977 6.015 -10.075 1.00 96.25 382 ASN A N 1
ATOM 2719 C CA . ASN A 1 382 ? 20.855 4.862 -10.037 1.00 96.25 382 ASN A CA 1
ATOM 2720 C C . ASN A 1 382 ? 21.833 4.941 -8.870 1.00 96.25 382 ASN A C 1
ATOM 2722 O O . ASN A 1 382 ? 22.067 5.994 -8.271 1.00 96.25 382 ASN A O 1
ATOM 2726 N N . ARG A 1 383 ? 22.432 3.792 -8.567 1.00 95.31 383 ARG A N 1
ATOM 2727 C CA . ARG A 1 383 ? 23.577 3.645 -7.661 1.00 95.31 383 ARG A CA 1
ATOM 2728 C C . ARG A 1 383 ? 24.793 3.152 -8.434 1.00 95.31 383 ARG A C 1
ATOM 2730 O O . ARG A 1 383 ? 24.669 2.719 -9.571 1.00 95.31 383 ARG A O 1
ATOM 2737 N N . SER A 1 384 ? 25.969 3.182 -7.810 1.00 96.06 384 SER A N 1
ATOM 2738 C CA . SER A 1 384 ? 27.172 2.577 -8.392 1.00 96.06 384 SER A CA 1
ATOM 2739 C C . SER A 1 384 ? 26.940 1.102 -8.729 1.00 96.06 384 SER A C 1
ATOM 2741 O O . SER A 1 384 ? 26.383 0.377 -7.897 1.00 96.06 384 SER A O 1
ATOM 2743 N N . LYS A 1 385 ? 27.432 0.665 -9.899 1.00 96.69 385 LYS A N 1
ATOM 2744 C CA . LYS A 1 385 ? 27.424 -0.740 -10.329 1.00 96.69 385 LYS A CA 1
ATOM 2745 C C . LYS A 1 385 ? 28.066 -1.613 -9.254 1.00 96.69 385 LYS A C 1
ATOM 2747 O O . LYS A 1 385 ? 29.250 -1.474 -8.944 1.00 96.69 385 LYS A O 1
ATOM 2752 N N . THR A 1 386 ? 27.276 -2.506 -8.673 1.00 95.88 386 THR A N 1
ATOM 2753 C CA . THR A 1 386 ? 27.726 -3.458 -7.649 1.00 95.88 386 THR A CA 1
ATOM 2754 C C . THR A 1 386 ? 27.115 -4.818 -7.918 1.00 95.88 386 THR A C 1
ATOM 2756 O O . THR A 1 386 ? 25.957 -4.889 -8.313 1.00 95.88 386 THR A O 1
ATOM 2759 N N . GLN A 1 387 ? 27.868 -5.890 -7.682 1.00 92.88 387 GLN A N 1
ATOM 2760 C CA . GLN A 1 387 ? 27.360 -7.252 -7.836 1.00 92.88 387 GLN A CA 1
ATOM 2761 C C . GLN A 1 387 ? 26.167 -7.499 -6.903 1.00 92.88 387 GLN A C 1
ATOM 2763 O O . GLN A 1 387 ? 26.209 -7.129 -5.727 1.00 92.88 387 GLN A O 1
ATOM 2768 N N . GLY A 1 388 ? 25.121 -8.125 -7.431 1.00 84.75 388 GLY A N 1
ATOM 2769 C CA . GLY A 1 388 ? 23.907 -8.465 -6.700 1.00 84.75 388 GLY A CA 1
ATOM 2770 C C . GLY A 1 388 ? 22.717 -8.608 -7.647 1.00 84.75 388 GLY A C 1
ATOM 2771 O O . GLY A 1 388 ? 22.715 -7.959 -8.693 1.00 84.75 388 GLY A O 1
ATOM 2772 N N . PRO A 1 389 ? 21.718 -9.432 -7.291 1.00 80.50 389 PRO A N 1
ATOM 2773 C CA . PRO A 1 389 ? 20.532 -9.602 -8.118 1.00 80.50 389 PRO A CA 1
ATOM 2774 C C . PRO A 1 389 ? 19.806 -8.264 -8.252 1.00 80.50 389 PRO A C 1
ATOM 2776 O O . PRO A 1 389 ? 19.556 -7.584 -7.252 1.00 80.50 389 PRO A O 1
ATOM 2779 N N . ASN A 1 390 ? 19.495 -7.879 -9.484 1.00 85.69 390 ASN A N 1
ATOM 2780 C CA . ASN A 1 390 ? 18.655 -6.725 -9.768 1.00 85.69 390 ASN A CA 1
ATOM 2781 C C . ASN A 1 390 ? 17.239 -7.173 -10.125 1.00 85.69 390 ASN A C 1
ATOM 2783 O O . ASN A 1 390 ? 16.971 -8.362 -10.293 1.00 85.69 390 ASN A O 1
ATOM 2787 N N . ARG A 1 391 ? 16.318 -6.212 -10.224 1.00 84.38 391 ARG A N 1
ATOM 2788 C CA . ARG A 1 391 ? 14.948 -6.536 -10.603 1.00 84.38 391 ARG A CA 1
ATOM 2789 C C . ARG A 1 391 ? 14.894 -7.123 -12.015 1.00 84.38 391 ARG A C 1
ATOM 2791 O O . ARG A 1 391 ? 14.268 -8.143 -12.192 1.00 84.38 391 ARG A O 1
ATOM 2798 N N . ALA A 1 392 ? 15.612 -6.612 -13.002 1.00 84.88 392 ALA A N 1
ATOM 2799 C CA . ALA A 1 392 ? 15.568 -7.146 -14.370 1.00 84.88 392 ALA A CA 1
ATOM 2800 C C . ALA A 1 392 ? 16.071 -8.601 -14.570 1.00 84.88 392 ALA A C 1
ATOM 2802 O O . ALA A 1 392 ? 16.149 -9.048 -15.713 1.00 84.88 392 ALA A O 1
ATOM 2803 N N . GLY A 1 393 ? 16.434 -9.327 -13.504 1.00 77.81 393 GLY A N 1
ATOM 2804 C CA . GLY A 1 393 ? 17.005 -10.678 -13.554 1.00 77.81 393 GLY A CA 1
ATOM 2805 C C . GLY A 1 393 ? 18.523 -10.698 -13.769 1.00 77.81 393 GLY A C 1
ATOM 2806 O O . GLY A 1 393 ? 19.127 -11.764 -13.870 1.00 77.81 393 GLY A O 1
ATOM 2807 N N . GLY A 1 394 ? 19.161 -9.525 -13.830 1.00 84.12 394 GLY A N 1
ATOM 2808 C CA . GLY A 1 394 ? 20.589 -9.372 -14.095 1.00 84.12 394 GLY A CA 1
ATOM 2809 C C . GLY A 1 394 ? 21.485 -9.482 -12.846 1.00 84.12 394 GLY A C 1
ATOM 2810 O O . GLY A 1 394 ? 21.024 -9.317 -11.710 1.00 84.12 394 GLY A O 1
ATOM 2811 N N . PRO A 1 395 ? 22.798 -9.727 -13.034 1.00 85.12 395 PRO A N 1
ATOM 2812 C CA . PRO A 1 395 ? 23.757 -9.983 -11.951 1.00 85.12 395 PRO A CA 1
ATOM 2813 C C . PRO A 1 395 ? 24.311 -8.727 -11.250 1.00 85.12 395 PRO A C 1
ATOM 2815 O O . PRO A 1 395 ? 25.078 -8.855 -10.284 1.00 85.12 395 PRO A O 1
ATOM 2818 N N . PHE A 1 396 ? 23.979 -7.524 -11.731 1.00 92.94 396 PHE A N 1
ATOM 2819 C CA . PHE A 1 396 ? 24.479 -6.260 -11.188 1.00 92.94 396 PHE A CA 1
ATOM 2820 C C . PHE A 1 396 ? 23.359 -5.285 -10.831 1.00 92.94 396 PHE A C 1
ATOM 2822 O O . PHE A 1 396 ? 22.476 -4.993 -11.628 1.00 92.94 396 PHE A O 1
ATOM 2829 N N . LEU A 1 397 ? 23.455 -4.688 -9.645 1.00 92.94 397 LEU A N 1
ATOM 2830 C CA . LEU A 1 397 ? 22.625 -3.559 -9.236 1.00 92.94 397 LEU A CA 1
ATOM 2831 C C . LEU A 1 397 ? 23.087 -2.279 -9.940 1.00 92.94 397 LEU A C 1
ATOM 2833 O O . LEU A 1 397 ? 24.287 -1.992 -9.967 1.00 92.94 397 LEU A O 1
ATOM 2837 N N . GLY A 1 398 ? 22.129 -1.479 -10.407 1.00 95.69 398 GLY A N 1
ATOM 2838 C CA . GLY A 1 398 ? 22.365 -0.199 -11.073 1.00 95.69 398 GLY A CA 1
ATOM 2839 C C . GLY A 1 398 ? 21.210 0.775 -10.845 1.00 95.69 398 GLY A C 1
ATOM 2840 O O . GLY A 1 398 ? 21.051 1.314 -9.748 1.00 95.69 398 GLY A O 1
ATOM 2841 N N . GLY A 1 399 ? 20.441 1.019 -11.896 1.00 96.81 399 GLY A N 1
ATOM 2842 C CA . GLY A 1 399 ? 19.284 1.902 -11.954 1.00 96.81 399 GLY A CA 1
ATOM 2843 C C . GLY A 1 399 ? 17.967 1.145 -11.894 1.00 96.81 399 GLY A C 1
ATOM 2844 O O . GLY A 1 399 ? 17.811 0.237 -11.078 1.00 96.81 399 GLY A O 1
ATOM 2845 N N . ASN A 1 400 ? 17.014 1.532 -12.735 1.00 97.44 400 ASN A N 1
ATOM 2846 C CA . ASN A 1 400 ? 15.671 0.957 -12.809 1.00 97.44 400 ASN A CA 1
ATOM 2847 C C . ASN A 1 400 ? 15.419 0.288 -14.165 1.00 97.44 400 ASN A C 1
ATOM 2849 O O . ASN A 1 400 ? 16.130 0.529 -15.138 1.00 97.44 400 ASN A O 1
ATOM 2853 N N . TYR A 1 401 ? 14.379 -0.538 -14.226 1.00 95.56 401 TYR A N 1
ATOM 2854 C CA . TYR A 1 401 ? 13.880 -1.139 -15.455 1.00 95.56 401 TYR A CA 1
ATOM 2855 C C . TYR A 1 401 ? 12.671 -0.354 -15.984 1.00 95.56 401 TYR A C 1
ATOM 2857 O O . TYR A 1 401 ? 11.731 -0.081 -15.238 1.00 95.56 401 TYR A O 1
ATOM 2865 N N . TYR A 1 402 ? 12.686 -0.003 -17.268 1.00 95.44 402 TYR A N 1
ATOM 2866 C CA . TYR A 1 402 ? 11.688 0.825 -17.945 1.00 95.44 402 TYR A CA 1
ATOM 2867 C C . TYR A 1 402 ? 11.107 0.089 -19.158 1.00 95.44 402 TYR A C 1
ATOM 2869 O O . TYR A 1 402 ? 11.646 0.157 -20.266 1.00 95.44 402 TYR A O 1
ATOM 2877 N N . ALA A 1 403 ? 9.981 -0.580 -18.952 1.00 91.88 403 ALA A N 1
ATOM 2878 C CA . ALA A 1 403 ? 9.256 -1.344 -19.957 1.00 91.88 403 ALA A CA 1
ATOM 2879 C C . ALA A 1 403 ? 8.033 -0.578 -20.477 1.00 91.88 403 ALA A C 1
ATOM 2881 O O . ALA A 1 403 ? 7.512 0.316 -19.810 1.00 91.88 403 ALA A O 1
ATOM 2882 N N . ARG A 1 404 ? 7.530 -0.974 -21.643 1.00 87.94 404 ARG A N 1
ATOM 2883 C CA . ARG A 1 404 ? 6.190 -0.637 -22.130 1.00 87.94 404 ARG A CA 1
ATOM 2884 C C . ARG A 1 404 ? 5.485 -1.913 -22.568 1.00 87.94 404 ARG A C 1
ATOM 2886 O O . ARG A 1 404 ? 6.126 -2.857 -23.028 1.00 87.94 404 ARG A O 1
ATOM 2893 N N . THR A 1 405 ? 4.161 -1.906 -22.486 1.00 77.44 405 THR A N 1
ATOM 2894 C CA . THR A 1 405 ? 3.295 -3.027 -22.891 1.00 77.44 405 THR A CA 1
ATOM 2895 C C . THR A 1 405 ? 3.486 -3.428 -24.356 1.00 77.44 405 THR A C 1
ATOM 2897 O O . THR A 1 405 ? 3.395 -4.597 -24.701 1.00 77.44 405 THR A O 1
ATOM 2900 N N . ASN A 1 406 ? 3.843 -2.477 -25.220 1.00 79.06 406 ASN A N 1
ATOM 2901 C CA . ASN A 1 406 ? 4.114 -2.711 -26.641 1.00 79.06 406 ASN A CA 1
ATOM 2902 C C . ASN A 1 406 ? 5.567 -3.126 -26.964 1.00 79.06 406 ASN A C 1
ATOM 2904 O O . ASN A 1 406 ? 5.948 -3.107 -28.134 1.00 79.06 406 ASN A O 1
ATOM 2908 N N . GLY A 1 407 ? 6.402 -3.410 -25.959 1.00 81.56 407 GLY A N 1
ATOM 2909 C CA . GLY A 1 407 ? 7.796 -3.825 -26.160 1.00 81.56 407 GLY A CA 1
ATOM 2910 C C . GLY A 1 407 ? 8.772 -2.698 -26.519 1.00 81.56 407 GLY A C 1
ATOM 2911 O O . GLY A 1 407 ? 9.932 -2.963 -26.814 1.00 81.56 407 GLY A O 1
ATOM 2912 N N . THR A 1 408 ? 8.333 -1.434 -26.513 1.00 88.19 408 THR A N 1
ATOM 2913 C CA . THR A 1 408 ? 9.169 -0.277 -26.903 1.00 88.19 408 THR A CA 1
ATOM 2914 C C . THR A 1 408 ? 9.777 0.478 -25.720 1.00 88.19 408 THR A C 1
ATOM 2916 O O . THR A 1 408 ? 10.223 1.619 -25.867 1.00 88.19 408 THR A O 1
ATOM 2919 N N . GLY A 1 409 ? 9.758 -0.111 -24.524 1.00 91.50 409 GLY A N 1
ATOM 2920 C CA . GLY A 1 409 ? 10.403 0.465 -23.351 1.00 91.50 409 GLY A CA 1
ATOM 2921 C C . GLY A 1 409 ? 11.909 0.636 -23.555 1.00 91.50 409 GLY A C 1
ATOM 2922 O O . GLY A 1 409 ? 12.540 -0.097 -24.321 1.00 91.50 409 GLY A O 1
ATOM 2923 N N . PHE A 1 410 ? 12.499 1.602 -22.850 1.00 94.94 410 PHE A N 1
ATOM 2924 C CA . PHE A 1 410 ? 13.940 1.857 -22.917 1.00 94.94 410 PHE A CA 1
ATOM 2925 C C . PHE A 1 410 ? 14.737 0.599 -22.553 1.00 94.94 410 PHE A C 1
ATOM 2927 O O . PHE A 1 410 ? 15.599 0.173 -23.313 1.00 94.94 410 PHE A O 1
ATOM 2934 N N . SER A 1 411 ? 14.378 -0.055 -21.448 1.00 94.75 411 SER A N 1
ATOM 2935 C CA . SER A 1 411 ? 15.038 -1.280 -20.986 1.00 94.75 411 SER A CA 1
ATOM 2936 C C . SER A 1 411 ? 14.771 -2.499 -21.866 1.00 94.75 411 SER A C 1
ATOM 2938 O O . SER A 1 411 ? 15.483 -3.483 -21.753 1.00 94.75 411 SER A O 1
ATOM 2940 N N . GLN A 1 412 ? 13.768 -2.445 -22.746 1.00 90.38 412 GLN A N 1
ATOM 2941 C CA . GLN A 1 412 ? 13.472 -3.524 -23.696 1.00 90.38 412 GLN A CA 1
ATOM 2942 C C . GLN A 1 412 ? 14.244 -3.369 -25.014 1.00 90.38 412 GLN A C 1
ATOM 2944 O O . GLN A 1 412 ? 14.334 -4.314 -25.791 1.00 90.38 412 GLN A O 1
ATOM 2949 N N . THR A 1 413 ? 14.772 -2.173 -25.298 1.00 92.50 413 THR A N 1
ATOM 2950 C CA . THR A 1 413 ? 15.355 -1.830 -26.609 1.00 92.50 413 THR A CA 1
ATOM 2951 C C . THR A 1 413 ? 16.788 -1.308 -26.535 1.00 92.50 413 THR A C 1
ATOM 2953 O O . THR A 1 413 ? 17.446 -1.198 -27.572 1.00 92.50 413 THR A O 1
ATOM 2956 N N . CYS A 1 414 ? 17.285 -0.979 -25.340 1.00 95.06 414 CYS A N 1
ATOM 2957 C CA . CYS A 1 414 ? 18.662 -0.548 -25.148 1.00 95.06 414 CYS A CA 1
ATOM 2958 C C . CYS A 1 414 ? 19.658 -1.673 -25.477 1.00 95.06 414 CYS A C 1
ATOM 2960 O O . CYS A 1 414 ? 19.338 -2.860 -25.411 1.00 95.06 414 CYS A O 1
ATOM 2962 N N . ALA A 1 415 ? 20.885 -1.288 -25.823 1.00 95.38 415 ALA A N 1
ATOM 2963 C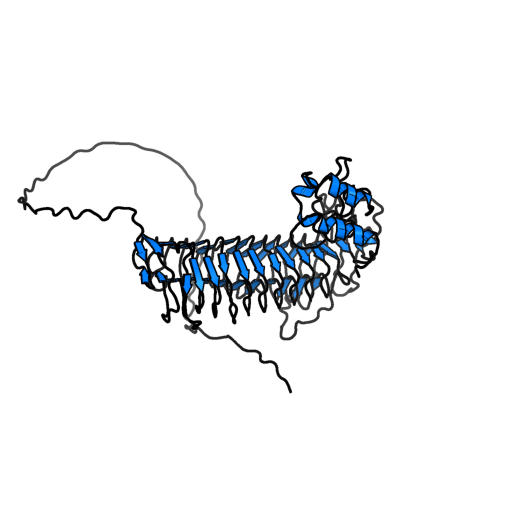 CA . ALA A 1 415 ? 21.975 -2.237 -26.000 1.00 95.38 415 ALA A CA 1
ATOM 2964 C C . ALA A 1 415 ? 22.593 -2.616 -24.644 1.00 95.38 415 ALA A C 1
ATOM 2966 O O . ALA A 1 415 ? 22.781 -1.746 -23.794 1.00 95.38 415 ALA A O 1
ATOM 2967 N N . ASP A 1 416 ? 22.933 -3.895 -24.504 1.00 94.06 416 ASP A N 1
ATOM 2968 C CA . ASP A 1 416 ? 23.777 -4.470 -23.452 1.00 94.06 416 ASP A CA 1
ATOM 2969 C C . ASP A 1 416 ? 24.850 -5.310 -24.154 1.00 94.06 416 ASP A C 1
ATOM 2971 O O . ASP A 1 416 ? 24.665 -6.494 -24.451 1.00 94.06 416 ASP A O 1
ATOM 2975 N N . ALA A 1 417 ? 25.920 -4.645 -24.588 1.00 94.75 417 ALA A N 1
ATOM 2976 C CA . ALA A 1 417 ? 26.945 -5.267 -25.414 1.00 94.75 417 ALA A CA 1
ATOM 2977 C C . ALA A 1 417 ? 27.895 -6.164 -24.608 1.00 94.75 417 ALA A C 1
ATOM 2979 O O . ALA A 1 417 ? 28.510 -7.062 -25.196 1.00 94.75 417 ALA A O 1
ATOM 2980 N N . ASP A 1 418 ? 28.051 -5.917 -23.303 1.00 93.19 418 ASP A N 1
ATOM 2981 C CA . ASP A 1 418 ? 28.916 -6.708 -22.423 1.00 93.19 418 ASP A CA 1
ATOM 2982 C C . ASP A 1 418 ? 28.168 -7.806 -21.639 1.00 93.19 418 ASP A C 1
ATOM 2984 O O . ASP A 1 418 ? 28.819 -8.678 -21.051 1.00 93.19 418 ASP A O 1
ATOM 2988 N N . GLY A 1 419 ? 26.836 -7.850 -21.744 1.00 89.50 419 GLY A N 1
ATOM 2989 C CA . GLY A 1 419 ? 25.970 -8.891 -21.196 1.00 89.50 419 GLY A CA 1
ATOM 2990 C C . GLY A 1 419 ? 25.848 -8.819 -19.677 1.00 89.50 419 GLY A C 1
ATOM 2991 O O . GLY A 1 419 ? 25.682 -9.854 -19.022 1.00 89.50 419 GLY A O 1
ATOM 2992 N N . ASP A 1 420 ? 26.019 -7.633 -19.097 1.00 91.69 420 ASP A N 1
ATOM 2993 C CA . ASP A 1 420 ? 26.015 -7.425 -17.655 1.00 91.69 420 ASP A CA 1
ATOM 2994 C C . ASP A 1 420 ? 24.609 -7.144 -17.079 1.00 91.69 420 ASP A C 1
ATOM 2996 O O . ASP A 1 420 ? 24.448 -7.060 -15.856 1.00 91.69 420 ASP A O 1
ATOM 3000 N N . GLY A 1 421 ? 23.578 -7.060 -17.924 1.00 91.19 421 GLY A N 1
ATOM 3001 C CA . GLY A 1 421 ? 22.202 -6.767 -17.524 1.00 91.19 421 GLY A CA 1
ATOM 3002 C C . GLY A 1 421 ? 21.939 -5.287 -17.226 1.00 91.19 421 GLY A C 1
ATOM 3003 O O . GLY A 1 421 ? 20.954 -4.963 -16.552 1.00 91.19 421 GLY A O 1
ATOM 3004 N N . LEU A 1 422 ? 22.805 -4.383 -17.691 1.00 96.00 422 LEU A N 1
ATOM 3005 C CA . LEU A 1 422 ? 22.644 -2.932 -17.658 1.00 96.00 422 LEU A CA 1
ATOM 3006 C C . LEU A 1 422 ? 22.706 -2.371 -19.086 1.00 96.00 422 LEU A C 1
ATOM 3008 O O . LEU A 1 422 ? 23.448 -2.837 -19.941 1.00 96.00 422 LEU A O 1
ATOM 3012 N N . CYS A 1 423 ? 21.919 -1.336 -19.360 1.00 97.25 423 CYS A N 1
ATOM 3013 C CA . CYS A 1 423 ? 21.998 -0.628 -20.628 1.00 97.25 423 CYS A CA 1
ATOM 3014 C C . CYS A 1 423 ? 23.332 0.134 -20.738 1.00 97.25 423 CYS A C 1
ATOM 3016 O O . CYS A 1 423 ? 23.687 0.901 -19.841 1.00 97.25 423 CYS A O 1
ATOM 3018 N N . ASP A 1 424 ? 23.996 0.041 -21.893 1.00 96.81 424 ASP A N 1
ATOM 3019 C CA . ASP A 1 424 ? 25.235 0.780 -22.200 1.00 96.81 424 ASP A CA 1
ATOM 3020 C C . ASP A 1 424 ? 25.024 2.302 -22.327 1.00 96.81 424 ASP A C 1
ATOM 3022 O O . ASP A 1 424 ? 25.970 3.095 -22.270 1.00 96.81 424 ASP A O 1
ATOM 3026 N N . SER A 1 425 ? 23.777 2.728 -22.544 1.00 96.00 425 SER A N 1
ATOM 3027 C CA . SER A 1 425 ? 23.385 4.132 -22.678 1.00 96.00 425 SER A CA 1
ATOM 3028 C C . SER A 1 425 ? 22.540 4.602 -21.491 1.00 96.00 425 SER A C 1
ATOM 3030 O O . SER A 1 425 ? 21.638 3.868 -21.076 1.00 96.00 425 SER A O 1
ATOM 3032 N N . PRO A 1 426 ? 22.740 5.842 -21.005 1.00 95.88 426 PRO A N 1
ATOM 3033 C CA . PRO A 1 426 ? 21.900 6.411 -19.959 1.00 95.88 426 PRO A CA 1
ATOM 3034 C C . PRO A 1 426 ? 20.470 6.655 -20.459 1.00 95.88 426 PRO A C 1
ATOM 3036 O O . PRO A 1 426 ? 20.264 7.052 -21.609 1.00 95.88 426 PRO A O 1
ATOM 3039 N N . ASN A 1 427 ? 19.489 6.481 -19.575 1.00 94.31 427 ASN A N 1
ATOM 3040 C CA . ASN A 1 427 ? 18.112 6.907 -19.804 1.00 94.31 427 ASN A CA 1
ATOM 3041 C C . ASN A 1 427 ? 17.956 8.355 -19.320 1.00 94.31 427 ASN A C 1
ATOM 3043 O O . ASN A 1 427 ? 17.811 8.622 -18.123 1.00 94.31 427 ASN A O 1
ATOM 3047 N N . ASP A 1 428 ? 18.054 9.294 -20.258 1.00 89.75 428 ASP A N 1
ATOM 3048 C CA . ASP A 1 428 ? 17.860 10.721 -20.014 1.00 89.75 428 ASP A CA 1
ATOM 3049 C C . ASP A 1 428 ? 16.400 11.114 -20.276 1.00 89.75 428 ASP A C 1
ATOM 3051 O O . ASP A 1 428 ? 15.884 10.955 -21.384 1.00 89.75 428 ASP A O 1
ATOM 3055 N N . PHE A 1 429 ? 15.737 11.674 -19.263 1.00 86.19 429 PHE A N 1
ATOM 3056 C CA . PHE A 1 429 ? 14.346 12.117 -19.355 1.00 86.19 429 PHE A CA 1
ATOM 3057 C C . PHE A 1 429 ? 14.181 13.493 -20.031 1.00 86.19 429 PHE A C 1
ATOM 3059 O O . PHE A 1 429 ? 13.089 14.062 -20.014 1.00 86.19 429 PHE A O 1
ATOM 3066 N N . GLY A 1 430 ? 15.242 14.052 -20.629 1.00 66.88 430 GLY A N 1
ATOM 3067 C CA . GLY A 1 430 ? 15.175 15.221 -21.519 1.00 66.88 430 GLY A CA 1
ATOM 3068 C C . GLY A 1 430 ? 14.974 16.563 -20.805 1.00 66.88 430 GLY A C 1
ATOM 3069 O O . GLY A 1 430 ? 14.721 17.587 -21.441 1.00 66.88 430 GLY A O 1
ATOM 3070 N N . ASN A 1 431 ? 15.099 16.569 -19.480 1.00 63.47 431 ASN A N 1
ATOM 3071 C CA . ASN A 1 431 ? 15.024 17.736 -18.613 1.00 63.47 431 ASN A CA 1
ATOM 3072 C C . ASN A 1 431 ? 16.448 18.061 -18.130 1.00 63.47 431 ASN A C 1
ATOM 3074 O O . ASN A 1 431 ? 16.900 17.583 -17.091 1.00 63.47 431 ASN A O 1
ATOM 3078 N N . ALA A 1 432 ? 17.161 18.883 -18.904 1.00 51.94 432 ALA A N 1
ATOM 3079 C CA . ALA A 1 432 ? 18.531 19.294 -18.590 1.00 51.94 432 ALA A CA 1
ATOM 3080 C C . ALA A 1 432 ? 18.635 20.274 -17.401 1.00 51.94 432 ALA A C 1
ATOM 3082 O O . ALA A 1 432 ? 19.744 20.627 -17.010 1.00 51.94 432 ALA A O 1
ATOM 3083 N N . SER A 1 433 ? 17.515 20.771 -16.856 1.00 55.78 433 SER A N 1
ATOM 3084 C CA . SER A 1 433 ? 17.530 21.721 -15.735 1.00 55.78 433 SER A CA 1
ATOM 3085 C C . SER A 1 433 ? 17.516 21.054 -14.360 1.00 55.78 433 SER A C 1
ATOM 3087 O O . SER A 1 433 ? 17.862 21.717 -13.383 1.00 55.78 433 SER A O 1
ATOM 3089 N N . ASP A 1 434 ? 17.143 19.771 -14.278 1.00 62.94 434 ASP A N 1
ATOM 3090 C CA . ASP A 1 434 ? 16.860 19.103 -13.002 1.00 62.94 434 ASP A CA 1
ATOM 3091 C C . ASP A 1 434 ? 17.722 17.848 -12.741 1.00 62.94 434 ASP A C 1
ATOM 3093 O O . ASP A 1 434 ? 17.469 17.156 -11.752 1.00 62.94 434 ASP A O 1
ATOM 3097 N N . ASP A 1 435 ? 18.700 17.542 -13.609 1.00 73.62 435 ASP A N 1
ATOM 3098 C CA . ASP A 1 435 ? 19.644 16.407 -13.502 1.00 73.62 435 ASP A CA 1
ATOM 3099 C C . ASP A 1 435 ? 18.961 15.058 -13.168 1.00 73.62 435 ASP A C 1
ATOM 3101 O O . ASP A 1 435 ? 19.404 14.304 -12.300 1.00 73.62 435 ASP A O 1
ATOM 3105 N N . ASN A 1 436 ? 17.845 14.743 -13.838 1.00 85.12 436 ASN A N 1
ATOM 3106 C CA . ASN A 1 436 ? 17.167 13.449 -13.696 1.00 85.12 436 ASN A CA 1
ATOM 3107 C C . ASN A 1 436 ? 17.576 12.537 -14.856 1.00 85.12 436 ASN A C 1
ATOM 3109 O O . ASN A 1 436 ? 16.961 12.555 -15.920 1.00 85.12 436 ASN A O 1
ATOM 3113 N N . THR A 1 437 ? 18.619 11.745 -14.632 1.00 91.75 437 THR A N 1
ATOM 3114 C CA . THR A 1 437 ? 19.125 10.757 -15.588 1.00 91.75 437 THR A CA 1
ATOM 3115 C C . THR A 1 437 ? 19.432 9.469 -14.840 1.00 91.75 437 THR A C 1
ATOM 3117 O O . THR A 1 437 ? 20.080 9.501 -13.792 1.00 91.75 437 THR A O 1
ATOM 3120 N N . ASP A 1 438 ? 18.983 8.339 -15.379 1.00 95.88 438 ASP A N 1
ATOM 3121 C CA . ASP A 1 438 ? 19.435 7.023 -14.935 1.00 95.88 438 ASP A CA 1
ATOM 3122 C C . ASP A 1 438 ? 20.657 6.622 -15.767 1.00 95.88 438 ASP A C 1
ATOM 3124 O O . ASP A 1 438 ? 20.553 6.367 -16.966 1.00 95.88 438 ASP A O 1
ATOM 3128 N N . PHE A 1 439 ? 21.837 6.612 -15.143 1.00 96.50 439 PHE A N 1
ATOM 3129 C CA . PHE A 1 439 ? 23.087 6.281 -15.834 1.00 96.50 439 PHE A CA 1
ATOM 3130 C C . PHE A 1 439 ? 23.365 4.786 -15.948 1.00 96.50 439 PHE A C 1
ATOM 3132 O O . PHE A 1 439 ? 24.287 4.416 -16.668 1.00 96.50 439 PHE A O 1
ATOM 3139 N N . LEU A 1 440 ? 22.629 3.942 -15.222 1.00 97.25 440 LEU A N 1
ATOM 3140 C CA . LEU A 1 440 ? 22.805 2.492 -15.262 1.00 97.25 440 LEU A CA 1
ATOM 3141 C C . LEU A 1 440 ? 21.445 1.783 -15.362 1.00 97.25 440 LEU A C 1
ATOM 3143 O O . LEU A 1 440 ? 21.160 0.945 -14.501 1.00 97.25 440 LEU A O 1
ATOM 3147 N N . PRO A 1 441 ? 20.590 2.106 -16.356 1.00 97.50 441 PRO A N 1
ATOM 3148 C CA . PRO A 1 441 ? 19.275 1.486 -16.465 1.00 97.50 441 PRO A CA 1
ATOM 3149 C C . PRO A 1 441 ? 19.422 -0.029 -16.571 1.00 97.50 441 PRO A C 1
ATOM 3151 O O . PRO A 1 441 ? 20.357 -0.524 -17.192 1.00 97.50 441 PRO A O 1
ATOM 3154 N N . LEU A 1 442 ? 18.510 -0.770 -15.958 1.00 95.81 442 LEU A N 1
ATOM 3155 C CA . LEU A 1 442 ? 18.526 -2.226 -16.029 1.00 95.81 442 LEU A CA 1
ATOM 3156 C C . LEU A 1 442 ? 18.002 -2.686 -17.392 1.00 95.81 442 LEU A C 1
ATOM 3158 O O . LEU A 1 442 ? 17.129 -2.034 -17.965 1.00 95.81 442 LEU A O 1
ATOM 3162 N N . THR A 1 443 ? 18.468 -3.833 -17.869 1.00 92.56 443 THR A N 1
ATOM 3163 C CA . THR A 1 443 ? 17.923 -4.544 -19.035 1.00 92.56 443 THR A CA 1
ATOM 3164 C C . THR A 1 443 ? 17.966 -6.048 -18.791 1.00 92.56 443 THR A C 1
ATOM 3166 O O . THR A 1 443 ? 18.658 -6.514 -17.886 1.00 92.56 443 THR A O 1
ATOM 3169 N N . GLY A 1 444 ? 17.158 -6.802 -19.528 1.00 82.06 444 GLY A N 1
ATOM 3170 C CA . GLY A 1 444 ? 16.971 -8.232 -19.307 1.00 82.06 444 GLY A CA 1
ATOM 3171 C C . GLY A 1 444 ? 15.508 -8.678 -19.370 1.00 82.06 444 GLY A C 1
ATOM 3172 O O . GLY A 1 444 ? 14.625 -7.870 -19.680 1.00 82.06 444 GLY A O 1
ATOM 3173 N N . PRO A 1 445 ? 15.259 -9.967 -19.083 1.00 69.00 445 PRO A N 1
ATOM 3174 C CA . PRO A 1 445 ? 13.976 -10.635 -19.293 1.00 69.00 445 PRO A CA 1
ATOM 3175 C C . PRO A 1 445 ? 12.926 -10.384 -18.197 1.00 69.00 445 PRO A C 1
ATOM 3177 O O . PRO A 1 445 ? 11.925 -11.077 -18.198 1.00 69.00 445 PRO A O 1
ATOM 3180 N N . CYS A 1 446 ? 13.133 -9.453 -17.252 1.00 69.25 446 CYS A N 1
ATOM 3181 C CA . CYS A 1 446 ? 12.175 -9.158 -16.164 1.00 69.25 446 CYS A CA 1
ATOM 3182 C C . CYS A 1 446 ? 11.788 -10.334 -15.252 1.00 69.25 446 CYS A C 1
ATOM 3184 O O . CYS A 1 446 ? 10.708 -10.351 -14.677 1.00 69.25 446 CYS A O 1
ATOM 3186 N N . THR A 1 447 ? 12.645 -11.324 -15.068 1.00 64.19 447 THR A N 1
ATOM 3187 C CA . THR A 1 447 ? 12.310 -12.465 -14.209 1.00 64.19 447 THR A CA 1
ATOM 3188 C C . THR A 1 447 ? 12.485 -12.082 -12.729 1.00 64.19 447 THR A C 1
ATOM 3190 O O . THR A 1 447 ? 13.625 -12.019 -12.254 1.00 64.19 447 THR A O 1
ATOM 3193 N N . PHE A 1 448 ? 11.397 -11.791 -12.001 1.00 61.31 448 PHE A N 1
ATOM 3194 C CA . PHE A 1 448 ? 11.416 -11.425 -10.568 1.00 61.31 448 PHE A CA 1
ATOM 3195 C C . PHE A 1 448 ? 10.878 -12.569 -9.701 1.00 61.31 448 PHE A C 1
ATOM 3197 O O . PHE A 1 448 ? 9.697 -12.862 -9.797 1.00 61.31 448 PHE A O 1
ATOM 3204 N N . ASP A 1 449 ? 11.693 -13.162 -8.822 1.00 60.09 449 ASP A N 1
ATOM 3205 C CA . ASP A 1 449 ? 11.264 -14.287 -7.966 1.00 60.09 449 ASP A CA 1
ATOM 3206 C C . ASP A 1 449 ? 10.607 -15.404 -8.792 1.00 60.09 449 ASP A C 1
ATOM 3208 O O . ASP A 1 449 ? 9.409 -15.627 -8.747 1.00 60.09 449 ASP A O 1
ATOM 3212 N N . THR A 1 450 ? 11.414 -16.075 -9.617 1.00 69.31 450 THR A N 1
ATOM 3213 C CA . THR A 1 450 ? 10.897 -17.098 -10.530 1.00 69.31 450 THR A CA 1
ATOM 3214 C C . THR A 1 450 ? 10.240 -18.230 -9.742 1.00 69.31 450 THR A C 1
ATOM 3216 O O . THR A 1 450 ? 10.884 -18.711 -8.796 1.00 69.31 450 THR A O 1
ATOM 3219 N N . PRO A 1 451 ? 9.102 -18.777 -10.202 1.00 80.56 451 PRO A N 1
ATOM 3220 C CA . PRO A 1 451 ? 8.468 -19.927 -9.567 1.00 80.56 451 PRO A CA 1
ATOM 3221 C C . PRO A 1 451 ? 9.415 -21.133 -9.494 1.00 80.56 451 PRO A C 1
ATOM 3223 O O . PRO A 1 451 ? 9.268 -22.022 -8.662 1.00 80.56 451 PRO A O 1
ATOM 3226 N N . GLY A 1 452 ? 10.452 -21.138 -10.332 1.00 85.25 452 GLY A N 1
ATOM 3227 C CA . GLY A 1 452 ? 11.491 -22.148 -10.400 1.00 85.25 452 GLY A CA 1
ATOM 3228 C C . GLY A 1 452 ? 11.426 -22.869 -11.736 1.00 85.25 452 GLY A C 1
ATOM 3229 O O . GLY A 1 452 ? 10.830 -22.389 -12.697 1.00 85.25 452 GLY A O 1
ATOM 3230 N N . ASP A 1 453 ? 12.078 -24.021 -11.814 1.00 92.00 453 ASP A N 1
ATOM 3231 C CA . ASP A 1 453 ? 12.021 -24.875 -12.997 1.00 92.00 453 ASP A CA 1
ATOM 3232 C C . ASP A 1 453 ? 10.765 -25.750 -12.950 1.00 92.00 453 ASP A C 1
ATOM 3234 O O . ASP A 1 453 ? 10.746 -26.789 -12.292 1.00 92.00 453 ASP A O 1
ATOM 3238 N N . VAL A 1 454 ? 9.725 -25.323 -13.669 1.00 92.75 454 VAL A N 1
ATOM 3239 C CA . VAL A 1 454 ? 8.428 -26.018 -13.745 1.00 92.75 454 VAL A CA 1
ATOM 3240 C C . VAL A 1 454 ? 8.546 -27.381 -14.433 1.00 92.75 454 VAL A C 1
ATOM 3242 O O . VAL A 1 454 ? 7.717 -28.262 -14.211 1.00 92.75 454 VAL A O 1
ATOM 3245 N N . THR A 1 455 ? 9.548 -27.582 -15.294 1.00 91.88 455 THR A N 1
ATOM 3246 C CA . THR A 1 455 ? 9.632 -28.764 -16.172 1.00 91.88 455 THR A CA 1
ATOM 3247 C C . THR A 1 455 ? 10.736 -29.752 -15.796 1.00 91.88 455 THR A C 1
ATOM 3249 O O . THR A 1 455 ? 10.792 -30.852 -16.352 1.00 91.88 455 THR A O 1
ATOM 3252 N N . GLY A 1 456 ? 11.617 -29.384 -14.866 1.00 89.62 456 GLY A N 1
ATOM 3253 C CA . GLY A 1 456 ? 12.822 -30.131 -14.511 1.00 89.62 456 GLY A CA 1
ATOM 3254 C C . GLY A 1 456 ? 13.907 -30.119 -15.599 1.00 89.62 456 GLY A C 1
ATOM 3255 O O . GLY A 1 456 ? 14.767 -31.007 -15.604 1.00 89.62 456 GLY A O 1
ATOM 3256 N N . ASN A 1 457 ? 13.858 -29.182 -16.556 1.00 89.56 457 ASN A N 1
ATOM 3257 C CA . ASN A 1 457 ? 14.773 -29.112 -17.704 1.00 89.56 457 ASN A CA 1
ATOM 3258 C C . ASN A 1 457 ? 16.063 -28.301 -17.432 1.00 89.56 457 ASN A C 1
ATOM 3260 O O . ASN A 1 457 ? 16.933 -28.210 -18.305 1.00 89.56 457 ASN A O 1
ATOM 3264 N N . GLY A 1 458 ? 16.209 -27.744 -16.230 1.00 86.88 458 GLY A N 1
ATOM 3265 C CA . GLY A 1 458 ? 17.313 -26.889 -15.804 1.00 86.88 458 GLY A CA 1
ATOM 3266 C C . GLY A 1 458 ? 17.140 -25.404 -16.138 1.00 86.88 458 GLY A C 1
ATOM 3267 O O . GLY A 1 458 ? 18.085 -24.642 -15.927 1.00 86.88 458 GLY A O 1
ATOM 3268 N N . LYS A 1 459 ? 15.981 -24.989 -16.656 1.00 88.38 459 LYS A N 1
ATOM 3269 C CA . LYS A 1 459 ? 15.621 -23.594 -16.921 1.00 88.38 459 LYS A CA 1
ATOM 3270 C C . LYS A 1 459 ? 14.454 -23.190 -16.030 1.00 88.38 459 LYS A C 1
ATOM 3272 O O . LYS A 1 459 ? 13.522 -23.957 -15.831 1.00 88.38 459 LYS A O 1
ATOM 3277 N N . VAL A 1 460 ? 14.524 -21.985 -15.482 1.00 88.12 460 VAL A N 1
ATOM 3278 C CA . VAL A 1 460 ? 13.427 -21.426 -14.686 1.00 88.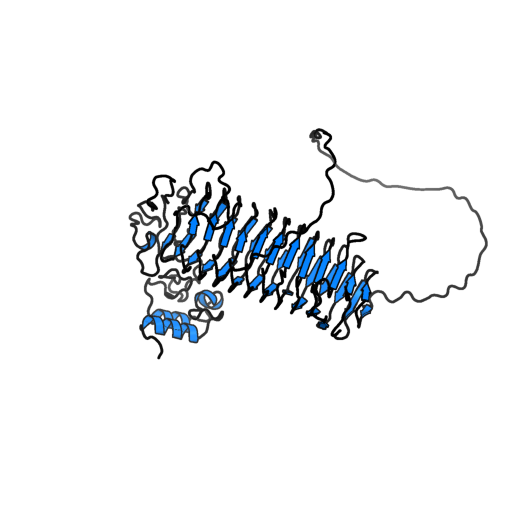12 460 VAL A CA 1
ATOM 3279 C C . VAL A 1 460 ? 12.358 -20.858 -15.606 1.00 88.12 460 VAL A C 1
ATOM 3281 O O . VAL A 1 460 ? 12.690 -20.366 -16.686 1.00 88.12 460 VAL A O 1
ATOM 3284 N N . ALA A 1 461 ? 11.103 -20.910 -15.167 1.00 88.50 461 ALA A N 1
ATOM 3285 C CA . ALA A 1 461 ? 10.026 -20.208 -15.841 1.00 88.50 461 ALA A CA 1
ATOM 3286 C C . ALA A 1 461 ? 10.352 -18.712 -15.934 1.00 88.50 461 ALA A C 1
ATOM 3288 O O . ALA A 1 461 ? 10.957 -18.140 -15.017 1.00 88.50 461 ALA A O 1
ATOM 3289 N N . THR A 1 462 ? 9.955 -18.088 -17.039 1.00 83.75 462 THR A N 1
ATOM 3290 C CA . THR A 1 462 ? 10.148 -16.655 -17.257 1.00 83.75 462 THR A CA 1
ATOM 3291 C C . THR A 1 462 ? 8.820 -15.936 -17.463 1.00 83.75 462 THR A C 1
ATOM 3293 O O . THR A 1 462 ? 7.804 -16.562 -17.758 1.00 83.75 462 THR A O 1
ATOM 3296 N N . ASP A 1 463 ? 8.852 -14.625 -17.244 1.00 80.19 463 ASP A N 1
ATOM 3297 C CA . ASP A 1 463 ? 7.754 -13.682 -17.454 1.00 80.19 463 ASP A CA 1
ATOM 3298 C C . ASP A 1 463 ? 8.198 -12.748 -18.598 1.00 80.19 463 ASP A C 1
ATOM 3300 O O . ASP A 1 463 ? 8.836 -11.715 -18.353 1.00 80.19 463 ASP A O 1
ATOM 3304 N N . PRO A 1 464 ? 7.995 -13.144 -19.874 1.00 75.44 464 PRO A N 1
ATOM 3305 C CA . PRO A 1 464 ? 8.566 -12.429 -21.016 1.00 75.44 464 PRO A CA 1
ATOM 3306 C C . PRO A 1 464 ? 7.987 -11.031 -21.199 1.00 75.44 464 PRO A C 1
ATOM 3308 O O . PRO A 1 464 ? 8.589 -10.185 -21.872 1.00 75.44 464 PRO A O 1
ATOM 3311 N N . ASP A 1 465 ? 6.803 -10.793 -20.645 1.00 68.00 465 ASP A N 1
ATOM 3312 C CA . ASP A 1 465 ? 6.121 -9.524 -20.735 1.00 68.00 465 ASP A CA 1
ATOM 3313 C C . ASP A 1 465 ? 6.147 -8.748 -19.403 1.00 68.00 465 ASP A C 1
ATOM 3315 O O . ASP A 1 465 ? 5.743 -7.598 -19.362 1.00 68.00 465 ASP A O 1
ATOM 3319 N N . CYS A 1 466 ? 6.815 -9.222 -18.362 1.00 69.94 466 CYS A N 1
ATOM 3320 C CA . CYS A 1 466 ? 6.994 -8.513 -17.097 1.00 69.94 466 CYS A CA 1
ATOM 3321 C C . CYS A 1 466 ? 5.671 -8.105 -16.406 1.00 69.94 466 CYS A C 1
ATOM 3323 O O . CYS A 1 466 ? 5.650 -7.052 -15.742 1.00 69.94 466 CYS A O 1
ATOM 3325 N N . ASP A 1 467 ? 4.557 -8.806 -16.623 1.00 67.31 467 ASP A N 1
ATOM 3326 C CA . ASP A 1 467 ? 3.275 -8.474 -15.991 1.00 67.31 467 ASP A CA 1
ATOM 3327 C C . ASP A 1 467 ? 3.045 -9.184 -14.640 1.00 67.31 467 ASP A C 1
ATOM 3329 O O . ASP A 1 467 ? 2.084 -8.859 -13.931 1.00 67.31 467 ASP A O 1
ATOM 3333 N N . GLY A 1 468 ? 4.005 -10.017 -14.226 1.00 73.50 468 GLY A N 1
ATOM 3334 C CA . GLY A 1 468 ? 4.017 -10.776 -12.980 1.00 73.50 468 GLY A CA 1
ATOM 3335 C C . GLY A 1 468 ? 3.470 -12.193 -13.121 1.00 73.50 468 GLY A C 1
ATOM 3336 O O . GLY A 1 468 ? 3.507 -12.940 -12.139 1.00 73.50 468 GLY A O 1
ATOM 3337 N N . PHE A 1 469 ? 2.975 -12.561 -14.301 1.00 82.19 469 PHE A N 1
ATOM 3338 C CA . PHE A 1 469 ? 2.555 -13.914 -14.607 1.00 82.19 469 PHE A CA 1
ATOM 3339 C C . PHE A 1 469 ? 3.635 -14.630 -15.428 1.00 82.19 469 PHE A C 1
ATOM 3341 O O . PHE A 1 469 ? 4.389 -14.032 -16.182 1.00 82.19 469 PHE A O 1
ATOM 3348 N N . TYR A 1 470 ? 3.794 -15.930 -15.190 1.00 87.88 470 TYR A N 1
ATOM 3349 C CA . TYR A 1 470 ? 4.900 -16.710 -15.747 1.00 87.88 470 TYR A CA 1
ATOM 3350 C C . TYR A 1 470 ? 4.407 -17.607 -16.882 1.00 87.88 470 TYR A C 1
ATOM 3352 O O . TYR A 1 470 ? 4.209 -18.815 -16.707 1.00 87.88 470 TYR A O 1
ATOM 3360 N N . GLU A 1 471 ? 4.167 -17.015 -18.054 1.00 89.12 471 GLU A N 1
ATOM 3361 C CA . GLU A 1 471 ? 3.637 -17.738 -19.211 1.00 89.12 471 GLU A CA 1
ATOM 3362 C C . GLU A 1 471 ? 4.676 -18.589 -19.941 1.00 89.12 471 GLU A C 1
ATOM 3364 O O . GLU A 1 471 ? 4.289 -19.580 -20.552 1.00 89.12 471 GLU A O 1
ATOM 3369 N N . ASP A 1 472 ? 5.970 -18.253 -19.887 1.00 89.75 472 ASP A N 1
ATOM 3370 C CA . ASP A 1 472 ? 7.050 -19.100 -20.422 1.00 89.75 472 ASP A CA 1
ATOM 3371 C C . ASP A 1 472 ? 7.483 -20.096 -19.343 1.00 89.75 472 ASP A C 1
ATOM 3373 O O . ASP A 1 472 ? 8.527 -19.977 -18.694 1.00 89.75 472 ASP A O 1
ATOM 3377 N N . ALA A 1 473 ? 6.623 -21.082 -19.103 1.00 92.38 473 ALA A N 1
ATOM 3378 C CA . ALA A 1 473 ? 6.820 -22.067 -18.050 1.00 92.38 473 ALA A CA 1
ATOM 3379 C C . ALA A 1 473 ? 8.029 -22.978 -18.295 1.00 92.38 473 ALA A C 1
ATOM 3381 O O . ALA A 1 473 ? 8.576 -23.544 -17.346 1.00 92.38 473 ALA A O 1
ATOM 3382 N N . ASN A 1 474 ? 8.439 -23.164 -19.551 1.00 91.19 474 ASN A N 1
ATOM 3383 C CA . ASN A 1 474 ? 9.561 -24.034 -19.891 1.00 91.19 474 ASN A CA 1
ATOM 3384 C C . ASN A 1 474 ? 10.919 -23.291 -19.958 1.00 91.19 474 ASN A C 1
ATOM 3386 O O . ASN A 1 474 ? 11.976 -23.939 -20.014 1.00 91.19 474 ASN A O 1
ATOM 3390 N N . GLY A 1 475 ? 10.895 -21.957 -19.898 1.00 87.88 475 GLY A N 1
ATOM 3391 C CA . GLY A 1 475 ? 12.062 -21.085 -19.845 1.00 87.88 475 GLY A CA 1
ATOM 3392 C C . GLY A 1 475 ? 12.837 -21.012 -21.161 1.00 87.88 475 GLY A C 1
ATOM 3393 O O . GLY A 1 475 ? 14.060 -20.819 -21.147 1.00 87.88 475 GLY A O 1
ATOM 3394 N N . ASP A 1 476 ? 12.204 -21.269 -22.308 1.00 88.00 476 ASP A N 1
ATOM 3395 C CA . ASP A 1 476 ? 12.869 -21.199 -23.615 1.00 88.00 476 ASP A CA 1
ATOM 3396 C C . ASP A 1 476 ? 12.851 -19.811 -24.261 1.00 88.00 476 ASP A C 1
ATOM 3398 O O . ASP A 1 476 ? 13.521 -19.617 -25.282 1.00 88.00 476 ASP A O 1
ATOM 3402 N N . GLY A 1 477 ? 12.209 -18.840 -23.610 1.00 82.19 477 GLY A N 1
ATOM 3403 C CA . GLY A 1 477 ? 12.100 -17.460 -24.059 1.00 82.19 477 GLY A CA 1
ATOM 3404 C C . GLY A 1 477 ? 10.969 -17.233 -25.058 1.00 82.19 477 GLY A C 1
ATOM 3405 O O . GLY A 1 477 ? 10.914 -16.162 -25.667 1.00 82.19 477 GLY A O 1
ATOM 3406 N N . THR A 1 478 ? 10.088 -18.214 -25.263 1.00 86.31 478 THR A N 1
ATOM 3407 C CA . THR A 1 478 ? 8.874 -18.071 -26.065 1.00 86.31 478 THR A CA 1
ATOM 3408 C C . THR A 1 478 ? 7.650 -18.474 -25.258 1.00 86.31 478 THR A C 1
ATOM 3410 O O . THR A 1 478 ? 7.726 -19.371 -24.438 1.00 86.31 478 THR A O 1
ATOM 3413 N N . VAL A 1 479 ? 6.524 -17.792 -25.489 1.00 88.81 479 VAL A N 1
ATOM 3414 C CA . VAL A 1 479 ? 5.234 -18.195 -24.920 1.00 88.81 479 VAL A CA 1
ATOM 3415 C C . VAL A 1 479 ? 4.433 -18.891 -26.008 1.00 88.81 479 VAL A C 1
ATOM 3417 O O . VAL A 1 479 ? 4.060 -18.260 -27.004 1.00 88.81 479 VAL A O 1
ATOM 3420 N N . ASP A 1 480 ? 4.167 -20.182 -25.841 1.00 92.50 480 ASP A N 1
ATOM 3421 C CA . ASP A 1 480 ? 3.372 -20.969 -26.774 1.00 92.50 480 ASP A CA 1
ATOM 3422 C C . ASP A 1 480 ? 2.537 -22.084 -26.100 1.00 92.50 480 ASP A C 1
ATOM 3424 O O . ASP A 1 480 ? 2.347 -22.158 -24.885 1.00 92.50 480 ASP A O 1
ATOM 3428 N N . ALA A 1 481 ? 1.912 -22.942 -26.914 1.00 93.75 481 ALA A N 1
ATOM 3429 C CA . ALA A 1 481 ? 1.041 -24.003 -26.407 1.00 93.75 481 ALA A CA 1
ATOM 3430 C C . ALA A 1 481 ? 1.792 -25.088 -25.605 1.00 93.75 481 ALA A C 1
ATOM 3432 O O . ALA A 1 481 ? 1.148 -25.854 -24.880 1.00 93.75 481 ALA A O 1
ATOM 3433 N N . VAL A 1 482 ? 3.117 -25.190 -25.748 1.00 95.00 482 VAL A N 1
ATOM 3434 C CA . VAL A 1 482 ? 3.982 -26.072 -24.958 1.00 95.00 482 VAL A CA 1
ATOM 3435 C C . VAL A 1 482 ? 4.025 -25.597 -23.512 1.00 95.00 482 VAL A C 1
ATOM 3437 O O . VAL A 1 482 ? 3.974 -26.441 -22.619 1.00 95.00 482 VAL A O 1
ATOM 3440 N N . ASP A 1 483 ? 3.994 -24.291 -23.256 1.00 95.19 483 ASP A N 1
ATOM 3441 C CA . ASP A 1 483 ? 3.978 -23.762 -21.890 1.00 95.19 483 ASP A CA 1
ATOM 3442 C C . ASP A 1 483 ? 2.668 -24.062 -21.174 1.00 95.19 483 ASP A C 1
ATOM 3444 O O . ASP A 1 483 ? 2.665 -24.570 -20.053 1.00 95.19 483 ASP A O 1
ATOM 3448 N N . VAL A 1 484 ? 1.533 -23.898 -21.859 1.00 95.88 484 VAL A N 1
ATOM 3449 C CA . VAL A 1 484 ? 0.222 -24.308 -21.323 1.00 95.88 484 VAL A CA 1
ATOM 3450 C C . VAL A 1 484 ? 0.232 -25.795 -20.942 1.00 95.88 484 VAL A C 1
ATOM 3452 O O . VAL A 1 484 ? -0.293 -26.189 -19.895 1.00 95.88 484 VAL A O 1
ATOM 3455 N N . GLN A 1 485 ? 0.846 -26.640 -21.779 1.00 95.69 485 GLN A N 1
ATOM 3456 C CA . GLN A 1 485 ? 1.006 -28.068 -21.493 1.00 95.69 485 GLN A CA 1
ATOM 3457 C C . GLN A 1 485 ? 1.956 -28.315 -20.318 1.00 95.69 485 GLN A C 1
ATOM 3459 O O . GLN A 1 485 ? 1.661 -29.180 -19.489 1.00 95.69 485 GLN A O 1
ATOM 3464 N N . ALA A 1 486 ? 3.057 -27.568 -20.227 1.00 95.31 486 ALA A N 1
ATOM 3465 C CA . ALA A 1 486 ? 4.034 -27.655 -19.152 1.00 95.31 486 ALA A CA 1
ATOM 3466 C C . ALA A 1 486 ? 3.401 -27.317 -17.798 1.00 95.31 486 ALA A C 1
ATOM 3468 O O . ALA A 1 486 ? 3.508 -28.123 -16.869 1.00 95.31 486 ALA A O 1
ATOM 3469 N N . ILE A 1 487 ? 2.661 -26.208 -17.704 1.00 95.06 487 ILE A N 1
ATOM 3470 C CA . ILE A 1 487 ? 1.958 -25.819 -16.476 1.00 95.06 487 ILE A CA 1
ATOM 3471 C C . ILE A 1 487 ? 0.886 -26.864 -16.135 1.00 95.06 487 ILE A C 1
ATOM 3473 O O . ILE A 1 487 ? 0.786 -27.311 -14.994 1.00 95.06 487 ILE A O 1
ATOM 3477 N N . PHE A 1 488 ? 0.106 -27.341 -17.114 1.00 95.81 488 PHE A N 1
ATOM 3478 C CA . PHE A 1 488 ? -0.923 -28.357 -16.861 1.00 95.81 488 PHE A CA 1
ATOM 3479 C C . PHE A 1 488 ? -0.346 -29.682 -16.335 1.00 95.81 488 PHE A C 1
ATOM 3481 O O . PHE A 1 488 ? -0.888 -30.283 -15.393 1.00 95.81 488 PHE A O 1
ATOM 3488 N N . ALA A 1 489 ? 0.734 -30.159 -16.960 1.00 96.19 489 ALA A N 1
ATOM 3489 C CA . ALA A 1 489 ? 1.397 -31.409 -16.610 1.00 96.19 489 ALA A CA 1
ATOM 3490 C C . ALA A 1 489 ? 2.047 -31.331 -15.223 1.00 96.19 489 ALA A C 1
ATOM 3492 O O . ALA A 1 489 ? 1.929 -32.284 -14.448 1.00 96.19 489 ALA A O 1
ATOM 3493 N N . ASN A 1 490 ? 2.643 -30.182 -14.897 1.00 95.62 490 ASN A N 1
ATOM 3494 C CA . ASN A 1 490 ? 3.409 -29.952 -13.674 1.00 95.62 490 ASN A CA 1
ATOM 3495 C C . ASN A 1 490 ? 2.664 -29.094 -12.640 1.00 95.62 490 ASN A C 1
ATOM 3497 O O . ASN A 1 490 ? 3.267 -28.581 -11.712 1.00 95.62 490 ASN A O 1
ATOM 3501 N N . ARG A 1 491 ? 1.332 -28.992 -12.717 1.00 93.75 491 ARG A N 1
ATOM 3502 C CA . ARG A 1 491 ? 0.503 -28.180 -11.796 1.00 93.75 491 ARG A CA 1
ATOM 3503 C C . ARG A 1 491 ? 0.625 -28.516 -10.301 1.00 93.75 491 ARG A C 1
ATOM 3505 O O . ARG A 1 491 ? 0.120 -27.778 -9.468 1.00 93.75 491 ARG A O 1
ATOM 3512 N N . ASN A 1 492 ? 1.193 -29.677 -9.979 1.00 94.06 492 ASN A N 1
ATOM 3513 C CA . ASN A 1 492 ? 1.442 -30.123 -8.607 1.00 94.06 492 ASN A CA 1
ATOM 3514 C C . ASN A 1 492 ? 2.931 -30.030 -8.226 1.00 94.06 492 ASN A C 1
ATOM 3516 O O . ASN A 1 492 ? 3.286 -30.426 -7.117 1.00 94.06 492 ASN A O 1
ATOM 3520 N N . ASP A 1 493 ? 3.797 -29.620 -9.153 1.00 95.19 493 ASP A N 1
ATOM 3521 C CA . ASP A 1 493 ? 5.199 -29.339 -8.864 1.00 95.19 493 ASP A CA 1
ATOM 3522 C C . ASP A 1 493 ? 5.281 -28.130 -7.919 1.00 95.19 493 ASP A C 1
ATOM 3524 O O . ASP A 1 493 ? 4.472 -27.211 -8.084 1.00 95.19 493 ASP A O 1
ATOM 3528 N N . PRO A 1 494 ? 6.205 -28.102 -6.938 1.00 92.56 494 PRO A N 1
ATOM 3529 C CA . PRO A 1 494 ? 6.369 -26.960 -6.040 1.00 92.56 494 PRO A CA 1
ATOM 3530 C C . PRO A 1 494 ? 6.487 -25.625 -6.772 1.00 92.56 494 PRO A C 1
ATOM 3532 O O . PRO A 1 494 ? 5.927 -24.640 -6.301 1.00 92.56 494 PRO A O 1
ATOM 3535 N N . ALA A 1 495 ? 7.118 -25.603 -7.954 1.00 90.56 495 ALA A N 1
ATOM 3536 C CA . ALA A 1 495 ? 7.253 -24.381 -8.732 1.00 90.56 495 ALA A CA 1
ATOM 3537 C C . ALA A 1 495 ? 5.898 -23.752 -9.092 1.00 90.56 495 ALA A C 1
ATOM 3539 O O . ALA A 1 495 ? 5.768 -22.535 -9.094 1.00 90.56 495 ALA A O 1
ATOM 3540 N N . VAL A 1 496 ? 4.865 -24.564 -9.327 1.00 91.50 496 VAL A N 1
ATOM 3541 C CA . VAL A 1 496 ? 3.509 -24.081 -9.638 1.00 91.50 496 VAL A CA 1
ATOM 3542 C C . VAL A 1 496 ? 2.624 -24.042 -8.390 1.00 91.50 496 VAL A C 1
ATOM 3544 O O . VAL A 1 496 ? 1.869 -23.096 -8.181 1.00 91.50 496 VAL A O 1
ATOM 3547 N N . ALA A 1 497 ? 2.697 -25.074 -7.549 1.00 88.69 497 ALA A N 1
ATOM 3548 C CA . ALA A 1 497 ? 1.802 -25.254 -6.411 1.00 88.69 497 ALA A CA 1
ATOM 3549 C C . ALA A 1 497 ? 2.053 -24.249 -5.277 1.00 88.69 497 ALA A C 1
ATOM 3551 O O . ALA A 1 497 ? 1.093 -23.847 -4.614 1.00 88.69 497 ALA A O 1
ATOM 3552 N N . ASP A 1 498 ? 3.309 -23.843 -5.069 1.00 87.94 498 ASP A N 1
ATOM 3553 C CA . ASP A 1 498 ? 3.680 -22.880 -4.028 1.00 87.94 498 ASP A CA 1
ATOM 3554 C C . ASP A 1 498 ? 3.561 -21.424 -4.516 1.00 87.94 498 ASP A C 1
ATOM 3556 O O . ASP A 1 498 ? 3.493 -20.513 -3.691 1.00 87.94 498 ASP A O 1
ATOM 3560 N N . ASN A 1 499 ? 3.431 -21.211 -5.833 1.00 86.94 499 ASN A N 1
ATOM 3561 C CA . ASN A 1 499 ? 3.321 -19.892 -6.466 1.00 86.94 499 ASN A CA 1
ATOM 3562 C C . ASN A 1 499 ? 2.017 -19.723 -7.278 1.00 86.94 499 ASN A C 1
ATOM 3564 O O . ASN A 1 499 ? 2.048 -19.294 -8.429 1.00 86.94 499 ASN A O 1
ATOM 3568 N N . PRO A 1 500 ? 0.827 -20.031 -6.725 1.00 87.94 500 PRO A N 1
ATOM 3569 C CA . PRO A 1 500 ? -0.412 -20.025 -7.505 1.00 87.94 500 PRO A CA 1
ATOM 3570 C C . PRO A 1 500 ? -0.795 -18.634 -8.037 1.00 87.94 500 PRO A C 1
ATOM 3572 O O . PRO A 1 500 ? -1.537 -18.547 -9.008 1.00 87.94 500 PRO A O 1
ATOM 3575 N N . GLY A 1 501 ? -0.314 -17.550 -7.420 1.00 81.88 501 GLY A N 1
ATOM 3576 C CA . GLY A 1 501 ? -0.554 -16.188 -7.904 1.00 81.88 501 GLY A CA 1
ATOM 3577 C C . GLY A 1 501 ? 0.163 -15.879 -9.220 1.00 81.88 501 GLY A C 1
ATOM 3578 O O . GLY A 1 501 ? -0.388 -15.167 -10.045 1.00 81.88 501 GLY A O 1
ATOM 3579 N N . GLU A 1 502 ? 1.333 -16.475 -9.453 1.00 87.44 502 GLU A N 1
ATOM 3580 C CA . GLU A 1 502 ? 2.154 -16.278 -10.661 1.00 87.44 502 GLU A CA 1
ATOM 3581 C C . GLU A 1 502 ? 1.581 -16.988 -11.897 1.00 87.44 502 GLU A C 1
ATOM 3583 O O . GLU A 1 502 ? 2.003 -16.737 -13.022 1.00 87.44 502 GLU A O 1
ATOM 3588 N N . PHE A 1 503 ? 0.587 -17.859 -11.702 1.00 90.44 503 PHE A N 1
ATOM 3589 C CA . PHE A 1 503 ? -0.101 -18.585 -12.772 1.00 90.44 503 PHE A CA 1
ATOM 3590 C C . PHE A 1 503 ? -1.613 -18.286 -12.814 1.00 90.44 503 PHE A C 1
ATOM 3592 O O . PHE A 1 503 ? -2.358 -18.952 -13.536 1.00 90.44 503 PHE A O 1
ATOM 3599 N N . ASP A 1 504 ? -2.100 -17.301 -12.048 1.00 89.06 504 ASP A N 1
ATOM 3600 C CA . ASP A 1 504 ? -3.504 -16.857 -12.034 1.00 89.06 504 ASP A CA 1
ATOM 3601 C C . ASP A 1 504 ? -3.784 -15.846 -13.160 1.00 89.06 504 ASP A C 1
ATOM 3603 O O . ASP A 1 504 ? -4.096 -14.677 -12.928 1.00 89.06 504 ASP A O 1
ATOM 3607 N N . PHE A 1 505 ? -3.698 -16.308 -14.409 1.00 87.31 505 PHE A N 1
ATOM 3608 C CA . PHE A 1 505 ? -3.900 -15.479 -15.608 1.00 87.31 505 PHE A CA 1
ATOM 3609 C C . PHE A 1 505 ? -5.299 -14.832 -15.687 1.00 87.31 505 PHE A C 1
ATOM 3611 O O . PHE A 1 505 ? -5.541 -13.924 -16.487 1.00 87.31 505 PHE A O 1
ATOM 3618 N N . THR A 1 506 ? -6.266 -15.287 -14.879 1.00 84.50 506 THR A N 1
ATOM 3619 C CA . THR A 1 506 ? -7.589 -14.651 -14.773 1.00 84.50 506 THR A CA 1
ATOM 3620 C C . THR A 1 506 ? -7.700 -13.600 -13.674 1.00 84.50 506 THR A C 1
ATOM 3622 O O . THR A 1 506 ? -8.706 -12.884 -13.650 1.00 84.50 506 THR A O 1
ATOM 3625 N N . ARG A 1 507 ? -6.688 -13.474 -12.806 1.00 81.69 507 ARG A N 1
ATOM 3626 C CA . ARG A 1 507 ? -6.616 -12.515 -11.693 1.00 81.69 507 ARG A CA 1
ATOM 3627 C C . ARG A 1 507 ? -7.790 -12.650 -10.724 1.00 81.69 507 ARG A C 1
ATOM 3629 O O . ARG A 1 507 ? -8.349 -11.657 -10.263 1.00 81.69 507 ARG A O 1
ATOM 3636 N N . ASN A 1 508 ? -8.230 -13.882 -10.471 1.00 79.25 508 ASN A N 1
ATOM 3637 C CA . ASN A 1 508 ? -9.393 -14.153 -9.617 1.00 79.25 508 ASN A CA 1
ATOM 3638 C C . ASN A 1 508 ? -9.014 -14.579 -8.181 1.00 79.25 508 ASN A C 1
ATOM 3640 O O . ASN A 1 508 ? -9.892 -14.888 -7.366 1.00 79.25 508 ASN A O 1
ATOM 3644 N N . GLY A 1 509 ? -7.715 -14.612 -7.886 1.00 78.12 509 GLY A N 1
ATOM 3645 C CA . GLY A 1 509 ? -7.111 -15.094 -6.652 1.00 78.12 509 GLY A CA 1
ATOM 3646 C C . GLY A 1 509 ? -6.956 -16.617 -6.587 1.00 78.12 509 GLY A C 1
ATOM 3647 O O . GLY A 1 509 ? -6.763 -17.151 -5.492 1.00 78.12 509 GLY A O 1
ATOM 3648 N N . LYS A 1 510 ? -7.116 -17.351 -7.700 1.00 85.81 510 LYS A N 1
ATOM 3649 C CA . LYS A 1 510 ? -7.059 -18.825 -7.723 1.00 85.81 510 LYS A CA 1
ATOM 3650 C C . LYS A 1 510 ? -6.518 -19.372 -9.037 1.00 85.81 510 LYS A C 1
ATOM 3652 O O . LYS A 1 510 ? -7.227 -19.369 -10.038 1.00 85.81 510 LYS A O 1
ATOM 3657 N N . PHE A 1 511 ? -5.395 -20.077 -8.958 1.00 91.19 511 PHE A N 1
ATOM 3658 C CA . PHE A 1 511 ? -4.913 -20.919 -10.048 1.00 91.19 511 PHE A CA 1
ATOM 3659 C C . PHE A 1 511 ? -5.758 -22.190 -10.234 1.00 91.19 511 PHE A C 1
ATOM 3661 O O . PHE A 1 511 ? -5.888 -23.032 -9.338 1.00 91.19 511 PHE A O 1
ATOM 3668 N N . ASN A 1 512 ? -6.349 -22.343 -11.416 1.00 91.12 512 ASN A N 1
ATOM 3669 C CA . ASN A 1 512 ? -7.109 -23.511 -11.831 1.00 91.12 512 ASN A CA 1
ATOM 3670 C C . ASN A 1 512 ? -7.110 -23.676 -13.369 1.00 91.12 512 ASN A C 1
ATOM 3672 O O . ASN A 1 512 ? -6.420 -22.986 -14.111 1.00 91.12 512 ASN A O 1
ATOM 3676 N N . VAL A 1 513 ? -7.888 -24.634 -13.886 1.00 92.75 513 VAL A N 1
ATOM 3677 C CA . VAL A 1 513 ? -7.926 -24.923 -15.333 1.00 92.75 513 VAL A CA 1
ATOM 3678 C C . VAL A 1 513 ? -8.416 -23.740 -16.181 1.00 92.75 513 VAL A C 1
ATOM 3680 O O . VAL A 1 513 ? -8.113 -23.683 -17.370 1.00 92.75 513 VAL A O 1
ATOM 3683 N N . VAL A 1 514 ? -9.175 -22.806 -15.601 1.00 93.00 514 VAL A N 1
ATOM 3684 C CA . VAL A 1 514 ? -9.661 -21.611 -16.303 1.00 93.00 514 VAL A CA 1
ATOM 3685 C C . VAL A 1 514 ? -8.505 -20.658 -16.624 1.00 93.00 514 VAL A C 1
ATOM 3687 O O . VAL A 1 514 ? -8.535 -20.036 -17.683 1.00 93.00 514 VAL A O 1
ATOM 3690 N N . ASP A 1 515 ? -7.459 -20.610 -15.800 1.00 93.94 515 ASP A N 1
ATOM 3691 C CA . ASP A 1 515 ? -6.252 -19.813 -16.060 1.00 93.94 515 ASP A CA 1
ATOM 3692 C C . ASP A 1 515 ? -5.479 -20.356 -17.258 1.00 93.94 515 ASP A C 1
ATOM 3694 O O . ASP A 1 515 ? -5.142 -19.620 -18.179 1.00 93.94 515 ASP A O 1
ATOM 3698 N N . LEU A 1 516 ? -5.324 -21.677 -17.337 1.00 94.12 516 LEU A N 1
ATOM 3699 C CA . LEU A 1 516 ? -4.698 -22.324 -18.494 1.00 94.12 516 LEU A CA 1
ATOM 3700 C C . LEU A 1 516 ? -5.510 -22.133 -19.777 1.00 94.12 516 LEU A C 1
ATOM 3702 O O . LEU A 1 516 ? -4.947 -22.008 -20.863 1.00 94.12 516 LEU A O 1
ATOM 3706 N N . GLN A 1 517 ? -6.842 -22.095 -19.665 1.00 93.06 517 GLN A N 1
ATOM 3707 C CA . GLN A 1 517 ? -7.698 -21.733 -20.792 1.00 93.06 517 GLN A CA 1
ATOM 3708 C C . GLN A 1 517 ? -7.473 -20.279 -21.207 1.00 93.06 517 GLN A C 1
ATOM 3710 O O . GLN A 1 517 ? -7.368 -20.017 -22.399 1.00 93.06 517 GLN A O 1
ATOM 3715 N N . LYS A 1 518 ? -7.409 -19.348 -20.248 1.00 91.56 518 LYS A N 1
ATOM 3716 C CA . LYS A 1 518 ? -7.166 -17.921 -20.486 1.00 91.56 518 LYS A CA 1
ATOM 3717 C C . LYS A 1 518 ? -5.836 -17.696 -21.207 1.00 91.56 518 LYS A C 1
ATOM 3719 O O . LYS A 1 518 ? -5.865 -17.084 -22.273 1.00 91.56 518 LYS A O 1
ATOM 3724 N N . LEU A 1 519 ? -4.753 -18.300 -20.719 1.00 91.94 519 LEU A N 1
ATOM 3725 C CA . LEU A 1 519 ? -3.445 -18.253 -21.371 1.00 91.94 519 LEU A CA 1
ATOM 3726 C C . LEU A 1 519 ? -3.501 -18.827 -22.795 1.00 91.94 519 LEU A C 1
ATOM 3728 O O . LEU A 1 519 ? -3.079 -18.191 -23.757 1.00 91.94 519 LEU A O 1
ATOM 3732 N N . PHE A 1 520 ? -4.104 -20.007 -22.973 1.00 92.69 520 PHE A N 1
ATOM 3733 C CA . PHE A 1 520 ? -4.253 -20.598 -24.305 1.00 92.69 520 PHE A CA 1
ATOM 3734 C C . PHE A 1 520 ? -5.046 -19.697 -25.270 1.00 92.69 520 PHE A C 1
ATOM 3736 O O . PHE A 1 520 ? -4.702 -19.592 -26.448 1.00 92.69 520 PHE A O 1
ATOM 3743 N N . PHE A 1 521 ? -6.095 -19.022 -24.790 1.00 87.25 521 PHE A N 1
ATOM 3744 C CA . PHE A 1 521 ? -6.857 -18.073 -25.604 1.00 87.25 521 PHE A CA 1
ATOM 3745 C C . PHE A 1 521 ? -6.008 -16.874 -26.033 1.00 87.25 521 PHE A C 1
ATOM 3747 O O . PHE A 1 521 ? -6.055 -16.498 -27.205 1.00 87.25 521 PHE A O 1
ATOM 3754 N N . GLU A 1 522 ? -5.206 -16.312 -25.132 1.00 83.69 522 GLU A N 1
ATOM 3755 C CA . GLU A 1 522 ? -4.313 -15.187 -25.437 1.00 83.69 522 GLU A CA 1
ATOM 3756 C C . GLU A 1 522 ? -3.297 -15.540 -26.526 1.00 83.69 522 GLU A C 1
ATOM 3758 O O . GLU A 1 522 ? -3.100 -14.752 -27.452 1.00 83.69 522 GLU A O 1
ATOM 3763 N N . LEU A 1 523 ? -2.772 -16.769 -26.511 1.00 85.44 523 LEU A N 1
ATOM 3764 C CA . LEU A 1 523 ? -1.851 -17.267 -27.539 1.00 85.44 523 LEU A CA 1
ATOM 3765 C C . LEU A 1 523 ? -2.487 -17.396 -28.927 1.00 85.44 523 LEU A C 1
ATOM 3767 O O . LEU A 1 523 ? -1.816 -17.240 -29.947 1.00 85.44 523 LEU A O 1
ATOM 3771 N N . THR A 1 524 ? -3.783 -17.699 -28.982 1.00 81.12 524 THR A N 1
ATOM 3772 C CA . THR A 1 524 ? -4.506 -17.896 -30.250 1.00 81.12 524 THR A CA 1
ATOM 3773 C C . THR A 1 524 ? -5.088 -16.605 -30.831 1.00 81.12 524 THR A C 1
ATOM 3775 O O . THR A 1 524 ? -5.533 -16.604 -31.979 1.00 81.12 524 THR A O 1
ATOM 3778 N N . GLY A 1 525 ? -5.067 -15.496 -30.079 1.00 64.38 525 GLY A N 1
ATOM 3779 C CA . GLY A 1 525 ? -5.619 -14.208 -30.512 1.00 64.38 525 GLY A CA 1
ATOM 3780 C C . GLY A 1 525 ? -7.145 -14.203 -30.684 1.00 64.38 525 GLY A C 1
ATOM 3781 O O . GLY A 1 525 ? -7.693 -13.293 -31.309 1.00 64.38 525 GLY A O 1
ATOM 3782 N N . GLU A 1 526 ? -7.845 -15.210 -30.155 1.00 51.56 526 GLU A N 1
ATOM 3783 C CA . GLU A 1 526 ? -9.302 -15.306 -30.221 1.00 51.56 526 GLU A CA 1
ATOM 3784 C C . GLU A 1 526 ? -9.938 -14.539 -29.050 1.00 51.56 526 GLU A C 1
ATOM 3786 O O . GLU A 1 526 ? -9.867 -14.947 -27.890 1.00 51.56 526 GLU A O 1
ATOM 3791 N N . THR A 1 527 ? -10.606 -13.417 -29.334 1.00 40.38 527 THR A N 1
ATOM 3792 C CA . THR A 1 527 ? -11.517 -12.787 -28.369 1.00 40.38 527 THR A CA 1
ATOM 3793 C C . THR A 1 527 ? -12.777 -13.647 -28.242 1.00 40.38 527 THR A C 1
ATOM 3795 O O . THR A 1 527 ? -13.377 -14.025 -29.251 1.00 40.38 527 THR A O 1
ATOM 3798 N N . ARG A 1 528 ? -13.201 -13.987 -27.012 1.00 38.72 528 ARG A N 1
ATOM 3799 C CA . ARG A 1 528 ? -14.466 -14.723 -26.814 1.00 38.72 528 ARG A CA 1
ATOM 3800 C C . ARG A 1 528 ? -15.642 -13.951 -27.451 1.00 38.72 528 ARG A C 1
ATOM 3802 O O . ARG A 1 528 ? -15.678 -12.727 -27.308 1.00 38.72 528 ARG A O 1
ATOM 3809 N N . PRO A 1 529 ? -16.599 -14.638 -28.104 1.00 37.97 529 PRO A N 1
ATOM 3810 C CA . PRO A 1 529 ? -17.898 -14.062 -28.448 1.00 37.97 529 PRO A CA 1
ATOM 3811 C C . PRO A 1 529 ? -18.750 -13.729 -27.218 1.00 37.97 529 PRO A C 1
ATOM 3813 O O . PRO A 1 529 ? -18.558 -14.376 -26.157 1.00 37.97 529 PRO A O 1
#

pLDDT: mean 78.1, std 22.14, range [23.88, 98.62]

Secondary structure (DSSP, 8-state):
--PPP------------------PPPPP-----------------------------------PPPTT--EEE-S-EEE-S-EEEEE-S-B-S---SEEEEE-SSSEEEE-TT-EEEEEEEEEEEEEEEETTSS-EESEEEEEEEEEEEEEEEEEESEESEEEEEEEEES-SSEEEEEES--EEE-SEEEB-SSS---EEEES-BS-EEES-EEE--SS-SEEEES-BS-EEES-EEES-SS-SEEEESS--S-EEES-EEES-SS-SEEE-SSS-EEES-EEES-SS-SEEEES-BS-EEES-EEES-SS-SEEEES-BS-EEES-EEES-SS-SEEE-TT-BS-EEES-EEESSS-EE---PPPTT------S--PPB-----EES--TTS-SEE-S-EEE-TTS--HHHHS--SS-SSB-SS-EE-S-TTTT-EESS-B-S----S----SSSSS---B-TT-SS---BTT-SS--SHHHHHHHHHTTTSHHHHS-GGGG-TT-SS--SHHHHHHHHHHHHT----

Foldseek 3Di:
DDDDDDDDDDDDDDDDDDDDDDDDDDDDDDDDDDDDDDDDDDDDDDDDDDDDDDDPDPDPCPPDPDPPDAAEDAWFDEAQDADHHEYDEAYEADADQERYHYAEANYAYHPVQHEQYYALDANHESAEDDCPVHAYEHYEHANYEYENELEYHEYENYEAYEYEHYEQEQHAEESYEYYQYAYEYYEYEFYHQHAYQHYEHYCYANYEYANYEQDNAQEERHEYANYEHYEYALYEQENHNEESYEYYHAYAHYEYANYEQENYAYESYYYPHEHYEYEHYEFEHYQYESYEAALYENYEHYLYEFEHHQYEPYEYFLYANYEAENYEQEHHNYEVYEQAANRAHYEAFLYEAEYQHHYHDVNHDDVPDDRNRDPHAAYHFWDPWDADQGQQRFGTTIGYHFHYQVQPTCQSPADDPVRRQWGPQKADPPPPPRPDIRRTYGHHQRAGPFLQQLQPPRATFGDNRNPLARQRNRRPSDRDPVSLVSCVVSCVPSSNVVCVVNQQCVNPPGRDVVSSVSSHCVRVVDDDD

Sequence (529 aa):
MTEIHATGLASGFLIPRRVARDHAPPNRHRRRRDDAESNRNRRPGAAIVLAGVLAVGLAVVTAAPAAGAQTQINNCTTITQPGEYVLTTDVTNRTVDDCIDIRASDVKLDGAGHLLDGVDTDGTVGVYANGTAAPLSNVAVRNLRVTDWGGGVRYQRVSDGAITDVTAASTTRVGVGLSTSETTWSPTTPSSTRTATVSSVFGSSGNTLVNSTVASNAGYGLSVASSTNNGFFDNAVVSNGEVGVAFVDLSTDNRLGGNTIESNGGVGISLRSSSNDVGGNTIESNGGAGAAIENAGDISLSSNVVSANDGEGIVVFGGNRSLVTNNTVTGNGRAGIALLAGAANNSIVNNVFRNDDNVDLSKRTIPGAVPFVPAGGPNTWNRSKTQGPNRAGGPFLGGNYYARTNGTGFSQTCADADGDGLCDSPNDFGNASDDNTDFLPLTGPCTFDTPGDVTGNGKVATDPDCDGFYEDANGDGTVDAVDVQAIFANRNDPAVADNPGEFDFTRNGKFNVVDLQKLFFELTGETRP

Radius of gyration: 29.67 Å; chains: 1; bounding box: 63×62×107 Å